Protein AF-A0A9P1FD86-F1 (afdb_monomer_lite)

Secondary structure (DSSP, 8-state):
-EEE-SSEEEEEBTTS-EEEEE--TTSTT-PPPPPTT--EEEEEE-SSEEEEEETTS-EEEEE--TTSTT-PPPPPTT--EEEEEE-SSEEEEEETTS-EEEEE---SSTTS-SSTT-PPPPPTT--EEEEEE-SSEEEEEETTS-EEEEE--TTSTT-PPPPPTT--EEEEEE-SSEEEEEETTS-EEEEE--TTSTT-PPPPPTT--EEEEEE-SSEEEEEETTS-EEEEE--TTSTT-PPPPPTT--EEEEEE-SSEEEEEETTS-EEEEE--GGGTT--PPPPTT--B-S-STT-S-EEEEEEEEEETTEEEEEEEETTS-EEEEEEEETTSBHHHHHHHHHHHTT--GGGEEEE-TTS-BHHHHHHHSTT-BHHHHH-S--HHHHHHHHHHHHHHHHHHHHHHHHTPPPPHHHHHHHHHH--PPEESS-TTTPPTT-S-EEEEEEEEEE-SS--EEE-HHHHH-HHHHHHHHHHHHHH--GGGTT---SEEEEEES--PPSB--TTB-SEEEEEEESSEEE--EEE-TT--SSS-GGGS-GGG-EEE--SSEEEEEETTS-EEEPPEEE--EEEEEE-BTTGGGS-HHHHHHHHHTT--PPPTT--TTSSSPPPTTSPPPTT--TT---S-EEEEHHHHHHH--S--HHHHHHHTSPS-TTSS---

Sequence (671 aa):
MVSAGNDHTVLLRSDGSAVAIGDSRDGQCNIPALDEGLAYTQVSAGSFHTVLLRSDGSAVAIGDSRGGQCDIPPLDEGMAYTHVSAGNIHTVLLRSDGSAVAIGAKSRYRWDNAGQCNIPPLDEGIAYTQISAGNDHTVLLRSDGSAFAIGGNNAEQCNIPPLDEGLAYTEISAGATHTVLLRSDGSAVAIGDNECGQCDIPPLDEGMVYTQISAGRKHTVLIRSDGCAVAVGDNPYEQCNIPPLNEGMTYTQVAAGAYHTVLLRSDGCAVAIGDINFEKCNIVPPEPGIRYISDRTHGRDLALQLELVGEDDAITLTCSTLVGEERFRLTAQGIDSAWETHKRIARDLNVNLANLQLILPDGQLLAKVCHANPGVSVAKASWNETMWQRAHRLLSNRYAQEMLDQANKSKKAISQQQVLKVLKAWAFGRNFGRLNVMPDGKDWVWSDTLGLLRDRVGDIHVTGPAKRYPAVVQVLNGWLHGILPAEVKDFPWTSINLNCNYAAKRHRDQNNFGASLIAATGDFTGGGLAVWPEDNKSNGLTQLPSAKQVELDIQENLVMFNGNSAHEVKSFKGERFSIVFFTVGCHAKAESKVKAELTDLGFQVPVSHEKPDKFLRAPAGYPAPKGADKSSKKTLRSWNIKGLEKKAKTFSSKALKMVMKPALKKVLKQK

Structure (mmCIF, N/CA/C/O backbone):
data_AF-A0A9P1FD86-F1
#
_entry.id   AF-A0A9P1FD86-F1
#
loop_
_atom_site.group_PDB
_atom_site.id
_atom_site.type_symbol
_atom_site.label_atom_id
_atom_site.label_alt_id
_atom_site.label_comp_id
_atom_site.label_asym_id
_atom_site.label_entity_id
_atom_site.label_seq_id
_atom_site.pdbx_PDB_ins_code
_atom_site.Cartn_x
_atom_site.Cartn_y
_atom_site.Cartn_z
_atom_site.occupancy
_atom_site.B_iso_or_equiv
_atom_site.auth_seq_id
_atom_site.auth_comp_id
_atom_site.auth_asym_id
_atom_site.auth_atom_id
_atom_site.pdbx_PDB_model_num
ATOM 1 N N . MET A 1 1 ? 3.964 0.539 -21.795 1.00 83.12 1 MET A N 1
ATOM 2 C CA . MET A 1 1 ? 5.171 0.585 -21.000 1.00 83.12 1 MET A CA 1
ATOM 3 C C . MET A 1 1 ? 6.090 1.275 -21.932 1.00 83.12 1 MET A C 1
ATOM 5 O O . MET A 1 1 ? 6.092 0.883 -23.096 1.00 83.12 1 MET A O 1
ATOM 9 N N . VAL A 1 2 ? 6.726 2.335 -21.494 1.00 92.25 2 VAL A N 1
ATOM 10 C CA . VAL A 1 2 ? 7.639 3.071 -22.351 1.00 92.25 2 VAL A CA 1
ATOM 11 C C . VAL A 1 2 ? 9.049 2.610 -22.028 1.00 92.25 2 VAL A C 1
ATOM 13 O O . VAL A 1 2 ? 9.390 2.443 -20.862 1.00 92.25 2 VAL A O 1
ATOM 16 N N . SER A 1 3 ? 9.838 2.337 -23.058 1.00 95.62 3 SER A N 1
ATOM 17 C CA . SER A 1 3 ? 11.259 2.047 -22.930 1.00 95.62 3 SER A CA 1
ATOM 18 C C . SER A 1 3 ? 12.003 2.770 -24.042 1.00 95.62 3 SER A C 1
ATOM 20 O O . SER A 1 3 ? 11.558 2.763 -25.189 1.00 95.62 3 SER A O 1
ATOM 22 N N . ALA A 1 4 ? 13.106 3.417 -23.686 1.00 95.94 4 ALA A N 1
ATOM 23 C CA . ALA A 1 4 ? 13.897 4.256 -24.569 1.00 95.94 4 ALA A CA 1
ATOM 24 C C . ALA A 1 4 ? 15.332 3.725 -24.578 1.00 95.94 4 ALA A C 1
ATOM 26 O O . ALA A 1 4 ? 15.989 3.701 -23.543 1.00 95.94 4 ALA A O 1
ATOM 27 N N . GLY A 1 5 ? 15.791 3.268 -25.740 1.00 94.75 5 GLY A N 1
ATOM 28 C CA . GLY A 1 5 ? 17.151 2.782 -25.951 1.00 94.75 5 GLY A CA 1
ATOM 29 C C . GLY A 1 5 ? 18.083 3.900 -26.419 1.00 94.75 5 GLY A C 1
ATOM 30 O O . GLY A 1 5 ? 17.833 5.091 -26.200 1.00 94.75 5 GLY A O 1
ATOM 31 N N . ASN A 1 6 ? 19.152 3.545 -27.136 1.00 93.88 6 ASN A N 1
ATOM 32 C CA . ASN A 1 6 ? 20.025 4.572 -27.720 1.00 93.88 6 ASN A CA 1
ATOM 33 C C . ASN A 1 6 ? 19.314 5.371 -28.819 1.00 93.88 6 ASN A C 1
ATOM 35 O O . ASN A 1 6 ? 19.215 6.600 -28.753 1.00 93.88 6 ASN A O 1
ATOM 39 N N . ASP A 1 7 ? 18.800 4.645 -29.810 1.00 94.44 7 ASP A N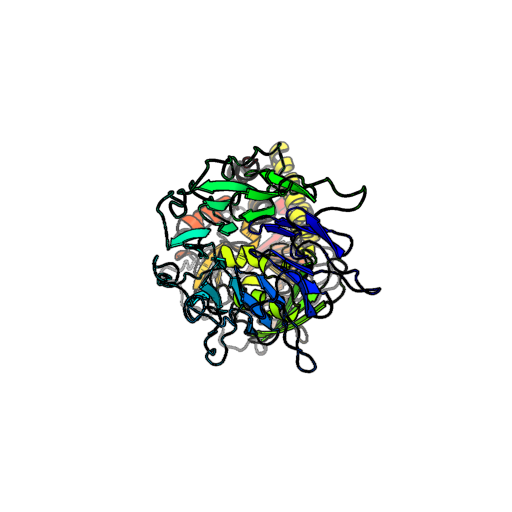 1
ATOM 40 C CA . ASP A 1 7 ? 18.251 5.221 -31.039 1.00 94.44 7 ASP A CA 1
ATOM 41 C C . ASP A 1 7 ? 16.864 4.677 -31.406 1.00 94.44 7 ASP A C 1
ATOM 43 O O . ASP A 1 7 ? 16.381 4.916 -32.510 1.00 94.44 7 ASP A O 1
ATOM 47 N N . HIS A 1 8 ? 16.203 3.974 -30.483 1.00 97.06 8 HIS A N 1
ATOM 48 C CA . HIS A 1 8 ? 14.840 3.478 -30.665 1.00 97.06 8 HIS A CA 1
ATOM 49 C C . HIS A 1 8 ? 14.020 3.551 -29.375 1.00 97.06 8 HIS A C 1
ATOM 51 O O . HIS A 1 8 ? 14.562 3.512 -28.271 1.00 97.06 8 HIS A O 1
ATOM 57 N N . THR A 1 9 ? 12.705 3.662 -29.533 1.00 97.44 9 THR A N 1
ATOM 58 C CA . THR A 1 9 ? 11.701 3.629 -28.467 1.00 97.44 9 THR A CA 1
ATOM 59 C C . THR A 1 9 ? 10.797 2.424 -28.678 1.00 97.44 9 THR A C 1
ATOM 61 O O . THR A 1 9 ? 10.367 2.158 -29.800 1.00 97.44 9 THR A O 1
ATOM 64 N N . VAL A 1 10 ? 10.453 1.733 -27.593 1.00 97.00 10 VAL A N 1
ATOM 65 C CA . VAL A 1 10 ? 9.518 0.605 -27.597 1.00 97.00 10 VAL A CA 1
ATOM 66 C C . VAL A 1 10 ? 8.359 0.900 -26.651 1.00 97.00 10 VAL A C 1
ATOM 68 O O . VAL A 1 10 ? 8.552 1.315 -25.507 1.00 97.00 10 VAL A O 1
ATOM 71 N N . LEU A 1 11 ? 7.136 0.683 -27.132 1.00 95.44 11 LEU A N 1
ATOM 72 C CA . LEU A 1 11 ? 5.899 0.941 -26.407 1.00 95.44 11 LEU A CA 1
ATOM 73 C C . LEU A 1 11 ? 5.019 -0.306 -26.338 1.00 95.44 11 LEU A C 1
ATOM 75 O O . LEU A 1 11 ? 4.649 -0.883 -27.359 1.00 95.44 11 LEU A O 1
ATOM 79 N N . LEU A 1 12 ? 4.603 -0.667 -25.124 1.00 93.25 12 LEU A N 1
ATOM 80 C CA . LEU A 1 12 ? 3.576 -1.692 -24.906 1.00 93.25 12 LEU A CA 1
ATOM 81 C C . LEU A 1 12 ? 2.155 -1.123 -25.046 1.00 93.25 12 LEU A C 1
ATOM 83 O O . LEU A 1 12 ? 1.842 -0.085 -24.445 1.00 93.25 12 LEU A O 1
ATOM 87 N N . ARG A 1 13 ? 1.296 -1.836 -25.784 1.00 91.56 13 ARG A N 1
ATOM 88 C CA . ARG A 1 13 ? -0.099 -1.485 -26.081 1.00 91.56 13 ARG A CA 1
ATOM 89 C C . ARG A 1 13 ? -1.102 -2.307 -25.268 1.00 91.56 13 ARG A C 1
ATOM 91 O O . ARG A 1 13 ? -0.838 -3.426 -24.833 1.00 91.56 13 ARG A O 1
ATOM 98 N N . SER A 1 14 ? -2.286 -1.735 -25.053 1.00 88.19 14 SER A N 1
ATOM 99 C CA . SER A 1 14 ? -3.344 -2.299 -24.206 1.00 88.19 14 SER A CA 1
ATOM 100 C C . SER A 1 14 ? -4.038 -3.523 -24.778 1.00 88.19 14 SER A C 1
ATOM 102 O O . SER A 1 14 ? -4.780 -4.163 -24.041 1.00 88.19 14 SER A O 1
ATOM 104 N N . ASP A 1 15 ? -3.833 -3.839 -26.050 1.00 84.94 15 ASP A N 1
ATOM 105 C CA . ASP A 1 15 ? -4.270 -5.068 -26.717 1.00 84.94 15 ASP A CA 1
ATOM 106 C C . ASP A 1 15 ? -3.325 -6.251 -26.424 1.00 84.94 15 ASP A C 1
ATOM 108 O O . ASP A 1 15 ? -3.748 -7.402 -26.485 1.00 84.94 15 ASP A O 1
ATOM 112 N N . GLY A 1 16 ? -2.102 -5.980 -25.958 1.00 87.38 16 GLY A N 1
ATOM 113 C CA . GLY A 1 16 ? -1.077 -6.976 -25.651 1.00 87.38 16 GLY A CA 1
ATOM 114 C C . GLY A 1 16 ? 0.052 -7.031 -26.668 1.00 87.38 16 GLY A C 1
ATOM 115 O O . GLY A 1 16 ? 0.980 -7.812 -26.481 1.00 87.38 16 GLY A O 1
ATOM 116 N N . SER A 1 17 ? 0.000 -6.210 -27.714 1.00 92.56 17 SER A N 1
ATOM 117 C CA . SER A 1 17 ? 1.096 -6.066 -28.666 1.00 92.56 17 SER A CA 1
ATOM 118 C C . SER A 1 17 ? 2.114 -5.020 -28.189 1.00 92.56 17 SER A C 1
ATOM 120 O O . SER A 1 17 ? 1.882 -4.264 -27.239 1.00 92.56 17 SER A O 1
ATOM 122 N N . ALA A 1 18 ? 3.272 -4.980 -28.842 1.00 94.44 18 ALA A N 1
ATOM 123 C CA . ALA A 1 18 ? 4.277 -3.944 -28.650 1.00 94.44 18 ALA A CA 1
ATOM 124 C C . ALA A 1 18 ? 4.627 -3.318 -29.999 1.00 94.44 18 ALA A C 1
ATOM 126 O O . ALA A 1 18 ? 4.532 -3.969 -31.038 1.00 94.44 18 ALA A O 1
ATOM 127 N N . VAL A 1 19 ? 5.035 -2.054 -29.978 1.00 95.31 19 VAL A N 1
ATOM 128 C CA . VAL A 1 19 ? 5.539 -1.349 -31.158 1.00 95.31 19 VAL A CA 1
ATOM 129 C C . VAL A 1 19 ? 6.875 -0.714 -30.868 1.00 95.31 19 VAL A C 1
ATOM 131 O O . VAL A 1 19 ? 7.114 -0.262 -29.752 1.00 95.31 19 VAL A O 1
ATOM 134 N N . ALA A 1 20 ? 7.725 -0.670 -31.883 1.00 96.06 20 ALA A N 1
ATOM 135 C CA . ALA A 1 20 ? 9.025 -0.035 -31.819 1.00 96.06 20 ALA A CA 1
ATOM 136 C C . ALA A 1 20 ? 9.167 0.973 -32.962 1.00 96.06 20 ALA A C 1
ATOM 138 O O . ALA A 1 20 ? 8.695 0.730 -34.073 1.00 96.06 20 ALA A O 1
ATOM 139 N N . ILE A 1 21 ? 9.797 2.104 -32.665 1.00 95.94 21 ILE A N 1
ATOM 140 C CA . ILE A 1 21 ? 10.109 3.185 -33.604 1.00 95.94 21 ILE A CA 1
ATOM 141 C C . ILE A 1 21 ? 11.557 3.616 -33.390 1.00 95.94 21 ILE A C 1
ATOM 143 O O . ILE A 1 21 ? 12.074 3.479 -32.283 1.00 95.94 21 ILE A O 1
ATOM 147 N N . GLY A 1 22 ? 12.207 4.161 -34.413 1.00 95.56 22 GLY A N 1
ATOM 148 C CA . GLY A 1 22 ? 13.624 4.508 -34.342 1.00 95.56 22 GLY A CA 1
ATOM 149 C C . GLY A 1 22 ? 14.484 3.731 -35.331 1.00 95.56 22 GLY A C 1
ATOM 150 O O . GLY A 1 22 ? 13.993 3.137 -36.294 1.00 95.56 22 GLY A O 1
ATOM 151 N N . ASP A 1 23 ? 15.783 3.696 -35.051 1.00 95.38 23 ASP A N 1
ATOM 152 C CA . ASP A 1 23 ? 16.749 2.921 -35.820 1.00 95.38 23 ASP A CA 1
ATOM 153 C C . ASP A 1 23 ? 16.470 1.414 -35.722 1.00 95.38 23 ASP A C 1
ATOM 155 O O . ASP A 1 23 ? 16.357 0.870 -34.628 1.00 95.38 23 ASP A O 1
ATOM 159 N N . SER A 1 24 ? 16.408 0.736 -36.872 1.00 95.38 24 SER A N 1
ATOM 160 C CA . SER A 1 24 ? 16.213 -0.719 -36.979 1.00 95.38 24 SER A CA 1
ATOM 161 C C . SER A 1 24 ? 17.241 -1.384 -37.905 1.00 95.38 24 SER A C 1
ATOM 163 O O . SER A 1 24 ? 16.973 -2.433 -38.493 1.00 95.38 24 SER A O 1
ATOM 165 N N . ARG A 1 25 ? 18.424 -0.779 -38.094 1.00 95.44 25 ARG A N 1
ATOM 166 C CA . ARG A 1 25 ? 19.477 -1.329 -38.974 1.00 95.44 25 ARG A CA 1
ATOM 167 C C . ARG A 1 25 ? 19.953 -2.729 -38.573 1.00 95.44 25 ARG A C 1
ATOM 169 O O . ARG A 1 25 ? 20.328 -3.498 -39.453 1.00 95.44 25 ARG A O 1
ATOM 176 N N . ASP A 1 26 ? 19.891 -3.065 -37.287 1.00 93.56 26 ASP A N 1
ATOM 177 C CA . ASP A 1 26 ? 20.221 -4.389 -36.745 1.00 93.56 26 ASP A CA 1
ATOM 178 C C . ASP A 1 26 ? 18.959 -5.233 -36.464 1.00 93.56 26 ASP A C 1
ATOM 180 O O . ASP A 1 26 ? 19.048 -6.355 -35.972 1.00 93.56 26 ASP A O 1
ATOM 184 N N . GLY A 1 27 ? 17.768 -4.719 -36.795 1.00 96.06 27 GLY A N 1
ATOM 185 C CA . GLY A 1 27 ? 16.476 -5.369 -36.571 1.00 96.06 27 GLY A CA 1
ATOM 186 C C . GLY A 1 27 ? 15.871 -5.156 -35.181 1.00 96.06 27 GLY A C 1
ATOM 187 O O . GLY A 1 27 ? 14.914 -5.840 -34.824 1.00 96.06 27 GLY A O 1
ATOM 188 N N . GLN A 1 28 ? 16.391 -4.212 -34.396 1.00 95.69 28 GLN A N 1
ATOM 189 C CA . GLN A 1 28 ? 15.948 -3.927 -33.027 1.00 95.69 28 GLN A CA 1
ATOM 190 C C . GLN A 1 28 ? 14.503 -3.405 -32.917 1.00 95.69 28 GLN A C 1
ATOM 192 O O . GLN A 1 28 ? 13.922 -3.498 -31.840 1.00 95.69 28 GLN A O 1
ATOM 197 N N . CYS A 1 29 ? 13.886 -2.936 -34.012 1.00 97.00 29 CYS A N 1
ATOM 198 C CA . CYS A 1 29 ? 12.459 -2.579 -34.042 1.00 97.00 29 CYS A CA 1
ATOM 199 C C . CYS A 1 29 ? 11.556 -3.674 -34.643 1.00 97.00 29 CYS A C 1
ATOM 201 O O . CYS A 1 29 ? 10.345 -3.475 -34.753 1.00 97.00 29 CYS A O 1
ATOM 203 N N . ASN A 1 30 ? 12.100 -4.830 -35.039 1.00 96.69 30 ASN A N 1
ATOM 204 C CA . ASN A 1 30 ? 11.342 -5.904 -35.692 1.00 96.69 30 ASN A CA 1
ATOM 205 C C . ASN A 1 30 ? 10.602 -6.778 -34.665 1.00 96.69 30 ASN A C 1
ATOM 207 O O . ASN A 1 30 ? 10.930 -7.951 -34.479 1.00 96.69 30 ASN A O 1
ATOM 211 N N . ILE A 1 31 ? 9.621 -6.193 -33.972 1.00 96.69 31 ILE A N 1
ATOM 212 C CA . ILE A 1 31 ? 8.833 -6.868 -32.932 1.00 96.69 31 ILE A CA 1
ATOM 213 C C . ILE A 1 31 ? 8.125 -8.103 -33.524 1.00 96.69 31 ILE A C 1
ATOM 215 O O . ILE A 1 31 ? 7.341 -7.952 -34.464 1.00 96.69 31 ILE A O 1
ATOM 219 N N . PRO A 1 32 ? 8.375 -9.321 -33.002 1.00 95.56 32 PRO A N 1
ATOM 220 C CA . PRO A 1 32 ? 7.734 -10.528 -33.509 1.00 95.56 32 PRO A CA 1
ATOM 221 C C . PRO A 1 32 ? 6.212 -10.506 -33.325 1.00 95.56 32 PRO A C 1
ATOM 223 O O . PRO A 1 32 ? 5.690 -9.948 -32.360 1.00 95.56 32 PRO A O 1
ATOM 226 N N . ALA A 1 33 ? 5.492 -11.175 -34.226 1.00 91.56 33 ALA A N 1
ATOM 227 C CA . ALA A 1 33 ? 4.087 -11.486 -33.993 1.00 91.56 33 ALA A CA 1
ATOM 228 C C . ALA A 1 33 ? 3.947 -12.470 -32.815 1.00 91.56 33 ALA A C 1
ATOM 230 O O . ALA A 1 33 ? 4.826 -13.304 -32.581 1.00 91.56 33 ALA A O 1
ATOM 231 N N . LEU A 1 34 ? 2.840 -12.362 -32.082 1.00 90.31 34 LEU A N 1
ATOM 232 C CA . LEU A 1 34 ? 2.486 -13.273 -30.995 1.00 90.31 34 LEU A CA 1
ATOM 233 C C . LEU A 1 34 ? 1.527 -14.351 -31.499 1.00 90.31 34 LEU A C 1
ATOM 235 O O . LEU A 1 34 ? 0.641 -14.061 -32.305 1.00 90.31 34 LEU A O 1
ATOM 239 N N . ASP A 1 35 ? 1.681 -15.566 -30.978 1.00 87.12 35 ASP A N 1
ATOM 240 C CA . ASP A 1 35 ? 0.685 -16.622 -31.144 1.00 87.12 35 ASP A CA 1
ATOM 241 C C . ASP A 1 35 ? -0.620 -16.257 -30.414 1.00 87.12 35 ASP A C 1
ATOM 243 O O . ASP A 1 35 ? -0.640 -15.436 -29.488 1.00 87.12 35 ASP A O 1
ATOM 247 N N . GLU A 1 36 ? -1.731 -16.869 -30.827 1.00 84.50 36 GLU A N 1
ATOM 248 C CA . GLU A 1 36 ? -3.050 -16.585 -30.260 1.00 84.50 36 GLU A CA 1
ATOM 249 C C . GLU A 1 36 ? -3.082 -16.833 -28.740 1.00 84.50 36 GLU A C 1
ATOM 251 O O . GLU A 1 36 ? -2.654 -17.875 -28.246 1.00 84.50 36 GLU A O 1
ATOM 256 N N . GLY A 1 37 ? -3.599 -15.858 -27.987 1.00 78.69 37 GLY A N 1
ATOM 257 C CA . GLY A 1 37 ? -3.700 -15.921 -26.525 1.00 78.69 37 GLY A CA 1
ATOM 258 C C . GLY A 1 37 ? -2.461 -15.435 -25.763 1.00 78.69 37 GLY A C 1
ATOM 259 O O . GLY A 1 37 ? -2.546 -15.264 -24.546 1.00 78.69 37 GLY A O 1
ATOM 260 N N . LEU A 1 38 ? -1.347 -15.148 -26.446 1.00 82.56 38 LEU A N 1
ATOM 261 C CA . LEU A 1 38 ? -0.173 -14.529 -25.831 1.00 82.56 38 LEU A CA 1
ATOM 262 C C . LEU A 1 38 ? -0.223 -13.001 -25.904 1.00 82.56 38 LEU A C 1
ATOM 264 O O . LEU A 1 38 ? -0.807 -12.399 -26.803 1.00 82.56 38 LEU A O 1
ATOM 268 N N . ALA A 1 39 ? 0.428 -12.366 -24.935 1.00 89.38 39 ALA A N 1
ATOM 269 C CA . ALA A 1 39 ? 0.637 -10.928 -24.886 1.00 89.38 39 ALA A CA 1
ATOM 270 C C . ALA A 1 39 ? 2.073 -10.618 -24.472 1.00 89.38 39 ALA A C 1
ATOM 272 O O . ALA A 1 39 ? 2.662 -11.340 -23.670 1.00 89.38 39 ALA A O 1
ATOM 273 N N . TYR A 1 40 ? 2.611 -9.500 -24.942 1.00 91.44 40 TYR A N 1
ATOM 274 C CA . TYR A 1 40 ? 3.773 -8.893 -24.318 1.00 91.44 40 TYR A CA 1
ATOM 275 C C . TYR A 1 40 ? 3.361 -8.241 -22.999 1.00 91.44 40 TYR A C 1
ATOM 277 O O . TYR A 1 40 ? 2.287 -7.644 -22.869 1.00 91.44 40 TYR A O 1
ATOM 285 N N . THR A 1 41 ? 4.217 -8.387 -22.000 1.00 86.19 41 THR A N 1
ATOM 286 C CA . THR A 1 41 ? 3.978 -7.920 -20.635 1.00 86.19 41 THR A CA 1
ATOM 287 C C . THR A 1 41 ? 5.031 -6.933 -20.163 1.00 86.19 41 THR A C 1
ATOM 289 O O . THR A 1 41 ? 4.696 -6.025 -19.402 1.00 86.19 41 THR A O 1
ATOM 292 N N . GLN A 1 42 ? 6.246 -7.037 -20.707 1.00 93.00 42 GLN A N 1
ATOM 293 C CA . GLN A 1 42 ? 7.339 -6.088 -20.544 1.00 93.00 42 GLN A CA 1
ATOM 294 C C . GLN A 1 42 ? 8.129 -5.959 -21.866 1.00 93.00 42 GLN A C 1
ATOM 296 O O . GLN A 1 42 ? 8.141 -6.867 -22.691 1.00 93.00 42 GLN A O 1
ATOM 301 N N . VAL A 1 43 ? 8.783 -4.820 -22.063 1.00 95.81 43 VAL A N 1
ATOM 302 C CA . VAL A 1 43 ? 9.656 -4.418 -23.167 1.00 95.81 43 VAL A CA 1
ATOM 303 C C . VAL A 1 43 ? 10.835 -3.628 -22.593 1.00 95.81 43 VAL A C 1
ATOM 305 O O . VAL A 1 43 ? 10.656 -2.790 -21.714 1.00 95.81 43 VAL A O 1
ATOM 308 N N . SER A 1 44 ? 12.042 -3.877 -23.073 1.00 97.38 44 SER A N 1
ATOM 309 C CA . SER A 1 44 ? 13.233 -3.135 -22.671 1.00 97.38 44 SER A CA 1
ATOM 310 C C . SER A 1 44 ? 14.107 -2.891 -23.892 1.00 97.38 44 SER A C 1
ATOM 312 O O . SER A 1 44 ? 14.499 -3.839 -24.571 1.00 97.38 44 SER A O 1
ATOM 314 N N . ALA A 1 45 ? 14.359 -1.621 -24.190 1.00 97.56 45 ALA A N 1
ATOM 315 C CA . ALA A 1 45 ? 15.175 -1.162 -25.301 1.00 97.56 45 ALA A CA 1
ATOM 316 C C . ALA A 1 45 ? 16.604 -0.900 -24.812 1.00 97.56 45 ALA A C 1
ATOM 318 O O . ALA A 1 45 ? 16.819 -0.052 -23.951 1.00 97.56 45 ALA A O 1
ATOM 319 N N . GLY A 1 46 ? 17.571 -1.629 -25.362 1.00 96.31 46 GLY A N 1
ATOM 320 C CA . GLY A 1 46 ? 18.995 -1.419 -25.113 1.00 96.31 46 GLY A CA 1
ATOM 321 C C . GLY A 1 46 ? 19.628 -0.503 -26.162 1.00 96.31 46 GLY A C 1
ATOM 322 O O . GLY A 1 46 ? 18.953 0.266 -26.853 1.00 96.31 46 GLY A O 1
ATOM 323 N N . SER A 1 47 ? 20.944 -0.611 -26.353 1.00 93.75 47 SER A N 1
ATOM 324 C CA . SER A 1 47 ? 21.621 0.171 -27.401 1.00 93.75 47 SER A CA 1
ATOM 325 C C . SER A 1 47 ? 21.230 -0.270 -28.813 1.00 93.75 47 SER A C 1
ATOM 327 O O . SER A 1 47 ? 20.860 0.555 -29.644 1.00 93.75 47 SER A O 1
ATOM 329 N N . PHE A 1 48 ? 21.319 -1.578 -29.073 1.00 94.12 48 PHE A N 1
ATOM 330 C CA . PHE A 1 48 ? 21.185 -2.174 -30.412 1.00 94.12 48 PHE A CA 1
ATOM 331 C C . PHE A 1 48 ? 20.256 -3.395 -30.438 1.00 94.12 48 PHE A C 1
ATOM 333 O O . PHE A 1 48 ? 20.218 -4.128 -31.422 1.00 94.12 48 PHE A O 1
ATOM 340 N N . HIS A 1 49 ? 19.541 -3.651 -29.342 1.00 97.62 49 HIS A N 1
ATOM 341 C CA . HIS A 1 49 ? 18.613 -4.770 -29.216 1.00 97.62 49 HIS A CA 1
ATOM 342 C C . HIS A 1 49 ? 17.426 -4.391 -28.327 1.00 97.62 49 HIS A C 1
ATOM 344 O O . HIS A 1 49 ? 17.529 -3.482 -27.504 1.00 97.62 49 HIS A O 1
ATOM 350 N N . THR A 1 50 ? 16.313 -5.096 -28.497 1.00 98.44 50 THR A N 1
ATOM 351 C CA . THR A 1 50 ? 15.113 -5.012 -27.661 1.00 98.44 50 THR A CA 1
ATOM 352 C C . THR A 1 50 ? 14.831 -6.379 -27.057 1.00 98.44 50 THR A C 1
ATOM 354 O O . THR A 1 50 ? 14.888 -7.389 -27.756 1.00 98.44 50 THR A O 1
ATOM 357 N N . VAL A 1 51 ? 14.468 -6.411 -25.777 1.00 98.19 51 VAL A N 1
ATOM 358 C CA . VAL A 1 51 ? 14.032 -7.618 -25.067 1.00 98.19 51 VAL A CA 1
ATOM 359 C C . VAL A 1 51 ? 12.560 -7.474 -24.706 1.00 98.19 51 VAL A C 1
ATOM 361 O O . VAL A 1 51 ? 12.137 -6.441 -24.191 1.00 98.19 51 VAL A O 1
ATOM 364 N N . LEU A 1 52 ? 11.768 -8.507 -24.974 1.00 97.31 52 LEU A N 1
ATOM 365 C CA . LEU A 1 52 ? 10.339 -8.553 -24.702 1.00 97.31 52 LEU A CA 1
ATOM 366 C C . LEU A 1 52 ? 10.010 -9.743 -23.808 1.00 97.31 52 LEU A C 1
ATOM 368 O O . LEU A 1 52 ? 10.387 -10.875 -24.109 1.00 97.31 52 LEU A O 1
ATOM 372 N N . LEU A 1 53 ? 9.250 -9.491 -22.748 1.00 95.31 53 LEU A N 1
ATOM 373 C CA . LEU A 1 53 ? 8.686 -10.519 -21.883 1.00 95.31 53 LEU A CA 1
ATOM 374 C C . LEU A 1 53 ? 7.264 -10.845 -22.337 1.00 95.31 53 LEU A C 1
ATOM 376 O O . LEU A 1 53 ? 6.485 -9.940 -22.648 1.00 95.31 53 LEU A O 1
ATOM 380 N N . ARG A 1 54 ? 6.930 -12.131 -22.380 1.00 89.19 54 ARG A N 1
ATOM 381 C CA . ARG A 1 54 ? 5.619 -12.644 -22.779 1.00 89.19 54 ARG A CA 1
ATOM 382 C C . ARG A 1 54 ? 4.798 -13.065 -21.559 1.00 89.19 54 ARG A C 1
ATOM 384 O O . ARG A 1 54 ? 5.320 -13.317 -20.477 1.00 89.19 54 ARG A O 1
ATOM 391 N N . SER A 1 55 ? 3.484 -13.148 -21.740 1.00 84.69 55 SER A N 1
ATOM 392 C CA . SER A 1 55 ? 2.512 -13.506 -20.700 1.00 84.69 55 SER A CA 1
ATOM 393 C C . SER A 1 55 ? 2.596 -14.954 -20.225 1.00 84.69 55 SER A C 1
ATOM 395 O O . SER A 1 55 ? 2.035 -15.274 -19.184 1.00 84.69 55 SER A O 1
ATOM 397 N N . ASP A 1 56 ? 3.272 -15.820 -20.974 1.00 79.88 56 ASP A N 1
ATOM 398 C CA . ASP A 1 56 ? 3.569 -17.203 -20.589 1.00 79.88 56 ASP A CA 1
ATOM 399 C C . ASP A 1 56 ? 4.838 -17.328 -19.725 1.00 79.88 56 ASP A C 1
ATOM 401 O O . ASP A 1 56 ? 5.206 -18.431 -19.334 1.00 79.88 56 ASP A O 1
ATOM 405 N N . GLY A 1 57 ? 5.508 -16.210 -19.421 1.00 82.00 57 GLY A N 1
ATOM 406 C CA . GLY A 1 57 ? 6.747 -16.191 -18.649 1.00 82.00 57 GLY A CA 1
ATOM 407 C C . GLY A 1 57 ? 8.010 -16.425 -19.480 1.00 82.00 57 GLY A C 1
ATOM 408 O O . GLY A 1 57 ? 9.103 -16.433 -18.922 1.00 82.00 57 GLY A O 1
ATOM 409 N N . SER A 1 58 ? 7.911 -16.591 -20.800 1.00 89.62 58 SER A N 1
ATOM 410 C CA . SER A 1 58 ? 9.079 -16.640 -21.686 1.00 89.62 58 SER A CA 1
ATOM 411 C C . SER A 1 58 ? 9.521 -15.237 -22.120 1.00 89.62 58 SER A C 1
ATOM 413 O O . SER A 1 58 ? 8.744 -14.282 -22.090 1.00 89.62 58 SER A O 1
ATOM 415 N N . ALA A 1 59 ? 10.774 -15.095 -22.552 1.00 95.81 59 ALA A N 1
ATOM 416 C CA . ALA A 1 59 ? 11.301 -13.843 -23.091 1.00 95.81 59 ALA A CA 1
ATOM 417 C C . ALA A 1 59 ? 11.916 -14.058 -24.479 1.00 95.81 59 ALA A C 1
ATOM 419 O O . ALA A 1 59 ? 12.425 -15.133 -24.792 1.00 95.81 59 ALA A O 1
ATOM 420 N N . VAL A 1 60 ? 11.875 -13.021 -25.313 1.00 97.06 60 VAL A N 1
ATOM 421 C CA . VAL A 1 60 ? 12.504 -12.991 -26.638 1.00 97.06 60 VAL A CA 1
ATOM 422 C C . VAL A 1 60 ? 13.314 -11.711 -26.785 1.00 97.06 60 VAL A C 1
ATOM 424 O O . VAL A 1 60 ? 12.897 -10.658 -26.313 1.00 97.06 60 VAL A O 1
ATOM 427 N N . ALA A 1 61 ? 14.458 -11.794 -27.452 1.00 97.88 61 ALA A N 1
ATOM 428 C CA . ALA A 1 61 ? 15.292 -10.644 -27.763 1.00 97.88 61 ALA A CA 1
ATOM 429 C C . ALA A 1 61 ? 15.512 -10.540 -29.278 1.00 97.88 61 ALA A C 1
ATOM 431 O O . ALA A 1 61 ? 15.631 -11.556 -29.965 1.00 97.88 61 ALA A O 1
ATOM 432 N N . ILE A 1 62 ? 15.527 -9.312 -29.791 1.00 98.00 62 ILE A N 1
ATOM 433 C CA . ILE A 1 62 ? 15.683 -8.975 -31.211 1.00 98.00 62 ILE A CA 1
ATOM 434 C C . ILE A 1 62 ? 16.706 -7.852 -31.382 1.00 98.00 62 ILE A C 1
ATOM 436 O O . ILE A 1 62 ? 16.848 -7.011 -30.499 1.00 98.00 62 ILE A O 1
ATOM 440 N N . GLY A 1 63 ? 17.371 -7.794 -32.533 1.00 97.12 63 GLY A N 1
ATOM 441 C CA . GLY A 1 63 ? 18.417 -6.812 -32.822 1.00 97.12 63 GLY A CA 1
ATOM 442 C C . GLY A 1 63 ? 19.795 -7.457 -32.947 1.00 97.12 63 GLY A C 1
ATOM 443 O O . GLY A 1 63 ? 19.920 -8.631 -33.302 1.00 97.12 63 GLY A O 1
ATOM 444 N N . ASP A 1 64 ? 20.839 -6.694 -32.631 1.00 94.38 64 ASP A N 1
ATOM 445 C CA . ASP A 1 64 ? 22.213 -7.190 -32.647 1.00 94.38 64 ASP A CA 1
ATOM 446 C C . ASP A 1 64 ? 22.413 -8.310 -31.611 1.00 94.38 64 ASP A C 1
ATOM 448 O O . ASP A 1 64 ? 22.165 -8.116 -30.423 1.00 94.38 64 ASP A O 1
ATOM 452 N N . SER A 1 65 ? 22.918 -9.469 -32.050 1.00 92.56 65 SER A N 1
ATOM 453 C CA . SER A 1 65 ? 23.323 -10.584 -31.176 1.00 92.56 65 SER A CA 1
ATOM 454 C C . SER A 1 65 ? 24.783 -11.017 -31.378 1.00 92.56 65 SER A C 1
ATOM 456 O O . SER A 1 65 ? 25.170 -12.130 -31.021 1.00 92.56 65 SER A O 1
ATOM 458 N N . ARG A 1 66 ? 25.646 -10.165 -31.952 1.00 90.25 66 ARG A N 1
ATOM 459 C CA . ARG A 1 66 ? 27.072 -10.498 -32.176 1.00 90.25 66 ARG A CA 1
ATOM 460 C C . ARG A 1 66 ? 27.829 -10.830 -30.885 1.00 90.25 66 ARG A C 1
ATOM 462 O O . ARG A 1 66 ? 28.793 -11.593 -30.937 1.00 90.25 66 ARG A O 1
ATOM 469 N N . GLY A 1 67 ? 27.401 -10.270 -29.754 1.00 86.75 67 GLY A N 1
ATOM 470 C CA . GLY A 1 67 ? 27.926 -10.535 -28.413 1.00 86.75 67 GLY A CA 1
ATOM 471 C C . GLY A 1 67 ? 27.102 -11.546 -27.610 1.00 86.75 67 GLY A C 1
ATOM 472 O O . GLY A 1 67 ? 27.369 -11.722 -26.422 1.00 86.75 67 GLY A O 1
ATOM 473 N N . GLY A 1 68 ? 26.108 -12.199 -28.224 1.00 92.38 68 GLY A N 1
ATOM 474 C CA . GLY A 1 68 ? 25.187 -13.142 -27.583 1.00 92.38 68 GLY A CA 1
ATOM 475 C C . GLY A 1 68 ? 24.121 -12.498 -26.692 1.00 92.38 68 GLY A C 1
ATOM 476 O O . GLY A 1 68 ? 23.545 -13.174 -25.844 1.00 92.38 68 GLY A O 1
ATOM 477 N N . GLN A 1 69 ? 23.885 -11.192 -26.831 1.00 93.88 69 GLN A N 1
ATOM 478 C CA . GLN A 1 69 ? 22.923 -10.446 -26.017 1.00 93.88 69 GLN A CA 1
ATOM 479 C C . GLN A 1 69 ? 21.458 -10.788 -26.320 1.00 93.88 69 GLN A C 1
ATOM 481 O O . GLN A 1 69 ? 20.605 -10.485 -25.495 1.00 93.88 69 GLN A O 1
ATOM 486 N N . CYS A 1 70 ? 21.168 -11.459 -27.442 1.00 96.62 70 CYS A N 1
ATOM 487 C CA . CYS A 1 70 ? 19.833 -11.991 -27.726 1.00 96.62 70 CYS A CA 1
ATOM 488 C C . CYS A 1 70 ? 19.694 -13.503 -27.448 1.00 96.62 70 CYS A C 1
ATOM 490 O O . CYS A 1 70 ? 18.636 -14.073 -27.708 1.00 96.62 70 CYS A O 1
ATOM 492 N N . ASP A 1 71 ? 20.728 -14.165 -26.911 1.00 95.81 71 ASP A N 1
ATOM 493 C CA . ASP A 1 71 ? 20.741 -15.614 -26.646 1.00 95.81 71 ASP A CA 1
ATOM 494 C C . ASP A 1 71 ? 19.989 -15.963 -25.339 1.00 95.81 71 ASP A C 1
ATOM 496 O O . ASP A 1 71 ? 20.593 -16.442 -24.374 1.00 95.81 71 ASP A O 1
ATOM 500 N N . ILE A 1 72 ? 18.683 -15.680 -25.270 1.00 97.06 72 ILE A N 1
ATOM 501 C CA . ILE A 1 72 ? 17.861 -15.914 -24.069 1.00 97.06 72 ILE A CA 1
ATOM 502 C C . ILE A 1 72 ? 17.894 -17.406 -23.679 1.00 97.06 72 ILE A C 1
ATOM 504 O O . ILE A 1 72 ? 17.523 -18.250 -24.499 1.00 97.06 72 ILE A O 1
ATOM 508 N N . PRO A 1 73 ? 18.332 -17.762 -22.453 1.00 95.00 73 PRO A N 1
ATOM 509 C CA . PRO A 1 73 ? 18.390 -19.154 -22.025 1.00 95.00 73 PRO A CA 1
ATOM 510 C C . PRO A 1 73 ? 16.995 -19.794 -21.950 1.00 95.00 73 PRO A C 1
ATOM 512 O O . PRO A 1 73 ? 16.027 -19.113 -21.607 1.00 95.00 73 PRO A O 1
ATOM 515 N N . PRO A 1 74 ? 16.875 -21.108 -22.205 1.00 91.75 74 PRO A N 1
ATOM 516 C CA . PRO A 1 74 ? 15.651 -21.826 -21.880 1.00 91.75 74 PRO A CA 1
ATOM 517 C C . PRO A 1 74 ? 15.423 -21.839 -20.360 1.00 91.75 74 PRO A C 1
ATOM 519 O O . PRO A 1 74 ? 16.370 -21.775 -19.571 1.00 91.75 74 PRO A O 1
ATOM 522 N N . LEU A 1 75 ? 14.155 -21.932 -19.966 1.00 86.31 75 LEU A N 1
ATOM 523 C CA . LEU A 1 75 ? 13.730 -22.085 -18.577 1.00 86.31 75 LEU A CA 1
ATOM 524 C C . LEU A 1 75 ? 13.488 -23.563 -18.260 1.00 86.31 75 LEU A C 1
ATOM 526 O O . LEU A 1 75 ? 13.023 -24.315 -19.119 1.00 86.31 75 LEU A O 1
ATOM 530 N N . ASP A 1 76 ? 13.778 -23.954 -17.021 1.00 85.81 76 ASP A N 1
ATOM 531 C CA . ASP A 1 76 ? 13.366 -25.253 -16.488 1.00 85.81 76 ASP A CA 1
ATOM 532 C C . ASP A 1 76 ? 11.834 -25.318 -16.338 1.00 85.81 76 ASP A C 1
ATOM 534 O O . ASP A 1 76 ? 11.139 -24.298 -16.319 1.00 85.81 76 ASP A O 1
ATOM 538 N N . GLU A 1 77 ? 11.282 -26.526 -16.222 1.00 81.94 77 GLU A N 1
ATOM 539 C CA . GLU A 1 77 ? 9.836 -26.715 -16.084 1.00 81.94 77 GLU A CA 1
ATOM 540 C C . GLU A 1 77 ? 9.287 -25.996 -14.836 1.00 81.94 77 GLU A C 1
ATOM 542 O O . GLU A 1 77 ? 9.803 -26.149 -13.729 1.00 81.94 77 GLU A O 1
ATOM 547 N N . GLY A 1 78 ? 8.232 -25.193 -15.016 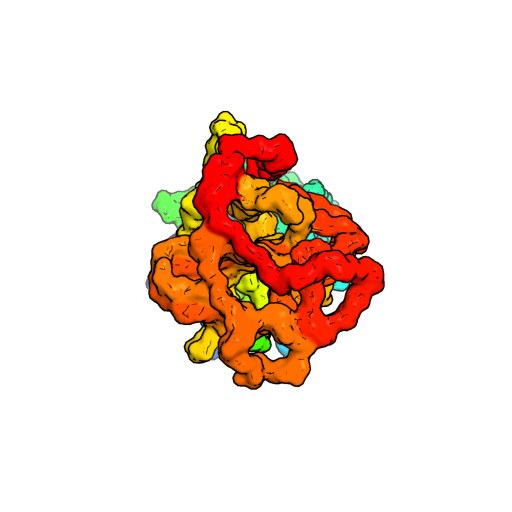1.00 74.62 78 GLY A N 1
ATOM 548 C CA . GLY A 1 78 ? 7.613 -24.404 -13.944 1.00 74.62 78 GLY A CA 1
ATOM 549 C C . GLY A 1 78 ? 8.330 -23.091 -13.600 1.00 74.62 78 GLY A C 1
ATOM 550 O O . GLY A 1 78 ? 7.854 -22.361 -12.731 1.00 74.62 78 GLY A O 1
ATOM 551 N N . MET A 1 79 ? 9.436 -22.765 -14.276 1.00 77.19 79 MET A N 1
ATOM 552 C CA . MET A 1 79 ? 10.096 -21.464 -14.170 1.00 77.19 79 MET A CA 1
ATOM 553 C C . MET A 1 79 ? 9.565 -20.468 -15.199 1.00 77.19 79 MET A C 1
ATOM 555 O O . MET A 1 79 ? 9.208 -20.826 -16.319 1.00 77.19 79 MET A O 1
ATOM 559 N N . ALA A 1 80 ? 9.563 -19.197 -14.811 1.00 80.81 80 ALA A N 1
ATOM 560 C CA . ALA A 1 80 ? 9.214 -18.067 -15.657 1.00 80.81 80 ALA A CA 1
ATOM 561 C C . ALA A 1 80 ? 10.237 -16.944 -15.478 1.00 80.81 80 ALA A C 1
ATOM 563 O O . ALA A 1 80 ? 10.802 -16.767 -14.399 1.00 80.81 80 ALA A O 1
ATOM 564 N N . TYR A 1 81 ? 10.442 -16.144 -16.515 1.00 86.62 81 TYR A N 1
ATOM 565 C CA . TYR A 1 81 ? 11.003 -14.812 -16.371 1.00 86.62 81 TYR A CA 1
ATOM 566 C C . TYR A 1 81 ? 9.915 -13.855 -15.881 1.00 86.62 81 TYR A C 1
ATOM 568 O O . TYR A 1 81 ? 8.774 -13.893 -16.338 1.00 86.62 81 TYR A O 1
ATOM 576 N N . THR A 1 82 ? 10.270 -12.996 -14.934 1.00 84.81 82 THR A N 1
ATOM 577 C CA . THR A 1 82 ? 9.370 -12.005 -14.329 1.00 84.81 82 THR A CA 1
ATOM 578 C C . THR A 1 82 ? 9.771 -10.583 -14.691 1.00 84.81 82 THR A C 1
ATOM 580 O O . THR A 1 82 ? 8.901 -9.721 -14.792 1.00 84.81 82 THR A O 1
ATOM 583 N N . HIS A 1 83 ? 11.062 -10.346 -14.953 1.00 91.19 83 HIS A N 1
ATOM 584 C CA . HIS A 1 83 ? 11.559 -9.072 -15.459 1.00 91.19 83 HIS A CA 1
ATOM 585 C C . HIS A 1 83 ? 12.668 -9.250 -16.496 1.00 91.19 83 HIS A C 1
ATOM 587 O O . HIS A 1 83 ? 13.451 -10.199 -16.433 1.00 91.19 83 HIS A O 1
ATOM 593 N N . VAL A 1 84 ? 12.767 -8.292 -17.416 1.00 96.56 84 VAL A N 1
ATOM 594 C CA . VAL A 1 84 ? 13.830 -8.180 -18.419 1.00 96.56 84 VAL A CA 1
ATOM 595 C C . VAL A 1 84 ? 14.398 -6.763 -18.453 1.00 96.56 84 VAL A C 1
ATOM 597 O O . VAL A 1 84 ? 13.657 -5.789 -18.315 1.00 96.56 84 VAL A O 1
ATOM 600 N N . SER A 1 85 ? 15.709 -6.648 -18.666 1.00 97.94 85 SER A N 1
ATOM 601 C CA . SER A 1 85 ? 16.388 -5.372 -18.901 1.00 97.94 85 SER A CA 1
ATOM 602 C C . SER A 1 85 ? 17.486 -5.525 -19.950 1.00 97.94 85 SER A C 1
ATOM 604 O O . SER A 1 85 ? 18.330 -6.413 -19.844 1.00 97.94 85 SER A O 1
ATOM 606 N N . ALA A 1 86 ? 17.495 -4.633 -20.936 1.00 97.69 86 ALA A N 1
ATOM 607 C CA . ALA A 1 86 ? 18.474 -4.578 -22.014 1.00 97.69 86 ALA A CA 1
ATOM 608 C C . ALA A 1 86 ? 19.480 -3.446 -21.762 1.00 97.69 86 ALA A C 1
ATOM 610 O O . ALA A 1 86 ? 19.082 -2.305 -21.553 1.00 97.69 86 ALA A O 1
ATOM 611 N N . GLY A 1 87 ? 20.773 -3.765 -21.779 1.00 95.69 87 GLY A N 1
ATOM 612 C CA . GLY A 1 87 ? 21.865 -2.796 -21.671 1.00 95.69 87 GLY A CA 1
ATOM 613 C C . GLY A 1 87 ? 22.486 -2.471 -23.032 1.00 95.69 87 GLY A C 1
ATOM 614 O O . GLY A 1 87 ? 21.853 -2.603 -24.084 1.00 95.69 87 GLY A O 1
ATOM 615 N N . ASN A 1 88 ? 23.770 -2.101 -23.047 1.00 93.31 88 ASN A N 1
ATOM 616 C CA . ASN A 1 88 ? 24.466 -1.828 -24.312 1.00 93.31 88 ASN A CA 1
ATOM 617 C C . ASN A 1 88 ? 24.707 -3.107 -25.130 1.00 93.31 88 ASN A C 1
ATOM 619 O O . ASN A 1 88 ? 24.263 -3.227 -26.271 1.00 93.31 88 ASN A O 1
ATOM 623 N N . ILE A 1 89 ? 25.382 -4.076 -24.510 1.00 92.12 89 ILE A N 1
ATOM 624 C CA . ILE A 1 89 ? 25.780 -5.352 -25.128 1.00 92.12 89 ILE A CA 1
ATOM 625 C C . ILE A 1 89 ? 25.403 -6.572 -24.279 1.00 92.12 89 ILE A C 1
ATOM 627 O O . ILE A 1 89 ? 25.951 -7.655 -24.478 1.00 92.12 89 ILE A O 1
ATOM 631 N N . HIS A 1 90 ? 24.518 -6.403 -23.296 1.00 95.50 90 HIS A N 1
ATOM 632 C CA . HIS A 1 90 ? 24.077 -7.471 -22.402 1.00 95.50 90 HIS A CA 1
ATOM 633 C C . HIS A 1 90 ? 22.582 -7.354 -22.101 1.00 95.50 90 HIS A C 1
ATOM 635 O O . HIS A 1 90 ? 22.011 -6.270 -22.192 1.00 95.50 90 HIS A O 1
ATOM 641 N N . THR A 1 91 ? 21.970 -8.479 -21.745 1.00 98.06 91 THR A N 1
ATOM 642 C CA . THR A 1 91 ? 20.590 -8.577 -21.258 1.00 98.06 91 THR A CA 1
ATOM 643 C C . THR A 1 91 ? 20.608 -9.219 -19.881 1.00 98.06 91 THR A C 1
ATOM 645 O O . THR A 1 91 ? 21.310 -10.207 -19.668 1.00 98.06 91 THR A O 1
ATOM 648 N N . VAL A 1 92 ? 19.803 -8.693 -18.965 1.00 98.19 92 VAL A N 1
ATOM 649 C CA . VAL A 1 92 ? 19.574 -9.257 -17.634 1.00 98.19 92 VAL A CA 1
ATOM 650 C C . VAL A 1 92 ? 18.126 -9.729 -17.555 1.00 98.19 92 VAL A C 1
ATOM 652 O O . VAL A 1 92 ? 17.217 -9.048 -18.036 1.00 98.19 92 VAL A O 1
ATOM 655 N N . LEU A 1 93 ? 17.907 -10.898 -16.959 1.00 97.75 93 LEU A N 1
ATOM 656 C CA . LEU A 1 93 ? 16.593 -11.497 -16.764 1.00 97.75 93 LEU A CA 1
ATOM 657 C C . LEU A 1 93 ? 16.421 -11.942 -15.312 1.00 97.75 93 LEU A C 1
ATOM 659 O O . LEU A 1 93 ? 17.285 -12.626 -14.763 1.00 97.75 93 LEU A O 1
ATOM 663 N N . LEU A 1 94 ? 15.289 -11.588 -14.712 1.00 92.81 94 LEU A N 1
ATOM 664 C CA . LEU A 1 94 ? 14.880 -12.028 -13.380 1.00 92.81 94 LEU A CA 1
ATOM 665 C C . LEU A 1 94 ? 13.942 -13.224 -13.524 1.00 92.81 94 LEU A C 1
ATOM 667 O O . LEU A 1 94 ? 13.020 -13.191 -14.339 1.00 92.81 94 LEU A O 1
ATOM 671 N N . ARG A 1 95 ? 14.191 -14.280 -12.757 1.00 86.31 95 ARG A N 1
ATOM 672 C CA . ARG A 1 95 ? 13.405 -15.514 -12.742 1.00 86.31 95 ARG A CA 1
ATOM 673 C C . ARG A 1 95 ? 12.399 -15.515 -11.592 1.00 86.31 95 ARG A C 1
ATOM 675 O O . ARG A 1 95 ? 12.556 -1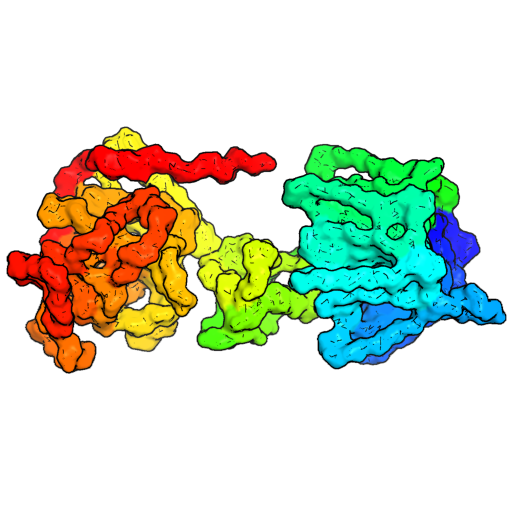4.811 -10.596 1.00 86.31 95 ARG A O 1
ATOM 682 N N . SER A 1 96 ? 11.370 -16.345 -11.718 1.00 81.75 96 SER A N 1
ATOM 683 C CA . SER A 1 96 ? 10.286 -16.508 -10.743 1.00 81.75 96 SER A CA 1
ATOM 684 C C . SER A 1 96 ? 10.725 -17.112 -9.406 1.00 81.75 96 SER A C 1
ATOM 686 O O . SER A 1 96 ? 10.004 -16.986 -8.423 1.00 81.75 96 SER A O 1
ATOM 688 N N . ASP A 1 97 ? 11.895 -17.752 -9.347 1.00 78.69 97 ASP A N 1
ATOM 689 C CA . ASP A 1 97 ? 12.521 -18.205 -8.096 1.00 78.69 97 ASP A CA 1
ATOM 690 C C . ASP A 1 97 ? 13.250 -17.079 -7.336 1.00 78.69 97 ASP A C 1
ATOM 692 O O . ASP A 1 97 ? 13.760 -17.306 -6.241 1.00 78.69 97 ASP A O 1
ATOM 696 N N . GLY A 1 98 ? 13.300 -15.866 -7.899 1.00 79.56 98 GLY A N 1
ATOM 697 C CA . GLY A 1 98 ? 14.010 -14.727 -7.326 1.00 79.56 98 GLY A CA 1
ATOM 698 C C . GLY A 1 98 ? 15.492 -14.652 -7.698 1.00 79.56 98 GLY A C 1
ATOM 699 O O . GLY A 1 98 ? 16.175 -13.734 -7.252 1.00 79.56 98 GLY A O 1
ATOM 700 N N . SER A 1 99 ? 16.016 -15.571 -8.513 1.00 88.31 99 SER A N 1
ATOM 701 C CA . SER A 1 99 ? 17.377 -15.496 -9.057 1.00 88.31 99 SER A CA 1
ATOM 702 C C . SER A 1 99 ? 17.423 -14.679 -10.352 1.00 88.31 99 SER A C 1
ATOM 704 O O . SER A 1 99 ? 16.429 -14.552 -11.062 1.00 88.31 99 SER A O 1
ATOM 706 N N . ALA A 1 100 ? 18.586 -14.130 -10.703 1.00 94.25 100 ALA A N 1
ATOM 707 C CA . ALA A 1 100 ? 18.774 -13.405 -11.958 1.00 94.25 100 ALA A CA 1
ATOM 708 C C . ALA A 1 100 ? 19.882 -14.042 -12.799 1.00 94.25 100 ALA A C 1
ATOM 710 O O . ALA A 1 100 ? 20.852 -14.588 -12.274 1.00 94.25 100 ALA A O 1
ATOM 711 N N . VAL A 1 101 ? 19.740 -13.955 -14.119 1.00 95.94 101 VAL A N 1
ATOM 712 C CA . VAL A 1 101 ? 20.744 -14.381 -15.095 1.00 95.94 101 VAL A CA 1
ATOM 713 C C . VAL A 1 101 ? 21.042 -13.229 -16.042 1.00 95.94 101 VAL A C 1
ATOM 715 O O . VAL A 1 101 ? 20.141 -12.493 -16.434 1.00 95.94 101 VAL A O 1
ATOM 718 N N . ALA A 1 102 ? 22.304 -13.081 -16.426 1.00 96.25 102 ALA A N 1
ATOM 719 C CA . ALA A 1 102 ? 22.722 -12.116 -17.427 1.00 96.25 102 ALA A CA 1
ATOM 720 C C . ALA A 1 102 ? 23.433 -12.823 -18.583 1.00 96.25 102 ALA A C 1
ATOM 722 O O . ALA A 1 102 ? 24.208 -13.760 -18.383 1.00 96.25 102 ALA A O 1
ATOM 723 N N . ILE A 1 103 ? 23.145 -12.373 -19.799 1.00 95.00 103 ILE A N 1
ATOM 724 C CA . ILE A 1 103 ? 23.693 -12.889 -21.053 1.00 95.00 103 ILE A CA 1
ATOM 725 C C . ILE A 1 103 ? 24.250 -11.744 -21.893 1.00 95.00 103 ILE A C 1
ATOM 727 O O . ILE A 1 103 ? 23.938 -10.576 -21.673 1.00 95.00 103 ILE A O 1
ATOM 731 N N . GLY A 1 104 ? 25.039 -12.082 -22.904 1.00 92.38 104 GLY A N 1
ATOM 732 C CA . GLY A 1 104 ? 25.727 -11.103 -23.732 1.00 92.38 104 GLY A CA 1
ATOM 733 C C . GLY A 1 104 ? 27.149 -10.838 -23.251 1.00 92.38 104 GLY A C 1
ATOM 734 O O . GLY A 1 104 ? 27.742 -11.664 -22.554 1.00 92.38 104 GLY A O 1
ATOM 735 N N . ALA A 1 105 ? 27.710 -9.704 -23.672 1.00 84.38 105 ALA A N 1
ATOM 736 C CA . ALA A 1 105 ? 29.096 -9.303 -23.427 1.00 84.38 105 ALA A CA 1
ATOM 737 C C . ALA A 1 105 ? 30.143 -10.373 -23.824 1.00 84.38 105 ALA A C 1
ATOM 739 O O . ALA A 1 105 ? 31.267 -10.389 -23.315 1.00 84.38 105 ALA A O 1
ATOM 740 N N . LYS A 1 106 ? 29.798 -11.278 -24.758 1.00 73.94 106 LYS A N 1
ATOM 741 C CA . LYS A 1 106 ? 30.721 -12.268 -25.331 1.00 73.94 106 LYS A CA 1
ATOM 742 C C . LYS A 1 106 ? 31.520 -11.609 -26.453 1.00 73.94 106 LYS A C 1
ATOM 744 O O . LYS A 1 106 ? 31.214 -11.790 -27.628 1.00 73.94 106 LYS A O 1
ATOM 749 N N . SER A 1 107 ? 32.547 -10.838 -26.128 1.00 61.12 107 SER A N 1
ATOM 750 C CA . SER A 1 107 ? 33.426 -10.298 -27.165 1.00 61.12 107 SER A CA 1
ATOM 751 C C . SER A 1 107 ? 34.685 -11.116 -27.359 1.00 61.12 107 SER A C 1
ATOM 753 O O . SER A 1 107 ? 35.279 -11.651 -26.423 1.00 61.12 107 SER A O 1
ATOM 755 N N . ARG A 1 108 ? 35.133 -11.146 -28.616 1.00 50.91 108 ARG A N 1
ATOM 756 C CA . ARG A 1 108 ? 36.456 -11.636 -29.021 1.00 50.91 108 ARG A CA 1
ATOM 757 C C . ARG A 1 108 ? 37.571 -10.657 -28.626 1.00 50.91 108 ARG A C 1
ATOM 759 O O . ARG A 1 108 ? 38.742 -11.025 -28.687 1.00 50.91 108 ARG A O 1
ATOM 766 N N . TYR A 1 109 ? 37.219 -9.436 -28.219 1.00 47.47 109 TYR A N 1
ATOM 767 C CA . TYR A 1 109 ? 38.142 -8.397 -27.780 1.00 47.47 109 TYR A CA 1
ATOM 768 C C . TYR A 1 109 ? 37.955 -8.166 -26.282 1.00 47.47 109 TYR A C 1
ATOM 770 O O . TYR A 1 109 ? 36.893 -7.788 -25.823 1.00 47.47 109 TYR A O 1
ATOM 778 N N . ARG A 1 110 ? 39.011 -8.416 -25.511 1.00 49.41 110 ARG A N 1
ATOM 779 C CA . ARG A 1 110 ? 39.050 -8.515 -24.040 1.00 49.41 110 ARG A CA 1
ATOM 780 C C . ARG A 1 110 ? 38.643 -7.247 -23.248 1.00 49.41 110 ARG A C 1
ATOM 782 O O . ARG A 1 110 ? 38.898 -7.218 -22.051 1.00 49.41 110 ARG A O 1
ATOM 789 N N . TRP A 1 111 ? 38.114 -6.200 -23.890 1.00 51.88 111 TRP A N 1
ATOM 790 C CA . TRP A 1 111 ? 38.000 -4.839 -23.333 1.00 51.88 111 TRP A CA 1
ATOM 791 C C . TRP A 1 111 ? 36.561 -4.357 -23.060 1.00 51.88 111 TRP A C 1
ATOM 793 O O . TRP A 1 111 ? 36.379 -3.248 -22.575 1.00 51.88 111 TRP A O 1
ATOM 803 N N . ASP A 1 112 ? 35.541 -5.166 -23.341 1.00 56.16 112 ASP A N 1
ATOM 804 C CA . ASP A 1 112 ? 34.114 -4.821 -23.178 1.00 56.16 112 ASP A CA 1
ATOM 805 C C . ASP A 1 112 ? 33.353 -5.738 -22.193 1.00 56.16 112 ASP A C 1
ATOM 807 O O . ASP A 1 112 ? 32.207 -5.460 -21.840 1.00 56.16 112 ASP A O 1
ATOM 811 N N . ASN A 1 113 ? 33.992 -6.792 -21.675 1.00 72.75 113 ASN A N 1
ATOM 812 C CA . ASN A 1 113 ? 33.488 -7.549 -20.530 1.00 72.75 113 ASN A CA 1
ATOM 813 C C . ASN A 1 113 ? 34.063 -6.964 -19.234 1.00 72.75 113 ASN A C 1
ATOM 815 O O . ASN A 1 113 ? 35.147 -7.340 -18.784 1.00 72.75 113 ASN A O 1
ATOM 819 N N . ALA A 1 114 ? 33.319 -6.035 -18.643 1.00 84.00 114 ALA A N 1
ATOM 820 C CA . ALA A 1 114 ? 33.621 -5.414 -17.361 1.00 84.00 114 ALA A CA 1
ATOM 821 C C . ALA A 1 114 ? 33.069 -6.217 -16.165 1.00 84.00 114 ALA A C 1
ATOM 823 O O . ALA A 1 114 ? 33.141 -5.759 -15.028 1.00 84.00 114 ALA A O 1
ATOM 824 N N . GLY A 1 115 ? 32.514 -7.411 -16.401 1.00 90.44 115 GLY A N 1
ATOM 825 C CA . GLY A 1 115 ? 31.853 -8.227 -15.384 1.00 90.44 115 GLY A CA 1
ATOM 826 C C . GLY A 1 115 ? 30.372 -7.902 -15.183 1.00 90.44 115 GLY A C 1
ATOM 827 O O . GLY A 1 115 ? 29.787 -8.340 -14.197 1.00 90.44 115 GLY A O 1
ATOM 828 N N . GLN A 1 116 ? 29.747 -7.179 -16.115 1.00 92.69 116 GLN A N 1
ATOM 829 C CA . GLN A 1 116 ? 28.327 -6.811 -16.077 1.00 92.69 116 GLN A CA 1
ATOM 830 C C . GLN A 1 116 ? 27.375 -8.016 -16.103 1.00 92.69 116 GLN A C 1
ATOM 832 O O . GLN A 1 116 ? 26.232 -7.898 -15.684 1.00 92.69 116 GLN A O 1
ATOM 837 N N . CYS A 1 117 ? 27.853 -9.189 -16.535 1.00 94.31 117 CYS A N 1
ATOM 838 C CA . CYS A 1 117 ? 27.083 -10.435 -16.500 1.00 94.31 117 CYS A CA 1
ATOM 839 C C . CYS A 1 117 ? 27.353 -11.309 -15.257 1.00 94.31 117 CYS A C 1
ATOM 841 O O . CYS A 1 117 ? 26.759 -12.378 -15.125 1.00 94.31 117 CYS A O 1
ATOM 843 N N . ASN A 1 118 ? 28.240 -10.896 -14.343 1.00 93.75 118 ASN A N 1
ATOM 844 C CA . ASN A 1 118 ? 28.656 -11.700 -13.186 1.00 93.75 118 ASN A CA 1
ATOM 845 C C . ASN A 1 118 ? 27.690 -11.538 -11.999 1.00 93.75 118 ASN A C 1
ATOM 847 O O . ASN A 1 118 ? 28.083 -11.053 -10.936 1.00 93.75 118 ASN A O 1
ATOM 851 N N . ILE A 1 119 ? 26.421 -11.911 -12.190 1.00 95.19 119 ILE A N 1
ATOM 852 C CA . ILE A 1 119 ? 25.386 -11.822 -11.149 1.00 95.19 119 ILE A CA 1
ATOM 853 C C . ILE A 1 119 ? 25.824 -12.641 -9.921 1.00 95.19 119 ILE A C 1
ATOM 855 O O . ILE A 1 119 ? 26.083 -13.841 -10.058 1.00 95.19 119 ILE A O 1
ATOM 859 N N . PRO A 1 120 ? 25.925 -12.038 -8.723 1.00 91.81 120 PRO A N 1
ATOM 860 C CA . PRO A 1 120 ? 26.364 -12.763 -7.542 1.00 91.81 120 PRO A CA 1
ATOM 861 C C . PRO A 1 120 ? 25.270 -13.711 -7.029 1.00 91.81 120 PRO A C 1
ATOM 863 O O . PRO A 1 120 ? 24.075 -13.441 -7.211 1.00 91.81 120 PRO A O 1
ATOM 866 N N . PRO A 1 121 ? 25.662 -14.807 -6.355 1.00 89.25 121 PRO A N 1
ATOM 867 C CA . PRO A 1 121 ? 24.711 -15.670 -5.670 1.00 89.25 121 PRO A CA 1
ATOM 868 C C . PRO A 1 121 ? 23.999 -14.911 -4.541 1.00 89.25 121 PRO A C 1
ATOM 870 O O . PRO A 1 121 ? 24.500 -13.909 -4.024 1.00 89.25 121 PRO A O 1
ATOM 873 N N . LEU A 1 122 ? 22.821 -15.405 -4.173 1.00 85.19 122 LEU A N 1
ATOM 874 C CA . LEU A 1 122 ? 22.000 -14.873 -3.091 1.00 85.19 122 LEU A CA 1
ATOM 875 C C . LEU A 1 122 ? 22.188 -15.700 -1.817 1.00 85.19 122 LEU A C 1
ATOM 877 O O . LEU A 1 122 ? 22.369 -16.917 -1.887 1.00 85.19 122 LEU A O 1
ATOM 881 N N . ASP A 1 123 ? 22.107 -15.031 -0.668 1.00 85.25 123 ASP A N 1
ATOM 882 C CA . ASP A 1 123 ? 21.982 -15.697 0.627 1.00 85.25 123 ASP A CA 1
ATOM 883 C C . ASP A 1 123 ? 20.593 -16.345 0.766 1.00 85.25 123 ASP A C 1
ATOM 885 O O . ASP A 1 123 ? 19.627 -15.949 0.105 1.00 85.25 123 ASP A O 1
ATOM 889 N N . GLU A 1 124 ? 20.474 -17.345 1.641 1.00 81.88 124 GLU A N 1
ATOM 890 C CA . GLU A 1 124 ? 19.210 -18.052 1.862 1.00 81.88 124 GLU A CA 1
ATOM 891 C C . GLU A 1 124 ? 18.097 -17.090 2.320 1.00 81.88 124 GLU A C 1
ATOM 893 O O . GLU A 1 124 ? 18.267 -16.305 3.252 1.00 81.88 124 GLU A O 1
ATOM 898 N N . GLY A 1 125 ? 16.938 -17.156 1.657 1.00 74.31 125 GLY A N 1
ATOM 899 C CA . GLY A 1 125 ? 15.778 -16.313 1.963 1.00 74.31 125 GLY A CA 1
ATOM 900 C C . GLY A 1 125 ? 15.798 -14.916 1.332 1.00 74.31 125 GLY A C 1
ATOM 901 O O . GLY A 1 125 ? 14.818 -14.184 1.485 1.00 74.31 125 GLY A O 1
ATOM 902 N N . ILE A 1 126 ? 16.853 -14.554 0.595 1.00 81.12 126 ILE A N 1
ATOM 903 C CA . ILE A 1 126 ? 16.931 -13.306 -0.171 1.00 81.12 126 ILE A CA 1
ATOM 904 C C . ILE A 1 126 ? 16.677 -13.589 -1.652 1.00 81.12 126 ILE A C 1
ATOM 906 O O . ILE A 1 126 ? 17.177 -14.564 -2.206 1.00 81.12 126 ILE A O 1
ATOM 910 N N . ALA A 1 127 ? 15.911 -12.714 -2.297 1.00 80.69 127 ALA A N 1
ATOM 911 C CA . ALA A 1 127 ? 15.616 -12.749 -3.725 1.00 80.69 127 ALA A CA 1
ATOM 912 C C . ALA A 1 127 ? 15.981 -11.415 -4.381 1.00 80.69 127 ALA A C 1
ATOM 914 O O . ALA A 1 127 ? 15.930 -10.369 -3.734 1.00 80.69 127 ALA A O 1
ATOM 915 N N . TYR A 1 128 ? 16.284 -11.429 -5.675 1.00 84.69 128 TYR A N 1
ATOM 916 C CA . TYR A 1 128 ? 16.228 -10.227 -6.497 1.00 84.69 128 TYR A CA 1
ATOM 917 C C . TYR A 1 128 ? 14.772 -9.862 -6.787 1.00 84.69 128 TYR A C 1
ATOM 919 O O . TYR A 1 128 ? 13.940 -10.725 -7.060 1.00 84.69 128 TYR A O 1
ATOM 927 N N . THR A 1 129 ? 14.463 -8.572 -6.722 1.00 83.88 129 THR A N 1
ATOM 928 C CA . THR A 1 129 ? 13.118 -8.024 -6.957 1.00 83.88 129 THR A CA 1
ATOM 929 C C . THR A 1 129 ? 13.078 -7.059 -8.133 1.00 83.88 129 THR A C 1
ATOM 931 O O . THR A 1 129 ? 12.017 -6.856 -8.715 1.00 83.88 129 THR A O 1
ATOM 934 N N . GLN A 1 130 ? 14.221 -6.488 -8.515 1.00 91.06 130 GLN A N 1
ATOM 935 C CA . GLN A 1 130 ? 14.352 -5.647 -9.698 1.00 91.06 130 GLN A CA 1
ATOM 936 C C . GLN A 1 130 ? 15.753 -5.784 -10.295 1.00 91.06 130 GLN A C 1
ATOM 938 O O . GLN A 1 130 ? 16.734 -6.026 -9.588 1.00 91.06 130 GLN A O 1
ATOM 943 N N . ILE A 1 131 ? 15.826 -5.598 -11.610 1.00 97.25 131 ILE A N 1
ATOM 944 C CA . ILE A 1 131 ? 17.054 -5.576 -12.399 1.00 97.25 131 ILE A CA 1
ATOM 945 C C . ILE A 1 131 ? 17.059 -4.334 -13.290 1.00 97.25 131 ILE A C 1
ATOM 947 O O . ILE A 1 131 ? 16.016 -3.951 -13.818 1.00 97.25 131 ILE A O 1
ATOM 951 N N . SER A 1 132 ? 18.229 -3.729 -13.481 1.00 98.25 132 SER A N 1
ATOM 952 C CA . SER A 1 132 ? 18.426 -2.664 -14.466 1.00 98.25 132 SER A CA 1
ATOM 953 C C . SER A 1 132 ? 19.804 -2.789 -15.103 1.00 98.25 132 SER A C 1
ATOM 955 O O . SER A 1 132 ? 20.814 -2.860 -14.407 1.00 98.25 132 SER A O 1
ATOM 957 N N . ALA A 1 133 ? 19.844 -2.801 -16.430 1.00 97.69 133 ALA A N 1
ATOM 958 C CA . ALA A 1 133 ? 21.065 -2.893 -17.220 1.00 97.69 133 ALA A CA 1
ATOM 959 C C . ALA A 1 133 ? 21.430 -1.512 -17.779 1.00 97.69 133 ALA A C 1
ATOM 961 O O . ALA A 1 133 ? 20.650 -0.925 -18.521 1.00 97.69 133 ALA A O 1
ATOM 962 N N . GLY A 1 134 ? 22.607 -1.006 -17.414 1.00 96.44 134 GLY A N 1
ATOM 963 C CA . GLY A 1 134 ? 23.196 0.196 -17.999 1.00 96.44 134 GLY A CA 1
ATOM 964 C C . GLY A 1 134 ? 24.023 -0.143 -19.240 1.00 96.44 134 GLY A C 1
ATOM 965 O O . GLY A 1 134 ? 23.854 -1.204 -19.850 1.00 96.44 134 GLY A O 1
ATOM 966 N N . ASN A 1 135 ? 24.987 0.710 -19.608 1.00 93.94 135 ASN A N 1
ATOM 967 C CA . ASN A 1 135 ? 25.859 0.363 -20.737 1.00 93.94 135 ASN A CA 1
ATOM 968 C C . ASN A 1 135 ? 26.732 -0.853 -20.409 1.00 93.94 135 ASN A C 1
ATOM 970 O O . ASN A 1 135 ? 26.593 -1.919 -21.013 1.00 93.94 135 ASN A O 1
ATOM 974 N N . ASP A 1 136 ? 27.586 -0.687 -19.402 1.00 92.50 136 ASP A N 1
ATOM 975 C CA . ASP A 1 136 ? 28.607 -1.670 -19.037 1.00 92.50 136 ASP A CA 1
ATOM 976 C C . ASP A 1 136 ? 28.485 -2.112 -17.573 1.00 92.50 136 ASP A C 1
ATOM 978 O O . ASP A 1 136 ? 29.428 -2.671 -17.020 1.00 92.50 136 ASP A O 1
ATOM 982 N N . HIS A 1 137 ? 27.342 -1.857 -16.929 1.00 97.06 137 HIS A N 1
ATOM 983 C CA . HIS A 1 137 ? 27.058 -2.277 -15.557 1.00 97.06 137 HIS A CA 1
ATOM 984 C C . HIS A 1 137 ? 25.608 -2.752 -15.404 1.00 97.06 137 HIS A C 1
ATOM 986 O O . HIS A 1 137 ? 24.741 -2.403 -16.204 1.00 97.06 137 HIS A O 1
ATOM 992 N N . THR A 1 138 ? 25.356 -3.559 -14.379 1.00 98.31 138 THR A N 1
ATOM 993 C CA . THR A 1 138 ? 24.033 -4.050 -13.980 1.00 98.31 138 THR A CA 1
ATOM 994 C C . THR A 1 138 ? 23.787 -3.675 -12.528 1.00 98.31 138 THR A C 1
ATOM 996 O O . THR A 1 138 ? 24.667 -3.857 -11.690 1.00 98.31 138 THR A O 1
ATOM 999 N N . VAL A 1 139 ? 22.582 -3.200 -12.229 1.00 98.50 139 VAL A N 1
ATOM 1000 C CA . VAL A 1 139 ? 22.106 -2.872 -10.883 1.00 98.50 139 VAL A CA 1
ATOM 1001 C C . VAL A 1 139 ? 21.025 -3.878 -10.493 1.00 98.50 139 VAL A C 1
ATOM 1003 O O . VAL A 1 139 ? 20.168 -4.233 -11.307 1.00 98.50 139 VAL A O 1
ATOM 1006 N N . LEU A 1 140 ? 21.081 -4.358 -9.253 1.00 97.62 140 LEU A N 1
ATOM 1007 C CA . LEU A 1 140 ? 20.221 -5.409 -8.710 1.00 97.62 140 LEU A CA 1
ATOM 1008 C C . LEU A 1 140 ? 19.624 -4.945 -7.382 1.00 97.62 140 LEU A C 1
ATOM 1010 O O . LEU A 1 140 ? 20.362 -4.567 -6.472 1.00 97.62 140 LEU A O 1
ATOM 1014 N N . LEU A 1 141 ? 18.297 -5.010 -7.268 1.00 93.94 141 LEU A N 1
ATOM 1015 C CA . LEU A 1 141 ? 17.569 -4.743 -6.028 1.00 93.94 141 LEU A CA 1
ATOM 1016 C C . LEU A 1 141 ? 17.201 -6.065 -5.360 1.00 93.94 141 LEU A C 1
ATOM 1018 O O . LEU A 1 141 ? 16.719 -6.985 -6.025 1.00 93.94 141 LEU A O 1
ATOM 1022 N N . ARG A 1 142 ? 17.423 -6.160 -4.052 1.00 86.69 142 ARG A N 1
ATOM 1023 C CA . ARG A 1 142 ? 17.118 -7.337 -3.236 1.00 86.69 142 ARG A CA 1
ATOM 1024 C C . ARG A 1 142 ? 15.822 -7.159 -2.447 1.00 86.69 142 ARG A C 1
ATOM 1026 O O . ARG A 1 142 ? 15.378 -6.050 -2.157 1.00 86.69 142 ARG A O 1
ATOM 1033 N N . SER A 1 143 ? 15.230 -8.280 -2.048 1.00 81.12 143 SER A N 1
ATOM 1034 C CA . SER A 1 143 ? 13.988 -8.351 -1.270 1.00 81.12 143 SER A CA 1
ATOM 1035 C C . SER A 1 143 ? 14.095 -7.780 0.146 1.00 81.12 143 SER A C 1
ATOM 1037 O O . SER A 1 143 ? 13.071 -7.473 0.753 1.00 81.12 143 SER A O 1
ATOM 1039 N N . ASP A 1 144 ? 15.312 -7.637 0.672 1.00 79.19 144 ASP A N 1
ATOM 1040 C CA . ASP A 1 144 ? 15.600 -6.974 1.948 1.00 79.19 144 ASP A CA 1
ATOM 1041 C C . ASP A 1 144 ? 15.669 -5.439 1.837 1.00 79.19 144 ASP A C 1
ATOM 1043 O O . ASP A 1 144 ? 15.817 -4.760 2.850 1.00 79.19 144 ASP A O 1
ATOM 1047 N N . GLY A 1 145 ? 15.531 -4.883 0.627 1.00 80.75 145 GLY A N 1
ATOM 1048 C CA . GLY A 1 145 ? 15.618 -3.446 0.377 1.00 80.75 145 GLY A CA 1
ATOM 1049 C C . GLY A 1 145 ? 17.039 -2.930 0.146 1.00 80.75 145 GLY A C 1
ATOM 1050 O O . GLY A 1 145 ? 17.221 -1.725 -0.009 1.00 80.75 145 GLY A O 1
ATOM 1051 N N . SER A 1 146 ? 18.052 -3.798 0.103 1.00 89.88 146 SER A N 1
ATOM 1052 C CA . SER A 1 146 ? 19.405 -3.426 -0.318 1.00 89.88 146 SER A CA 1
ATOM 1053 C C . SER A 1 146 ? 19.559 -3.499 -1.841 1.00 89.88 146 SER A C 1
ATOM 1055 O O . SER A 1 146 ? 18.843 -4.228 -2.527 1.00 89.88 146 SER A O 1
ATOM 1057 N N . ALA A 1 147 ? 20.515 -2.748 -2.385 1.00 94.69 147 ALA A N 1
ATOM 1058 C CA . ALA A 1 147 ? 20.874 -2.800 -3.797 1.00 94.69 147 ALA A CA 1
ATOM 1059 C C . ALA A 1 147 ? 22.394 -2.864 -3.950 1.00 94.69 147 ALA A C 1
ATOM 1061 O O . ALA A 1 147 ? 23.135 -2.361 -3.107 1.00 94.69 147 ALA A O 1
ATOM 1062 N N . PHE A 1 148 ? 22.863 -3.460 -5.038 1.00 94.69 148 PHE A N 1
ATOM 1063 C CA . PHE A 1 148 ? 24.269 -3.410 -5.432 1.00 94.69 148 PHE A CA 1
ATOM 1064 C C . PHE A 1 148 ? 24.375 -3.440 -6.955 1.00 94.69 148 PHE A C 1
ATOM 1066 O O . PHE A 1 148 ? 23.416 -3.744 -7.668 1.00 94.69 148 PHE A O 1
ATOM 1073 N N . ALA A 1 149 ? 25.557 -3.096 -7.446 1.00 97.50 149 ALA A N 1
ATOM 1074 C CA . ALA A 1 149 ? 25.836 -2.987 -8.861 1.00 97.50 149 ALA A CA 1
ATOM 1075 C C . ALA A 1 149 ? 27.152 -3.684 -9.201 1.00 97.50 149 ALA A C 1
ATOM 1077 O O . ALA A 1 149 ? 28.074 -3.752 -8.386 1.00 97.50 149 ALA A O 1
ATOM 1078 N N . ILE A 1 150 ? 27.213 -4.238 -10.406 1.00 97.00 150 ILE A N 1
ATOM 1079 C CA . ILE A 1 150 ? 28.341 -5.011 -10.925 1.00 97.00 150 ILE A CA 1
ATOM 1080 C C . ILE A 1 150 ? 28.683 -4.552 -12.340 1.00 97.00 150 ILE A C 1
ATOM 1082 O O . ILE A 1 150 ? 27.819 -4.064 -13.065 1.00 97.00 150 ILE A O 1
ATOM 1086 N N . GLY A 1 151 ? 29.927 -4.759 -12.763 1.00 95.56 151 GLY A N 1
ATOM 1087 C CA . GLY A 1 151 ? 30.402 -4.361 -14.085 1.00 95.56 151 GLY A CA 1
ATOM 1088 C C . GLY A 1 151 ? 31.388 -3.199 -14.031 1.00 95.56 151 GLY A C 1
ATOM 1089 O O . GLY A 1 151 ? 32.132 -3.034 -13.063 1.00 95.56 151 GLY A O 1
ATOM 1090 N N . GLY A 1 152 ? 31.399 -2.392 -15.089 1.00 93.81 152 GLY A N 1
ATOM 1091 C CA . GLY A 1 152 ? 32.271 -1.235 -15.235 1.00 93.81 152 GLY A CA 1
ATOM 1092 C C . GLY A 1 152 ? 32.007 -0.197 -14.151 1.00 93.81 152 GLY A C 1
ATOM 1093 O O . GLY A 1 152 ? 30.871 0.217 -13.956 1.00 93.81 152 GLY A O 1
ATOM 1094 N N . ASN A 1 153 ? 33.073 0.233 -13.473 1.00 96.19 153 ASN A N 1
ATOM 1095 C CA . ASN A 1 153 ? 32.997 1.140 -12.325 1.00 96.19 153 ASN A CA 1
ATOM 1096 C C . ASN A 1 153 ? 33.977 2.324 -12.421 1.00 96.19 153 ASN A C 1
ATOM 1098 O O . ASN A 1 153 ? 34.361 2.907 -11.412 1.00 96.19 153 ASN A O 1
ATOM 1102 N N . ASN A 1 154 ? 34.439 2.667 -13.628 1.00 95.19 154 ASN A N 1
ATOM 1103 C CA . ASN A 1 154 ? 35.438 3.729 -13.817 1.00 95.19 154 ASN A CA 1
ATOM 1104 C C . ASN A 1 154 ? 34.925 5.124 -13.425 1.00 95.19 154 ASN A C 1
ATOM 1106 O O . ASN A 1 154 ? 35.736 6.012 -13.191 1.00 95.19 154 ASN A O 1
ATOM 1110 N N . ALA A 1 155 ? 33.605 5.309 -13.380 1.00 96.25 155 ALA A N 1
ATOM 1111 C CA . ALA A 1 155 ? 32.952 6.535 -12.947 1.00 96.25 155 ALA A CA 1
ATOM 1112 C C . ALA A 1 155 ? 32.291 6.379 -11.569 1.00 96.25 155 ALA A C 1
ATOM 1114 O O . ALA A 1 155 ? 31.505 7.233 -11.196 1.00 96.25 155 ALA A O 1
ATOM 1115 N N . GLU A 1 156 ? 32.581 5.303 -10.825 1.00 97.56 156 GLU A N 1
ATOM 1116 C CA . GLU A 1 156 ? 31.962 4.990 -9.526 1.00 97.56 156 GLU A CA 1
ATOM 1117 C C . GLU A 1 156 ? 30.464 4.627 -9.588 1.00 97.56 156 GLU A C 1
ATOM 1119 O O . GLU A 1 156 ? 29.776 4.587 -8.569 1.00 97.56 156 GLU A O 1
ATOM 1124 N N . GLN A 1 157 ? 29.945 4.293 -10.774 1.00 97.50 157 GLN A N 1
ATOM 1125 C CA . GLN A 1 157 ? 28.531 3.961 -10.991 1.00 97.50 157 GLN A CA 1
ATOM 1126 C C . GLN A 1 157 ? 28.043 2.696 -10.267 1.00 97.50 157 GLN A C 1
ATOM 1128 O O . GLN A 1 157 ? 26.833 2.479 -10.171 1.00 97.50 157 GLN A O 1
ATOM 1133 N N . CYS A 1 158 ? 28.958 1.871 -9.749 1.00 98.12 158 CYS A N 1
ATOM 1134 C CA . CYS A 1 158 ? 28.639 0.693 -8.949 1.00 98.12 158 CYS A CA 1
ATOM 1135 C C . CYS A 1 158 ? 28.746 0.926 -7.430 1.00 98.12 158 CYS A C 1
ATOM 1137 O O . CYS A 1 158 ? 28.407 0.030 -6.655 1.00 98.12 158 CYS A O 1
ATOM 1139 N N . ASN A 1 159 ? 29.202 2.102 -6.981 1.00 97.56 159 ASN A N 1
ATOM 1140 C CA . ASN A 1 159 ? 29.440 2.409 -5.567 1.00 97.56 159 ASN A CA 1
ATOM 1141 C C . ASN A 1 159 ? 28.138 2.808 -4.843 1.00 97.56 159 ASN A C 1
ATOM 1143 O O . ASN A 1 159 ? 27.991 3.940 -4.381 1.00 97.56 159 ASN A O 1
ATOM 1147 N N . ILE A 1 160 ? 27.171 1.886 -4.759 1.00 97.62 160 ILE A N 1
ATOM 1148 C CA . ILE A 1 160 ? 25.873 2.138 -4.111 1.00 97.62 160 ILE A CA 1
ATOM 1149 C C . ILE A 1 160 ? 26.075 2.488 -2.627 1.00 97.62 160 ILE A C 1
ATOM 1151 O O . ILE A 1 160 ? 26.700 1.709 -1.901 1.00 97.62 160 ILE A O 1
ATOM 1155 N N . PRO A 1 161 ? 25.559 3.642 -2.152 1.00 94.88 161 PRO A N 1
ATOM 1156 C CA . PRO A 1 161 ? 25.781 4.066 -0.780 1.00 94.88 161 PRO A CA 1
ATOM 1157 C C . PRO A 1 161 ? 25.000 3.187 0.209 1.00 94.88 161 PRO A C 1
ATOM 1159 O O . PRO A 1 161 ? 23.902 2.715 -0.116 1.00 94.88 161 PRO A O 1
ATOM 1162 N N . PRO A 1 162 ? 25.527 2.989 1.431 1.00 91.62 162 PRO A N 1
ATOM 1163 C CA . PRO A 1 162 ? 24.784 2.319 2.489 1.00 91.62 162 PRO A CA 1
ATOM 1164 C C . PRO A 1 162 ? 23.531 3.122 2.864 1.00 91.62 162 PRO A C 1
ATOM 1166 O O . PRO A 1 162 ? 23.476 4.341 2.685 1.00 91.62 162 PRO A O 1
ATOM 1169 N N . LEU A 1 163 ? 22.527 2.424 3.390 1.00 89.06 163 LEU A N 1
ATOM 1170 C CA . LEU A 1 163 ? 21.293 3.021 3.894 1.00 89.06 163 LEU A CA 1
ATOM 1171 C C . LEU A 1 163 ? 21.369 3.225 5.408 1.00 89.06 163 LEU A C 1
ATOM 1173 O O . LEU A 1 163 ? 21.942 2.397 6.120 1.00 89.06 163 LEU A O 1
ATOM 1177 N N . ASP A 1 164 ? 20.749 4.302 5.888 1.00 88.19 164 ASP A N 1
ATOM 1178 C CA . ASP A 1 164 ? 20.491 4.489 7.316 1.00 88.19 164 ASP A CA 1
ATOM 1179 C C . ASP A 1 164 ? 19.478 3.448 7.826 1.00 88.19 164 ASP A C 1
ATOM 1181 O O . ASP A 1 164 ? 18.685 2.885 7.064 1.00 88.19 164 ASP A O 1
ATOM 1185 N N . GLU A 1 165 ? 19.487 3.193 9.135 1.00 85.25 165 GLU A N 1
ATOM 1186 C CA . GLU A 1 165 ? 18.606 2.201 9.756 1.00 85.25 165 GLU A CA 1
ATOM 1187 C C . GLU A 1 165 ? 17.121 2.513 9.490 1.00 85.25 165 GLU A C 1
ATOM 1189 O O . GLU A 1 165 ? 16.636 3.615 9.749 1.00 85.25 165 GLU A O 1
ATOM 1194 N N . GLY A 1 166 ? 16.386 1.519 8.980 1.00 78.12 166 GLY A N 1
ATOM 1195 C CA . GLY A 1 166 ? 14.959 1.636 8.665 1.00 78.12 166 GLY A CA 1
ATOM 1196 C C . GLY A 1 166 ? 14.640 2.164 7.262 1.00 78.12 166 GLY A C 1
ATOM 1197 O O . GLY A 1 166 ? 13.460 2.222 6.911 1.00 78.12 166 GLY A O 1
ATOM 1198 N N . LEU A 1 167 ? 15.648 2.506 6.452 1.00 79.12 167 LEU A N 1
ATOM 1199 C CA . LEU A 1 167 ? 15.471 2.820 5.033 1.00 79.12 167 LEU A CA 1
ATOM 1200 C C . LEU A 1 167 ? 15.717 1.596 4.144 1.00 79.12 167 LEU A C 1
ATOM 1202 O O . LEU A 1 167 ? 16.497 0.706 4.472 1.00 79.12 167 LEU A O 1
ATOM 1206 N N . ALA A 1 168 ? 15.055 1.589 2.990 1.00 84.94 168 ALA A N 1
ATOM 1207 C CA . ALA A 1 168 ? 15.224 0.611 1.920 1.00 84.94 168 ALA A CA 1
ATOM 1208 C C . ALA A 1 168 ? 15.302 1.333 0.569 1.00 84.94 168 ALA A C 1
ATOM 1210 O O . ALA A 1 168 ? 14.677 2.378 0.386 1.00 84.94 168 ALA A O 1
ATOM 1211 N N . TYR A 1 169 ? 16.013 0.759 -0.395 1.00 86.44 169 TYR A N 1
ATOM 1212 C CA . TYR A 1 169 ? 15.828 1.089 -1.801 1.00 86.44 169 TYR A CA 1
ATOM 1213 C C . TYR A 1 169 ? 14.546 0.424 -2.308 1.00 86.44 169 TYR A C 1
ATOM 1215 O O . TYR A 1 169 ? 14.241 -0.720 -1.966 1.00 86.44 169 TYR A O 1
ATOM 1223 N N . THR A 1 170 ? 13.773 1.160 -3.097 1.00 83.69 170 THR A N 1
ATOM 1224 C CA . THR A 1 170 ? 12.471 0.726 -3.625 1.00 83.69 170 THR A CA 1
ATOM 1225 C C . THR A 1 170 ? 12.444 0.659 -5.144 1.00 83.69 170 THR A C 1
ATOM 1227 O O . THR A 1 170 ? 11.622 -0.070 -5.691 1.00 83.69 170 THR A O 1
ATOM 1230 N N . GLU A 1 171 ? 13.345 1.375 -5.816 1.00 91.69 171 GLU A N 1
ATOM 1231 C CA . GLU A 1 171 ? 13.500 1.346 -7.268 1.00 91.69 171 GLU A CA 1
ATOM 1232 C C . GLU A 1 171 ? 14.961 1.597 -7.649 1.00 91.69 171 GLU A C 1
ATOM 1234 O O . GLU A 1 171 ? 15.662 2.368 -6.986 1.00 91.69 171 GLU A O 1
ATOM 1239 N N . ILE A 1 172 ? 15.409 0.959 -8.727 1.00 98.06 172 ILE A N 1
ATOM 1240 C CA . ILE A 1 172 ? 16.736 1.141 -9.320 1.00 98.06 172 ILE A CA 1
ATOM 1241 C C . ILE A 1 172 ? 16.624 1.475 -10.808 1.00 98.06 172 ILE A C 1
ATOM 1243 O O . ILE A 1 172 ? 15.788 0.920 -11.521 1.00 98.06 172 ILE A O 1
ATOM 1247 N N . SER A 1 173 ? 17.509 2.343 -11.295 1.00 98.44 173 SER A N 1
ATOM 1248 C CA . SER A 1 173 ? 17.655 2.624 -12.721 1.00 98.44 173 SER A CA 1
ATOM 1249 C C . SER A 1 173 ? 19.122 2.849 -13.079 1.00 98.44 173 SER A C 1
ATOM 1251 O O . SER A 1 173 ? 19.808 3.668 -12.470 1.00 98.44 173 SER A O 1
ATOM 1253 N N . ALA A 1 174 ? 19.603 2.096 -14.061 1.00 98.19 174 ALA A N 1
ATOM 1254 C CA . ALA A 1 174 ? 20.968 2.148 -14.563 1.00 98.19 174 ALA A CA 1
ATOM 1255 C C . ALA A 1 174 ? 21.008 2.942 -15.872 1.00 98.19 174 ALA A C 1
ATOM 1257 O O . ALA A 1 174 ? 20.394 2.538 -16.857 1.00 98.19 174 ALA A O 1
ATOM 1258 N N . GLY A 1 175 ? 21.737 4.055 -15.880 1.00 97.31 175 GLY A N 1
ATOM 1259 C CA . GLY A 1 175 ? 22.019 4.836 -17.080 1.00 97.31 175 GLY A CA 1
ATOM 1260 C C . GLY A 1 175 ? 23.250 4.311 -17.818 1.00 97.31 175 GLY A C 1
ATOM 1261 O O . GLY A 1 175 ? 23.735 3.203 -17.579 1.00 97.31 175 GLY A O 1
ATOM 1262 N N . ALA A 1 176 ? 23.834 5.121 -18.703 1.00 96.31 176 ALA A N 1
ATOM 1263 C CA . ALA A 1 176 ? 25.064 4.705 -19.388 1.00 96.31 176 ALA A CA 1
ATOM 1264 C C . ALA A 1 176 ? 26.239 4.524 -18.409 1.00 96.31 176 ALA A C 1
ATOM 1266 O O . ALA A 1 176 ? 26.902 3.486 -18.399 1.00 96.31 176 ALA A O 1
ATOM 1267 N N . THR A 1 177 ? 26.486 5.540 -17.584 1.00 97.12 177 THR A N 1
ATOM 1268 C CA . THR A 1 177 ? 27.648 5.646 -16.682 1.00 97.12 177 THR A CA 1
ATOM 1269 C C . THR A 1 177 ? 27.274 6.172 -15.295 1.00 97.12 177 THR A C 1
ATOM 1271 O O . THR A 1 177 ? 28.153 6.578 -14.541 1.00 97.12 177 THR A O 1
ATOM 1274 N N . HIS A 1 178 ? 25.985 6.165 -14.951 1.00 98.62 178 HIS A N 1
ATOM 1275 C CA . HIS A 1 178 ? 25.471 6.540 -13.635 1.00 98.62 178 HIS A CA 1
ATOM 1276 C C . HIS A 1 178 ? 24.306 5.627 -13.234 1.00 98.62 178 HIS A C 1
ATOM 1278 O O . HIS A 1 178 ? 23.665 5.027 -14.096 1.00 98.62 178 HIS A O 1
ATOM 1284 N N . THR A 1 179 ? 24.045 5.539 -11.934 1.00 98.81 179 THR A N 1
ATOM 1285 C CA . THR A 1 179 ? 22.959 4.766 -11.325 1.00 98.81 179 THR A CA 1
ATOM 1286 C C . THR A 1 179 ? 22.096 5.701 -10.495 1.00 98.81 179 THR A C 1
ATOM 1288 O O . THR A 1 179 ? 22.619 6.500 -9.721 1.00 98.81 179 THR A O 1
ATOM 1291 N N . VAL A 1 180 ? 20.779 5.567 -10.609 1.00 98.69 180 VAL A N 1
ATOM 1292 C CA . VAL A 1 180 ? 19.791 6.289 -9.805 1.00 98.69 180 VAL A CA 1
ATOM 1293 C C . VAL A 1 180 ? 19.043 5.278 -8.940 1.00 98.69 180 VAL A C 1
ATOM 1295 O O . VAL A 1 180 ? 18.687 4.194 -9.406 1.00 98.69 180 VAL A O 1
ATOM 1298 N N . LEU A 1 181 ? 18.819 5.618 -7.673 1.00 98.31 181 LEU A N 1
ATOM 1299 C CA . LEU A 1 181 ? 18.109 4.786 -6.708 1.00 98.31 181 LEU A CA 1
ATOM 1300 C C . LEU A 1 181 ? 17.028 5.596 -5.992 1.00 98.31 181 LEU A C 1
ATOM 1302 O O . LEU A 1 181 ? 17.296 6.690 -5.488 1.00 98.31 181 LEU A O 1
ATOM 1306 N N . LEU A 1 182 ? 15.826 5.034 -5.900 1.00 94.00 182 LEU A N 1
ATOM 1307 C CA . LEU A 1 182 ? 14.722 5.578 -5.115 1.00 94.00 182 LEU A CA 1
ATOM 1308 C C . LEU A 1 182 ? 14.717 4.931 -3.731 1.00 94.00 182 LEU A C 1
ATOM 1310 O O . LEU A 1 182 ? 14.899 3.719 -3.603 1.00 94.00 182 LEU A O 1
ATOM 1314 N N . ARG A 1 183 ? 14.509 5.735 -2.691 1.00 89.38 183 ARG A N 1
ATOM 1315 C CA . ARG A 1 183 ? 14.459 5.295 -1.296 1.00 89.38 183 ARG A CA 1
ATOM 1316 C C . ARG A 1 183 ? 13.020 5.223 -0.791 1.00 89.38 183 ARG A C 1
ATOM 1318 O O . ARG A 1 183 ? 12.125 5.911 -1.276 1.00 89.38 183 ARG A O 1
ATOM 1325 N N . SER A 1 184 ? 12.806 4.422 0.248 1.00 84.38 184 SER A N 1
ATOM 1326 C CA . SER A 1 184 ? 11.505 4.199 0.889 1.00 84.38 184 SER A CA 1
ATOM 1327 C C . SER A 1 184 ? 10.918 5.429 1.584 1.00 84.38 184 SER A C 1
ATOM 1329 O O . SER A 1 184 ? 9.727 5.450 1.877 1.00 84.38 184 SER A O 1
ATOM 1331 N N . ASP A 1 185 ? 11.735 6.445 1.863 1.00 79.62 185 ASP A N 1
ATOM 1332 C CA . ASP A 1 185 ? 11.289 7.748 2.366 1.00 79.62 185 ASP A CA 1
ATOM 1333 C C . ASP A 1 185 ? 10.803 8.691 1.249 1.00 79.62 185 ASP A C 1
ATOM 1335 O O . ASP A 1 185 ? 10.329 9.790 1.534 1.00 79.62 185 ASP A O 1
ATOM 1339 N N . GLY A 1 186 ? 10.896 8.261 -0.015 1.00 80.69 186 GLY A N 1
ATOM 1340 C CA . GLY A 1 186 ? 10.491 9.043 -1.174 1.00 80.69 186 GLY A CA 1
ATOM 1341 C C . GLY A 1 186 ? 11.561 9.996 -1.710 1.00 80.69 186 GLY A C 1
ATOM 1342 O O . GLY A 1 186 ? 11.277 10.770 -2.623 1.00 80.69 186 GLY A O 1
ATOM 1343 N N . SER A 1 187 ? 12.783 9.962 -1.172 1.00 91.88 187 SER A N 1
ATOM 1344 C CA . SER A 1 187 ? 13.941 10.650 -1.750 1.00 91.88 187 SER A CA 1
ATOM 1345 C C . SER A 1 187 ? 14.640 9.782 -2.804 1.00 91.88 187 SER A C 1
ATOM 1347 O O . SER A 1 187 ? 14.467 8.564 -2.839 1.00 91.88 187 SER A O 1
ATOM 1349 N N . ALA A 1 188 ? 15.443 10.398 -3.673 1.00 96.06 188 ALA A N 1
ATOM 1350 C CA . ALA A 1 188 ? 16.256 9.689 -4.659 1.00 96.06 188 ALA A CA 1
ATOM 1351 C C . ALA A 1 188 ? 17.724 10.115 -4.555 1.00 96.06 188 ALA A C 1
ATOM 1353 O O . ALA A 1 188 ? 18.029 11.253 -4.197 1.00 96.06 188 ALA A O 1
ATOM 1354 N N . VAL A 1 189 ? 18.629 9.194 -4.874 1.00 97.56 189 VAL A N 1
ATOM 1355 C CA . VAL A 1 189 ? 20.076 9.426 -4.932 1.00 97.56 189 VAL A CA 1
ATOM 1356 C C . VAL A 1 189 ? 20.607 8.947 -6.275 1.00 97.56 189 VAL A C 1
ATOM 1358 O O . VAL A 1 189 ? 20.148 7.932 -6.796 1.00 97.56 189 VAL A O 1
ATOM 1361 N N . ALA A 1 190 ? 21.576 9.665 -6.829 1.00 98.38 190 ALA A N 1
ATOM 1362 C CA . ALA A 1 190 ? 22.272 9.276 -8.043 1.00 98.38 190 ALA A CA 1
ATOM 1363 C C . ALA A 1 190 ? 23.784 9.249 -7.801 1.00 98.38 190 ALA A C 1
ATOM 1365 O O . ALA A 1 190 ? 24.317 10.077 -7.061 1.00 98.38 190 ALA A O 1
ATOM 1366 N N . ILE A 1 191 ? 24.456 8.269 -8.396 1.00 98.50 191 ILE A N 1
ATOM 1367 C CA . ILE A 1 191 ? 25.898 8.031 -8.279 1.00 98.50 191 ILE A CA 1
ATOM 1368 C C . ILE A 1 191 ? 26.488 7.724 -9.651 1.00 98.50 191 ILE A C 1
ATOM 1370 O O . ILE A 1 191 ? 25.791 7.217 -10.527 1.00 98.50 191 ILE A O 1
ATOM 1374 N N . GLY A 1 192 ? 27.782 7.959 -9.828 1.00 98.44 192 GLY A N 1
ATOM 1375 C CA . GLY A 1 192 ? 28.468 7.710 -11.088 1.00 98.44 192 GLY A CA 1
ATOM 1376 C C . GLY A 1 192 ? 28.970 8.993 -11.745 1.00 98.44 192 GLY A C 1
ATOM 1377 O O . GLY A 1 192 ? 29.200 10.002 -11.077 1.00 98.44 192 GLY A O 1
ATOM 1378 N N . ASP A 1 193 ? 29.088 8.960 -13.072 1.00 98.38 193 ASP A N 1
ATOM 1379 C CA . ASP A 1 193 ? 29.441 10.127 -13.880 1.00 98.38 193 ASP A CA 1
ATOM 1380 C C . ASP A 1 193 ? 28.444 11.277 -13.668 1.00 98.38 193 ASP A C 1
ATOM 1382 O O . ASP A 1 193 ? 27.235 11.087 -13.794 1.00 98.38 193 ASP A O 1
ATOM 1386 N N . ASN A 1 194 ? 28.967 12.474 -13.396 1.00 98.25 194 ASN A N 1
ATOM 1387 C CA . ASN A 1 194 ? 28.189 13.693 -13.192 1.00 98.25 194 ASN A CA 1
ATOM 1388 C C . ASN A 1 194 ? 28.716 14.886 -14.012 1.00 98.25 194 ASN A C 1
ATOM 1390 O O . ASN A 1 194 ? 28.474 16.037 -13.657 1.00 98.25 194 ASN A O 1
ATOM 1394 N N . GLU A 1 195 ? 29.459 14.651 -15.101 1.00 98.19 195 GLU A N 1
ATOM 1395 C CA . GLU A 1 195 ? 30.030 15.728 -15.933 1.00 98.19 195 GLU A CA 1
ATOM 1396 C C . GLU A 1 195 ? 28.993 16.730 -16.474 1.00 98.19 195 GLU A C 1
ATOM 1398 O O . GLU A 1 195 ? 29.340 17.868 -16.795 1.00 98.19 195 GLU A O 1
ATOM 1403 N N . CYS A 1 196 ? 27.729 16.321 -16.592 1.00 97.81 196 CYS A N 1
ATOM 1404 C CA . CYS A 1 196 ? 26.632 17.138 -17.105 1.00 97.81 196 CYS A CA 1
ATOM 1405 C C . CYS A 1 196 ? 25.573 17.468 -16.040 1.00 97.81 196 CYS A C 1
ATOM 1407 O O . CYS A 1 196 ? 24.535 18.022 -16.393 1.00 97.81 196 CYS A O 1
ATOM 1409 N N . GLY A 1 197 ? 25.802 17.135 -14.764 1.00 98.25 197 GLY A N 1
ATOM 1410 C CA . GLY A 1 197 ? 24.818 17.315 -13.690 1.00 98.25 197 GLY A CA 1
ATOM 1411 C C . GLY A 1 197 ? 23.720 16.241 -13.658 1.00 98.25 197 GLY A C 1
ATOM 1412 O O . GLY A 1 197 ? 22.664 16.443 -13.064 1.00 98.25 197 GLY A O 1
ATOM 1413 N N . GLN A 1 198 ? 23.917 15.094 -14.319 1.00 98.38 198 GLN A N 1
ATOM 1414 C CA . GLN A 1 198 ? 22.926 14.010 -14.379 1.00 98.38 198 GLN A CA 1
ATOM 1415 C C . GLN A 1 198 ? 22.645 13.327 -13.031 1.00 98.38 198 GLN A C 1
ATOM 1417 O O . GLN A 1 198 ? 21.626 12.650 -12.896 1.00 98.38 198 GLN A O 1
ATOM 1422 N N . CYS A 1 199 ? 23.511 13.525 -12.037 1.00 98.62 199 CYS A N 1
ATOM 1423 C CA . CYS A 1 199 ? 23.331 13.063 -10.664 1.00 98.62 199 CYS A CA 1
ATOM 1424 C C . CYS A 1 199 ? 22.818 14.164 -9.716 1.00 98.62 199 CYS A C 1
ATOM 1426 O O . CYS A 1 199 ? 22.572 13.883 -8.542 1.00 98.62 199 CYS A O 1
ATOM 1428 N N . ASP A 1 200 ? 22.623 15.399 -10.195 1.00 98.25 200 ASP A N 1
ATOM 1429 C CA . ASP A 1 200 ? 22.200 16.544 -9.379 1.00 98.25 200 ASP A CA 1
ATOM 1430 C C . ASP A 1 200 ? 20.677 16.531 -9.151 1.00 98.25 200 ASP A C 1
ATOM 1432 O O . ASP A 1 200 ? 19.931 17.371 -9.657 1.00 98.25 200 ASP A O 1
ATOM 1436 N N . ILE A 1 201 ? 20.193 15.538 -8.399 1.00 98.19 201 ILE A N 1
ATOM 1437 C CA . ILE A 1 201 ? 18.763 15.352 -8.123 1.00 98.19 201 ILE A CA 1
ATOM 1438 C C . ILE A 1 201 ? 18.195 16.569 -7.365 1.00 98.19 201 ILE A C 1
ATOM 1440 O O . ILE A 1 201 ? 18.696 16.904 -6.287 1.00 98.19 201 ILE A O 1
ATOM 1444 N N . PRO A 1 202 ? 17.125 17.222 -7.865 1.00 95.62 202 PRO A N 1
ATOM 1445 C CA . PRO A 1 202 ? 16.562 18.398 -7.211 1.00 95.62 202 PRO A CA 1
ATOM 1446 C C . PRO A 1 202 ? 15.974 18.074 -5.829 1.00 95.62 202 PRO A C 1
ATOM 1448 O O . PRO A 1 202 ? 15.368 17.010 -5.653 1.00 95.62 202 PRO A O 1
ATOM 1451 N N . PRO A 1 203 ? 16.067 18.996 -4.853 1.00 93.12 203 PRO A N 1
ATOM 1452 C CA . PRO A 1 203 ? 15.331 18.862 -3.604 1.00 93.12 203 PRO A CA 1
ATOM 1453 C C . PRO A 1 203 ? 13.819 18.956 -3.852 1.00 93.12 203 PRO A C 1
ATOM 1455 O O . PRO A 1 203 ? 13.360 19.593 -4.802 1.00 93.12 203 PRO A O 1
ATOM 1458 N N . LEU A 1 204 ? 13.046 18.334 -2.965 1.00 89.88 204 LEU A N 1
ATOM 1459 C CA . LEU A 1 204 ? 11.587 18.344 -3.000 1.00 89.88 204 LEU A CA 1
ATOM 1460 C C . LEU A 1 204 ? 11.010 19.329 -1.980 1.00 89.88 204 LEU A C 1
ATOM 1462 O O . LEU A 1 204 ? 11.575 19.530 -0.904 1.00 89.88 204 LEU A O 1
ATOM 1466 N N . ASP A 1 205 ? 9.855 19.905 -2.315 1.00 88.50 205 ASP A N 1
ATOM 1467 C CA . ASP A 1 205 ? 9.048 20.679 -1.371 1.00 88.50 205 ASP A CA 1
ATOM 1468 C C . ASP A 1 205 ? 8.518 19.786 -0.232 1.00 88.50 205 ASP A C 1
ATOM 1470 O O . ASP A 1 205 ? 8.364 18.571 -0.384 1.00 88.50 205 ASP A O 1
ATOM 1474 N N . GLU A 1 206 ? 8.195 20.386 0.917 1.00 84.69 206 GLU A N 1
ATOM 1475 C CA . GLU A 1 206 ? 7.718 19.650 2.094 1.00 84.69 206 GLU A CA 1
ATOM 1476 C C . GLU A 1 206 ? 6.459 18.816 1.781 1.00 84.69 206 GLU A C 1
ATOM 1478 O O . GLU A 1 206 ? 5.432 19.336 1.341 1.00 84.69 206 GLU A O 1
ATOM 1483 N N . GLY A 1 207 ? 6.533 17.505 2.038 1.00 77.25 207 GLY A N 1
ATOM 1484 C CA . GLY A 1 207 ? 5.443 16.555 1.792 1.00 77.25 207 GLY A CA 1
ATOM 1485 C C . GLY A 1 207 ? 5.355 16.015 0.359 1.00 77.25 207 GLY A C 1
ATOM 1486 O O . GLY A 1 207 ? 4.476 15.195 0.093 1.00 77.25 207 GLY A O 1
ATOM 1487 N N . MET A 1 208 ? 6.245 16.436 -0.542 1.00 82.00 208 MET A N 1
ATOM 1488 C CA . MET A 1 208 ? 6.401 15.856 -1.877 1.00 82.00 208 MET A CA 1
ATOM 1489 C C . MET A 1 208 ? 7.424 14.715 -1.841 1.00 82.00 208 MET A C 1
ATOM 1491 O O . MET A 1 208 ? 8.421 14.797 -1.126 1.00 82.00 208 MET A O 1
ATOM 1495 N N . VAL A 1 209 ? 7.199 13.669 -2.638 1.00 83.81 209 VAL A N 1
ATOM 1496 C CA . VAL A 1 209 ? 8.137 12.546 -2.809 1.00 83.81 209 VAL A CA 1
ATOM 1497 C C . VAL A 1 209 ? 8.363 12.239 -4.288 1.00 83.81 209 VAL A C 1
ATOM 1499 O O . VAL A 1 209 ? 7.506 12.536 -5.121 1.00 83.81 209 VAL A O 1
ATOM 1502 N N . TYR A 1 210 ? 9.495 11.628 -4.624 1.00 85.94 210 TYR A N 1
ATOM 1503 C CA . TYR A 1 210 ? 9.688 10.957 -5.904 1.00 85.94 210 TYR A CA 1
ATOM 1504 C C . TYR A 1 210 ? 9.009 9.587 -5.874 1.00 85.94 210 TYR A C 1
ATOM 1506 O O . TYR A 1 210 ? 8.977 8.911 -4.846 1.00 85.94 210 TYR A O 1
ATOM 1514 N N . THR A 1 211 ? 8.437 9.190 -7.004 1.00 84.69 211 THR A N 1
ATOM 1515 C CA . THR A 1 211 ? 7.680 7.939 -7.142 1.00 84.69 211 THR A CA 1
ATOM 1516 C C . THR A 1 211 ? 8.202 7.033 -8.244 1.00 84.69 211 THR A C 1
ATOM 1518 O O . THR A 1 211 ? 7.841 5.865 -8.234 1.00 84.69 211 THR A O 1
ATOM 1521 N N . GLN A 1 212 ? 8.972 7.566 -9.201 1.00 90.56 212 GLN A N 1
ATOM 1522 C CA . GLN A 1 212 ? 9.649 6.792 -10.250 1.00 90.56 212 GLN A CA 1
ATOM 1523 C C . GLN A 1 212 ? 10.938 7.481 -10.677 1.00 90.56 212 GLN A C 1
ATOM 1525 O O . GLN A 1 212 ? 11.034 8.713 -10.601 1.00 90.56 212 GLN A O 1
ATOM 1530 N N . ILE A 1 213 ? 11.884 6.691 -11.179 1.00 97.56 213 ILE A N 1
ATOM 1531 C CA . ILE A 1 213 ? 13.184 7.156 -11.661 1.00 97.56 213 ILE A CA 1
ATOM 1532 C C . ILE A 1 213 ? 13.528 6.528 -13.013 1.00 97.56 213 ILE A C 1
ATOM 1534 O O . ILE A 1 213 ? 13.205 5.379 -13.297 1.00 97.56 213 ILE A O 1
ATOM 1538 N N . SER A 1 214 ? 14.225 7.273 -13.865 1.00 98.31 214 SER A N 1
ATOM 1539 C CA . SER A 1 214 ? 14.799 6.723 -15.088 1.00 98.31 214 SER A CA 1
ATOM 1540 C C . SER A 1 214 ? 16.097 7.428 -15.454 1.00 98.31 214 SER A C 1
ATOM 1542 O O . SER A 1 214 ? 16.148 8.656 -15.534 1.00 98.31 214 SER A O 1
ATOM 1544 N N . ALA A 1 215 ? 17.142 6.635 -15.663 1.00 98.25 215 ALA A N 1
ATOM 1545 C CA . ALA A 1 215 ? 18.483 7.085 -15.994 1.00 98.25 215 ALA A CA 1
ATOM 1546 C C . ALA A 1 215 ? 18.777 6.845 -17.482 1.00 98.25 215 ALA A C 1
ATOM 1548 O O . ALA A 1 215 ? 18.699 5.719 -17.964 1.00 98.25 215 ALA A O 1
ATOM 1549 N N . GLY A 1 216 ? 19.120 7.910 -18.206 1.00 97.62 216 GLY A N 1
ATOM 1550 C CA . GLY A 1 216 ? 19.513 7.863 -19.614 1.00 97.62 216 GLY A CA 1
ATOM 1551 C C . GLY A 1 216 ? 21.031 7.808 -19.791 1.00 97.62 216 GLY A C 1
ATOM 1552 O O . GLY A 1 216 ? 21.784 7.394 -18.906 1.00 97.62 216 GLY A O 1
ATOM 1553 N N . ARG A 1 217 ? 21.546 8.274 -20.937 1.00 96.88 217 ARG A N 1
ATOM 1554 C CA . ARG A 1 217 ? 23.011 8.307 -21.146 1.00 96.88 217 ARG A CA 1
ATOM 1555 C C . ARG A 1 217 ? 23.709 9.370 -20.302 1.00 96.88 217 ARG A C 1
ATOM 1557 O O . ARG A 1 217 ? 24.725 9.079 -19.684 1.00 96.88 217 ARG A O 1
ATOM 1564 N N . LYS A 1 218 ? 23.181 10.594 -20.303 1.00 98.00 218 LYS A N 1
ATOM 1565 C CA . LYS A 1 218 ? 23.732 11.749 -19.570 1.00 98.00 218 LYS A CA 1
ATOM 1566 C C . LYS A 1 218 ? 22.647 12.615 -18.924 1.00 98.00 218 LYS A C 1
ATOM 1568 O O . LYS A 1 218 ? 22.859 13.801 -18.711 1.00 98.00 218 LYS A O 1
ATOM 1573 N N . HIS A 1 219 ? 21.474 12.051 -18.662 1.00 98.62 219 HIS A N 1
ATOM 1574 C CA . HIS A 1 219 ? 20.389 12.747 -17.976 1.00 98.62 219 HIS A CA 1
ATOM 1575 C C . HIS A 1 219 ? 19.583 11.767 -17.124 1.00 98.62 219 HIS A C 1
ATOM 1577 O O . HIS A 1 219 ? 19.545 10.575 -17.431 1.00 98.62 219 HIS A O 1
ATOM 1583 N N . THR A 1 220 ? 18.937 12.291 -16.089 1.00 98.81 220 THR A N 1
ATOM 1584 C CA . THR A 1 220 ? 18.033 11.569 -15.191 1.00 98.81 220 THR A CA 1
ATOM 1585 C C . THR A 1 220 ? 16.670 12.233 -15.227 1.00 98.81 220 THR A C 1
ATOM 1587 O O . THR A 1 220 ? 16.579 13.460 -15.214 1.00 98.81 220 THR A O 1
ATOM 1590 N N . VAL A 1 221 ? 15.607 11.432 -15.221 1.00 98.62 221 VAL A N 1
ATOM 1591 C CA . VAL A 1 221 ? 14.225 11.907 -15.139 1.00 98.62 221 VAL A CA 1
ATOM 1592 C C . VAL A 1 221 ? 13.522 11.243 -13.961 1.00 98.62 221 VAL A C 1
ATOM 1594 O O . VAL A 1 221 ? 13.665 10.043 -13.739 1.00 98.62 221 VAL A O 1
ATOM 1597 N N . LEU A 1 222 ? 12.758 12.022 -13.199 1.00 98.06 222 LEU A N 1
ATOM 1598 C CA . LEU A 1 222 ? 12.032 11.561 -12.020 1.00 98.06 222 LEU A CA 1
ATOM 1599 C C . LEU A 1 222 ? 10.572 11.994 -12.092 1.00 98.06 222 LEU A C 1
ATOM 1601 O O . LEU A 1 222 ? 10.280 13.121 -12.492 1.00 98.06 222 LEU A O 1
ATOM 1605 N N . ILE A 1 223 ? 9.660 11.130 -11.648 1.00 94.25 223 ILE A N 1
ATOM 1606 C CA . ILE A 1 223 ? 8.248 11.482 -11.437 1.00 94.25 223 ILE A CA 1
ATOM 1607 C C . ILE A 1 223 ? 8.038 11.781 -9.956 1.00 94.25 223 ILE A C 1
ATOM 1609 O O . ILE A 1 223 ? 8.526 11.052 -9.094 1.00 94.25 223 ILE A O 1
ATOM 1613 N N . ARG A 1 224 ? 7.305 12.852 -9.661 1.00 89.88 224 ARG A N 1
ATOM 1614 C CA . ARG A 1 224 ? 6.925 13.260 -8.307 1.00 89.88 224 ARG A CA 1
ATOM 1615 C C . ARG A 1 224 ? 5.527 12.759 -7.945 1.00 89.88 224 ARG A C 1
ATOM 1617 O O . ARG A 1 224 ? 4.712 12.462 -8.814 1.00 89.88 224 ARG A O 1
ATOM 1624 N N . SER A 1 225 ? 5.200 12.771 -6.656 1.00 84.12 225 SER A N 1
ATOM 1625 C CA . SER A 1 225 ? 3.898 12.343 -6.126 1.00 84.12 225 SER A CA 1
ATOM 1626 C C . SER A 1 225 ? 2.696 13.173 -6.585 1.00 84.12 225 SER A C 1
ATOM 1628 O O . SER A 1 225 ? 1.562 12.726 -6.433 1.00 84.12 225 SER A O 1
ATOM 1630 N N . ASP A 1 226 ? 2.915 14.364 -7.145 1.00 78.69 226 ASP A N 1
ATOM 1631 C CA . ASP A 1 226 ? 1.871 15.164 -7.798 1.00 78.69 226 ASP A CA 1
ATOM 1632 C C . ASP A 1 226 ? 1.621 14.761 -9.264 1.00 78.69 226 ASP A C 1
ATOM 1634 O O . ASP A 1 226 ? 0.753 15.330 -9.924 1.00 78.69 226 ASP A O 1
ATOM 1638 N N . GLY A 1 227 ? 2.365 13.778 -9.776 1.00 81.69 227 GLY A N 1
ATOM 1639 C CA . GLY A 1 227 ? 2.264 13.289 -11.144 1.00 81.69 227 GLY A CA 1
ATOM 1640 C C . GLY A 1 227 ? 3.008 14.134 -12.178 1.00 81.69 227 GLY A C 1
ATOM 1641 O O . GLY A 1 227 ? 2.889 13.851 -13.36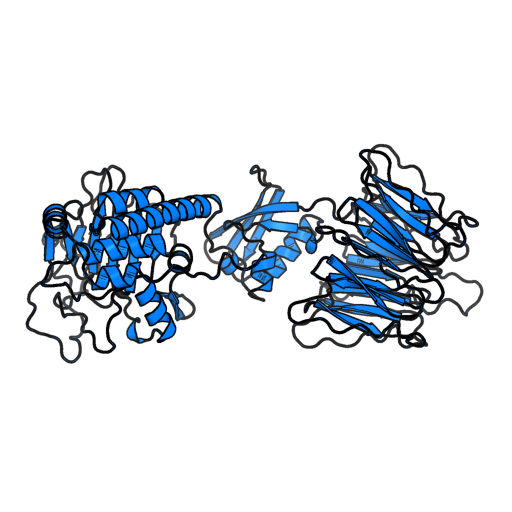9 1.00 81.69 227 GLY A O 1
ATOM 1642 N N . CYS A 1 228 ? 3.770 15.153 -11.771 1.00 90.56 228 CYS A N 1
ATOM 1643 C CA . CYS A 1 228 ? 4.675 15.876 -12.666 1.00 90.56 228 CYS A CA 1
ATOM 1644 C C . CYS A 1 228 ? 6.037 15.175 -12.751 1.00 90.56 228 CYS A C 1
ATOM 1646 O O . CYS A 1 228 ? 6.436 14.461 -11.832 1.00 90.56 228 CYS A O 1
ATOM 1648 N N . ALA A 1 229 ? 6.773 15.416 -13.837 1.00 95.56 229 ALA A N 1
ATOM 1649 C CA . ALA A 1 229 ? 8.135 14.922 -14.006 1.00 95.56 229 ALA A CA 1
ATOM 1650 C C . ALA A 1 229 ? 9.149 16.074 -14.008 1.00 95.56 229 ALA A C 1
ATOM 1652 O O . ALA A 1 229 ? 8.830 17.195 -14.408 1.00 95.56 229 ALA A O 1
ATOM 1653 N N . VAL A 1 230 ? 10.366 15.788 -13.557 1.00 97.56 230 VAL A N 1
ATOM 1654 C CA . VAL A 1 230 ? 11.523 16.693 -13.591 1.00 97.56 230 VAL A CA 1
ATOM 1655 C C . VAL A 1 230 ? 12.710 15.959 -14.199 1.00 97.56 230 VAL A C 1
ATOM 1657 O O . VAL A 1 230 ? 12.828 14.748 -14.028 1.00 97.56 230 VAL A O 1
ATOM 1660 N N . ALA A 1 231 ? 13.584 16.679 -14.900 1.00 98.19 231 ALA A N 1
ATOM 1661 C CA . ALA A 1 231 ? 14.780 16.114 -15.512 1.00 98.19 231 ALA A CA 1
ATOM 1662 C C . ALA A 1 231 ? 16.017 16.964 -15.212 1.00 98.19 231 ALA A C 1
ATOM 1664 O O . ALA A 1 231 ? 15.920 18.189 -15.117 1.00 98.19 231 ALA A O 1
ATOM 1665 N N . VAL A 1 232 ? 17.167 16.306 -15.078 1.00 98.50 232 VAL A N 1
ATOM 1666 C CA . VAL A 1 232 ? 18.480 16.920 -14.832 1.00 98.50 232 VAL A CA 1
ATOM 1667 C C . VAL A 1 232 ? 19.550 16.255 -15.689 1.00 98.50 232 VAL A C 1
ATOM 1669 O O . VAL A 1 232 ? 19.408 15.094 -16.070 1.00 98.50 232 VAL A O 1
ATOM 1672 N N . GLY A 1 233 ? 20.623 16.981 -15.992 1.00 98.31 233 GLY A N 1
ATOM 1673 C CA . GLY A 1 233 ? 21.716 16.504 -16.834 1.00 98.31 233 GLY A CA 1
ATOM 1674 C C . GLY A 1 233 ? 21.817 17.216 -18.183 1.00 98.31 233 GLY A C 1
ATOM 1675 O O . GLY A 1 233 ? 21.330 18.332 -18.371 1.00 98.31 233 GLY A O 1
ATOM 1676 N N . ASP A 1 234 ? 22.455 16.539 -19.133 1.00 97.94 234 ASP A N 1
ATOM 1677 C CA . ASP A 1 234 ? 22.713 17.008 -20.492 1.00 97.94 234 ASP A CA 1
ATOM 1678 C C . ASP A 1 234 ? 21.410 17.317 -21.244 1.00 97.94 234 ASP A C 1
ATOM 1680 O O . ASP A 1 234 ? 20.509 16.480 -21.301 1.00 97.94 234 ASP A O 1
ATOM 1684 N N . ASN A 1 235 ? 21.324 18.504 -21.852 1.00 97.69 235 ASN A N 1
ATOM 1685 C CA . ASN A 1 235 ? 20.125 18.982 -22.552 1.00 97.69 235 ASN A CA 1
ATOM 1686 C C . ASN A 1 235 ? 20.339 19.601 -23.965 1.00 97.69 235 ASN A C 1
ATOM 1688 O O . ASN A 1 235 ? 19.535 20.444 -24.368 1.00 97.69 235 ASN A O 1
ATOM 1692 N N . PRO A 1 236 ? 21.384 19.267 -24.753 1.00 96.88 236 PRO A N 1
ATOM 1693 C CA . PRO A 1 236 ? 21.619 19.888 -26.061 1.00 96.88 236 PRO A CA 1
ATOM 1694 C C . PRO A 1 236 ? 20.557 19.540 -27.112 1.00 96.88 236 PRO A C 1
ATOM 1696 O O . PRO A 1 236 ? 20.435 20.262 -28.098 1.00 96.88 236 PRO A O 1
ATOM 1699 N N . TYR A 1 237 ? 19.799 18.459 -26.913 1.00 95.94 237 TYR A N 1
ATOM 1700 C CA . TYR A 1 237 ? 18.695 18.046 -27.782 1.00 95.94 237 TYR A CA 1
ATOM 1701 C C . TYR A 1 237 ? 17.328 18.277 -27.139 1.00 95.94 237 TYR A C 1
ATOM 1703 O O . TYR A 1 237 ? 16.339 17.760 -27.643 1.00 95.94 237 TYR A O 1
ATOM 1711 N N . GLU A 1 238 ? 17.256 19.031 -26.038 1.00 96.75 238 GLU A N 1
ATOM 1712 C CA . GLU A 1 238 ? 16.016 19.283 -25.293 1.00 96.75 238 GLU A CA 1
ATOM 1713 C C . GLU A 1 238 ? 15.430 18.047 -24.577 1.00 96.75 238 GLU A C 1
ATOM 1715 O O . GLU A 1 238 ? 14.262 18.032 -24.189 1.00 96.75 238 GLU A O 1
ATOM 1720 N N . GLN A 1 239 ? 16.235 17.006 -24.345 1.00 96.75 239 GLN A N 1
ATOM 1721 C CA . GLN A 1 239 ? 15.808 15.766 -23.684 1.00 96.75 239 GLN A CA 1
ATOM 1722 C C . GLN A 1 239 ? 15.376 15.930 -22.212 1.00 96.75 239 GLN A C 1
ATOM 1724 O O . GLN A 1 239 ? 14.716 15.041 -21.671 1.00 96.75 239 GLN A O 1
ATOM 1729 N N . CYS A 1 240 ? 15.701 17.062 -21.581 1.00 97.94 240 CYS A N 1
ATOM 1730 C CA . CYS A 1 240 ? 15.265 17.436 -20.233 1.00 97.94 240 CYS A CA 1
ATOM 1731 C C . CYS A 1 240 ? 14.088 18.434 -20.231 1.00 97.94 240 CYS A C 1
ATOM 1733 O O . CYS A 1 240 ? 13.591 18.785 -19.160 1.00 97.94 240 CYS A O 1
ATOM 1735 N N . ASN A 1 241 ? 13.613 18.901 -21.393 1.00 97.44 241 ASN A N 1
ATOM 1736 C CA . ASN A 1 241 ? 12.514 19.871 -21.494 1.00 97.44 241 ASN A CA 1
ATOM 1737 C C . ASN A 1 241 ? 11.144 19.184 -21.333 1.00 97.44 241 ASN A C 1
ATOM 1739 O O . ASN A 1 241 ? 10.375 19.055 -22.287 1.00 97.44 241 ASN A O 1
ATOM 1743 N N . ILE A 1 242 ? 10.837 18.723 -20.115 1.00 97.56 242 ILE A N 1
ATOM 1744 C CA . ILE A 1 242 ? 9.588 18.017 -19.795 1.00 97.56 242 ILE A CA 1
ATOM 1745 C C . ILE A 1 242 ? 8.363 18.882 -20.159 1.00 97.56 242 ILE A C 1
ATOM 1747 O O . ILE A 1 242 ? 8.217 19.985 -19.622 1.00 97.56 242 ILE A O 1
ATOM 1751 N N . PRO A 1 243 ? 7.446 18.400 -21.025 1.00 95.44 243 PRO A N 1
ATOM 1752 C CA . PRO A 1 243 ? 6.267 19.167 -21.402 1.00 95.44 243 PRO A CA 1
ATOM 1753 C C . PRO A 1 243 ? 5.332 19.403 -20.208 1.00 95.44 243 PRO A C 1
ATOM 1755 O O . PRO A 1 243 ? 5.146 18.499 -19.383 1.00 95.44 243 PRO A O 1
ATOM 1758 N N . PRO A 1 244 ? 4.681 20.576 -20.121 1.00 92.12 244 PRO A N 1
ATOM 1759 C CA . PRO A 1 244 ? 3.655 20.806 -19.117 1.00 92.12 244 PRO A CA 1
ATOM 1760 C C . PRO A 1 244 ? 2.433 19.914 -19.369 1.00 92.12 244 PRO A C 1
ATOM 1762 O O . PRO A 1 244 ? 2.082 19.606 -20.510 1.00 92.12 244 PRO A O 1
ATOM 1765 N N . LEU A 1 245 ? 1.761 19.527 -18.287 1.00 90.19 245 LEU A N 1
ATOM 1766 C CA . LEU A 1 245 ? 0.523 18.754 -18.327 1.00 90.19 245 LEU A CA 1
ATOM 1767 C C . LEU A 1 245 ? -0.702 19.672 -18.263 1.00 90.19 245 LEU A C 1
ATOM 1769 O O . LEU A 1 245 ? -0.686 20.708 -17.598 1.00 90.19 245 LEU A O 1
ATOM 1773 N N . ASN A 1 246 ? -1.786 19.263 -18.924 1.00 88.00 246 ASN A N 1
ATOM 1774 C CA . ASN A 1 246 ? -3.087 19.908 -18.749 1.00 88.00 246 ASN A CA 1
ATOM 1775 C C . ASN A 1 246 ? -3.659 19.586 -17.356 1.00 88.00 246 ASN A C 1
ATOM 1777 O O . ASN A 1 246 ? -3.308 18.576 -16.745 1.00 88.00 246 ASN A O 1
ATOM 1781 N N . GLU A 1 247 ? -4.583 20.420 -16.871 1.00 84.06 247 GLU A N 1
ATOM 1782 C CA . GLU A 1 247 ? -5.205 20.249 -15.552 1.00 84.06 247 GLU A CA 1
ATOM 1783 C C . GLU A 1 247 ? -5.838 18.852 -15.394 1.00 84.06 247 GLU A C 1
ATOM 1785 O O . GLU A 1 247 ? -6.606 18.398 -16.244 1.00 84.06 247 GLU A O 1
ATOM 1790 N N . GLY A 1 248 ? -5.495 18.161 -14.301 1.00 78.00 248 GLY A N 1
ATOM 1791 C CA . GLY A 1 248 ? -5.974 16.809 -13.995 1.00 78.00 248 GLY A CA 1
ATOM 1792 C C . GLY A 1 248 ? -5.236 15.664 -14.703 1.00 78.00 248 GLY A C 1
ATOM 1793 O O . GLY A 1 248 ? -5.574 14.504 -14.463 1.00 78.00 248 GLY A O 1
ATOM 1794 N N . MET A 1 249 ? -4.239 15.947 -15.549 1.00 83.19 249 MET A N 1
ATOM 1795 C CA . MET A 1 249 ? -3.370 14.919 -16.132 1.00 83.19 249 MET A CA 1
ATOM 1796 C C . MET A 1 249 ? -2.130 14.681 -15.275 1.00 83.19 249 MET A C 1
ATOM 1798 O O . MET A 1 249 ? -1.645 15.587 -14.602 1.00 83.19 249 MET A O 1
ATOM 1802 N N . THR A 1 250 ? -1.590 13.468 -15.356 1.00 86.81 250 THR A N 1
ATOM 1803 C CA . THR A 1 250 ? -0.340 13.075 -14.697 1.00 86.81 250 THR A CA 1
ATOM 1804 C C . THR A 1 250 ? 0.525 12.261 -15.652 1.00 86.81 250 THR A C 1
ATOM 1806 O O . THR A 1 250 ? 0.015 11.616 -16.574 1.00 86.81 250 THR A O 1
ATOM 1809 N N . TYR A 1 251 ? 1.836 12.273 -15.431 1.00 88.88 251 TYR A N 1
ATOM 1810 C CA . TYR A 1 251 ? 2.736 11.267 -15.971 1.00 88.88 251 TYR A CA 1
ATOM 1811 C C . TYR A 1 251 ? 2.670 10.018 -15.095 1.00 88.88 251 TYR A C 1
ATOM 1813 O O . TYR A 1 251 ? 2.743 10.094 -13.870 1.00 88.88 251 TYR A O 1
ATOM 1821 N N . THR A 1 252 ? 2.502 8.864 -15.729 1.00 87.38 252 THR A N 1
ATOM 1822 C CA . THR A 1 252 ? 2.362 7.565 -15.057 1.00 87.38 252 THR A CA 1
ATOM 1823 C C . THR A 1 252 ? 3.564 6.659 -15.279 1.00 87.38 252 THR A C 1
ATOM 1825 O O . THR A 1 252 ? 3.682 5.646 -14.597 1.00 87.38 252 THR A O 1
ATOM 1828 N N . GLN A 1 253 ? 4.428 6.981 -16.244 1.00 92.62 253 GLN A N 1
ATOM 1829 C CA . GLN A 1 253 ? 5.698 6.293 -16.459 1.00 92.62 253 GLN A CA 1
ATOM 1830 C C . GLN A 1 253 ? 6.680 7.172 -17.223 1.00 92.62 253 GLN A C 1
ATOM 1832 O O . GLN A 1 253 ? 6.266 8.011 -18.026 1.00 92.62 253 GLN A O 1
ATOM 1837 N N . VAL A 1 254 ? 7.970 6.937 -17.006 1.00 95.88 254 VAL A N 1
ATOM 1838 C CA . VAL A 1 254 ? 9.056 7.597 -17.724 1.00 95.88 254 VAL A CA 1
ATOM 1839 C C . VAL A 1 254 ? 10.124 6.595 -18.161 1.00 95.88 254 VAL A C 1
ATOM 1841 O O . VAL A 1 254 ? 10.377 5.616 -17.466 1.00 95.88 254 VAL A O 1
ATOM 1844 N N . ALA A 1 255 ? 10.737 6.843 -19.318 1.00 97.38 255 ALA A N 1
ATOM 1845 C CA . ALA A 1 255 ? 11.929 6.151 -19.787 1.00 97.38 255 ALA A CA 1
ATOM 1846 C C . ALA A 1 255 ? 12.912 7.144 -20.418 1.00 97.38 255 ALA A C 1
ATOM 1848 O O . ALA A 1 255 ? 12.556 7.861 -21.352 1.00 97.38 255 ALA A O 1
ATOM 1849 N N . ALA A 1 256 ? 14.141 7.166 -19.919 1.00 97.56 256 ALA A N 1
ATOM 1850 C CA . ALA A 1 256 ? 15.241 7.973 -20.423 1.00 97.56 256 ALA A CA 1
ATOM 1851 C C . ALA A 1 256 ? 16.161 7.105 -21.295 1.00 97.56 256 ALA A C 1
ATOM 1853 O O . ALA A 1 256 ? 16.716 6.114 -20.831 1.00 97.56 256 ALA A O 1
ATOM 1854 N N . GLY A 1 257 ? 16.302 7.468 -22.568 1.00 95.94 257 GLY A N 1
ATOM 1855 C CA . GLY A 1 257 ? 17.200 6.819 -23.522 1.00 95.94 257 GLY A CA 1
ATOM 1856 C C . GLY A 1 257 ? 18.548 7.530 -23.614 1.00 95.94 257 GLY A C 1
ATOM 1857 O O . GLY A 1 257 ? 18.954 8.278 -22.719 1.00 95.94 257 GLY A O 1
ATOM 1858 N N . ALA A 1 258 ? 19.268 7.357 -24.729 1.00 95.06 258 ALA A N 1
ATOM 1859 C CA . ALA A 1 258 ? 20.566 8.027 -24.858 1.00 95.06 258 ALA A CA 1
ATOM 1860 C C . ALA A 1 258 ? 20.446 9.555 -24.911 1.00 95.06 258 ALA A C 1
ATOM 1862 O O . ALA A 1 258 ? 21.126 10.270 -24.178 1.00 95.06 258 ALA A O 1
ATOM 1863 N N . TYR A 1 259 ? 19.569 10.044 -25.778 1.00 95.81 259 TYR A N 1
ATOM 1864 C CA . TYR A 1 259 ? 19.408 11.472 -26.053 1.00 95.81 259 TYR A CA 1
ATOM 1865 C C . TYR A 1 259 ? 17.938 11.883 -26.148 1.00 95.81 259 TYR A C 1
ATOM 1867 O O . TYR A 1 259 ? 17.630 12.917 -26.727 1.00 95.81 259 TYR A O 1
ATOM 1875 N N . HIS A 1 260 ? 17.026 11.057 -25.633 1.00 97.75 260 HIS A N 1
ATOM 1876 C CA . HIS A 1 260 ? 15.593 11.326 -25.641 1.00 97.75 260 HIS A CA 1
ATOM 1877 C C . HIS A 1 260 ? 14.923 10.773 -24.384 1.00 97.75 260 HIS A C 1
ATOM 1879 O O . HIS A 1 260 ? 15.413 9.809 -23.799 1.00 97.75 260 HIS A O 1
ATOM 1885 N N . THR A 1 261 ? 13.800 11.374 -24.008 1.00 98.19 261 THR A N 1
ATOM 1886 C CA . THR A 1 261 ? 12.952 10.982 -22.880 1.00 98.19 261 THR A CA 1
ATOM 1887 C C . THR A 1 261 ? 11.565 10.657 -23.403 1.00 98.19 261 THR A C 1
ATOM 1889 O O . THR A 1 261 ? 10.995 11.439 -24.163 1.00 98.19 261 THR A O 1
ATOM 1892 N N . VAL A 1 262 ? 10.992 9.542 -22.957 1.00 97.75 262 VAL A N 1
ATOM 1893 C CA . VAL A 1 262 ? 9.619 9.133 -23.255 1.00 97.75 262 VAL A CA 1
ATOM 1894 C C . VAL A 1 262 ? 8.789 9.161 -21.977 1.00 97.75 262 VAL A C 1
ATOM 1896 O O . VAL A 1 262 ? 9.167 8.580 -20.963 1.00 97.75 262 VAL A O 1
ATOM 1899 N N . LEU A 1 263 ? 7.632 9.812 -22.031 1.00 96.38 263 LEU A N 1
ATOM 1900 C CA . LEU A 1 263 ? 6.722 9.999 -20.905 1.00 96.38 263 LEU A CA 1
ATOM 1901 C C . LEU A 1 263 ? 5.341 9.447 -21.257 1.00 96.38 263 LEU A C 1
ATOM 1903 O O . LEU A 1 263 ? 4.728 9.866 -22.241 1.00 96.38 263 LEU A O 1
ATOM 1907 N N . LEU A 1 264 ? 4.829 8.533 -20.435 1.00 94.94 264 LEU A N 1
ATOM 1908 C CA . LEU A 1 264 ? 3.461 8.030 -20.532 1.00 94.94 264 LEU A CA 1
ATOM 1909 C C . LEU A 1 264 ? 2.531 8.896 -19.684 1.00 94.94 264 LEU A C 1
ATOM 1911 O O . LEU A 1 264 ? 2.810 9.149 -18.513 1.00 94.94 264 LEU A O 1
ATOM 1915 N N . ARG A 1 265 ? 1.411 9.318 -20.261 1.00 90.94 265 ARG A N 1
ATOM 1916 C CA . ARG A 1 265 ? 0.378 10.112 -19.593 1.00 90.94 265 ARG A CA 1
ATOM 1917 C C . ARG A 1 265 ? -0.770 9.241 -19.091 1.00 90.94 265 ARG A C 1
ATOM 1919 O O . ARG A 1 265 ? -1.049 8.173 -19.635 1.00 90.94 265 ARG A O 1
ATOM 1926 N N . SER A 1 266 ? -1.499 9.757 -18.106 1.00 86.56 266 SER A N 1
ATOM 1927 C CA . SER A 1 266 ? -2.658 9.100 -17.489 1.00 86.56 266 SER A CA 1
ATOM 1928 C C . SER A 1 266 ? -3.843 8.850 -18.430 1.00 86.56 266 SER A C 1
ATOM 1930 O O . SER A 1 266 ? -4.706 8.029 -18.124 1.00 86.56 266 SER A O 1
ATOM 1932 N N . ASP A 1 267 ? -3.882 9.501 -19.591 1.00 82.56 267 ASP A N 1
ATOM 1933 C CA . ASP A 1 267 ? -4.866 9.251 -20.648 1.00 82.56 267 ASP A CA 1
ATOM 1934 C C . ASP A 1 267 ? -4.468 8.112 -21.605 1.00 82.56 267 ASP A C 1
ATOM 1936 O O . ASP A 1 267 ? -5.217 7.781 -22.524 1.00 82.56 267 ASP A O 1
ATOM 1940 N N . GLY A 1 268 ? -3.310 7.483 -21.384 1.00 84.50 268 GLY A N 1
ATOM 1941 C CA . GLY A 1 268 ? -2.815 6.377 -22.196 1.00 84.50 268 GLY A CA 1
ATOM 1942 C C . GLY A 1 268 ? -2.121 6.802 -23.493 1.00 84.50 268 GLY A C 1
ATOM 1943 O O . GLY A 1 268 ? -1.842 5.946 -24.336 1.00 84.50 268 GLY A O 1
ATOM 1944 N N . CYS A 1 269 ? -1.827 8.094 -23.662 1.00 90.31 269 CYS A N 1
ATOM 1945 C CA . CYS A 1 269 ? -0.925 8.596 -24.698 1.00 90.31 269 CYS A CA 1
ATOM 1946 C C . CYS A 1 269 ? 0.512 8.692 -24.170 1.00 90.31 269 CYS A C 1
ATOM 1948 O O . CYS A 1 269 ? 0.735 8.831 -22.970 1.00 90.31 269 CYS A O 1
ATOM 1950 N N . ALA A 1 270 ? 1.497 8.663 -25.067 1.00 93.44 270 ALA A N 1
ATOM 1951 C CA . ALA A 1 270 ? 2.896 8.899 -24.726 1.00 93.44 270 ALA A CA 1
ATOM 1952 C C . ALA A 1 270 ? 3.458 10.058 -25.554 1.00 93.44 270 ALA A C 1
ATOM 1954 O O . ALA A 1 270 ? 3.022 10.286 -26.682 1.00 93.44 270 ALA A O 1
ATOM 1955 N N . VAL A 1 271 ? 4.407 10.790 -24.979 1.00 94.25 271 VAL A N 1
ATOM 1956 C CA . VAL A 1 271 ? 5.155 11.861 -25.643 1.00 94.25 271 VAL A CA 1
ATOM 1957 C C . VAL A 1 271 ? 6.643 11.566 -25.531 1.00 94.25 271 VAL A C 1
ATOM 1959 O O . VAL A 1 271 ? 7.088 11.055 -24.505 1.00 94.25 271 VAL A O 1
ATOM 1962 N N . ALA A 1 272 ? 7.399 11.881 -26.577 1.00 96.12 272 ALA A N 1
ATOM 1963 C CA . ALA A 1 272 ? 8.851 11.818 -26.566 1.00 96.12 272 ALA A CA 1
ATOM 1964 C C . ALA A 1 272 ? 9.445 13.200 -26.846 1.00 96.12 272 ALA A C 1
ATOM 1966 O O . ALA A 1 272 ? 8.930 13.945 -27.681 1.00 96.12 272 ALA A O 1
ATOM 1967 N N . ILE A 1 273 ? 10.518 13.528 -26.135 1.00 96.62 273 ILE A N 1
ATOM 1968 C CA . ILE A 1 273 ? 11.299 14.763 -26.271 1.00 96.62 273 ILE A CA 1
ATOM 1969 C C . ILE A 1 273 ? 12.777 14.407 -26.406 1.00 96.62 273 ILE A C 1
ATOM 1971 O O . ILE A 1 273 ? 13.195 13.355 -25.925 1.00 96.62 273 ILE A O 1
ATOM 1975 N N . GLY A 1 274 ? 13.581 15.275 -27.014 1.00 96.38 274 GLY A N 1
ATOM 1976 C CA . GLY A 1 274 ? 14.999 15.013 -27.239 1.00 96.38 274 GLY A CA 1
ATOM 1977 C C . GLY A 1 274 ? 15.365 14.892 -28.714 1.00 96.38 274 GLY A C 1
ATOM 1978 O O . GLY A 1 274 ? 14.682 15.407 -29.600 1.00 96.38 274 GLY A O 1
ATOM 1979 N N . ASP A 1 275 ? 16.440 14.154 -28.975 1.00 93.56 275 ASP A N 1
ATOM 1980 C CA . ASP A 1 275 ? 16.982 13.920 -30.307 1.00 93.56 275 ASP A CA 1
ATOM 1981 C C . ASP A 1 275 ? 15.965 13.242 -31.240 1.00 93.56 275 ASP A C 1
ATOM 1983 O O . ASP A 1 275 ? 15.497 12.132 -30.989 1.00 93.56 275 ASP A O 1
ATOM 1987 N N . ILE A 1 276 ? 15.667 13.913 -32.352 1.00 89.50 276 ILE A N 1
ATOM 1988 C CA . ILE A 1 276 ? 14.692 13.485 -33.360 1.00 89.50 276 ILE A CA 1
ATOM 1989 C C . ILE A 1 276 ? 15.291 12.582 -34.447 1.00 89.50 276 ILE A C 1
ATOM 1991 O O . ILE A 1 276 ? 14.558 12.112 -35.322 1.00 89.50 276 ILE A O 1
ATOM 1995 N N . ASN A 1 277 ? 16.606 12.334 -34.424 1.00 89.06 277 ASN A N 1
ATOM 1996 C CA . ASN A 1 277 ? 17.245 11.436 -35.383 1.00 89.06 277 ASN A CA 1
ATOM 1997 C C . ASN A 1 277 ? 16.622 10.035 -35.346 1.00 89.06 277 ASN A C 1
ATOM 1999 O O . ASN A 1 277 ? 16.187 9.548 -34.302 1.00 89.06 277 ASN A O 1
ATOM 2003 N N . PHE A 1 278 ? 16.589 9.391 -36.515 1.00 86.19 278 PHE A N 1
ATOM 2004 C CA . PHE A 1 278 ? 15.960 8.082 -36.726 1.00 86.19 278 PHE A CA 1
ATOM 2005 C C . PHE A 1 278 ? 14.463 8.028 -36.381 1.00 86.19 278 PHE A C 1
ATOM 2007 O O . PHE A 1 278 ? 13.910 6.942 -36.286 1.00 86.19 278 PHE A O 1
ATOM 2014 N N . GLU A 1 279 ? 13.797 9.175 -36.204 1.00 89.56 279 GLU A N 1
ATOM 2015 C CA . GLU A 1 279 ? 12.374 9.263 -35.845 1.00 89.56 279 GLU A CA 1
ATOM 2016 C C . GLU A 1 279 ? 12.024 8.630 -34.483 1.00 89.56 279 GLU A C 1
ATOM 2018 O O . GLU A 1 279 ? 10.860 8.354 -34.200 1.00 89.56 279 GLU A O 1
ATOM 2023 N N . LYS A 1 280 ? 13.005 8.447 -33.588 1.00 86.62 280 LYS A N 1
ATOM 2024 C CA . LYS A 1 280 ? 12.798 7.809 -32.271 1.00 86.62 280 LYS A CA 1
ATOM 2025 C C . LYS A 1 280 ? 11.843 8.564 -31.339 1.00 86.62 280 LYS A C 1
ATOM 2027 O O . LYS A 1 280 ? 11.263 7.956 -30.447 1.00 86.62 280 LYS A O 1
ATOM 2032 N N . CYS A 1 281 ? 11.621 9.857 -31.584 1.00 92.81 281 CYS A N 1
ATOM 2033 C CA . CYS A 1 281 ? 10.629 10.668 -30.871 1.00 92.81 281 CYS A CA 1
ATOM 2034 C C . CYS A 1 281 ? 9.246 10.721 -31.556 1.00 92.81 281 CYS A C 1
ATOM 2036 O O . CYS A 1 281 ? 8.321 11.331 -31.020 1.00 92.81 281 CYS A O 1
ATOM 2038 N N . ASN A 1 282 ? 9.069 10.104 -32.729 1.00 92.06 282 ASN A N 1
ATOM 2039 C CA . ASN A 1 282 ? 7.835 10.179 -33.517 1.00 92.06 282 ASN A CA 1
ATOM 2040 C C . ASN A 1 282 ? 6.777 9.168 -33.030 1.00 92.06 282 ASN A C 1
ATOM 2042 O O . ASN A 1 282 ? 6.387 8.240 -33.742 1.00 92.06 282 ASN A O 1
ATOM 2046 N N . ILE A 1 283 ? 6.332 9.315 -31.778 1.00 92.19 283 ILE A N 1
ATOM 2047 C CA . ILE A 1 283 ? 5.316 8.435 -31.191 1.00 92.19 283 ILE A CA 1
ATOM 2048 C C . ILE A 1 283 ? 3.949 8.760 -31.790 1.00 92.19 283 ILE A C 1
ATOM 2050 O O . ILE A 1 283 ? 3.347 9.797 -31.510 1.00 92.19 283 ILE A O 1
ATOM 2054 N N . VAL A 1 284 ? 3.422 7.824 -32.574 1.00 86.88 284 VAL A N 1
ATOM 2055 C CA . VAL A 1 284 ? 2.073 7.921 -33.135 1.00 86.88 284 VAL A CA 1
ATOM 2056 C C . VAL A 1 284 ? 1.042 7.564 -32.056 1.00 86.88 284 VAL A C 1
ATOM 2058 O O . VAL A 1 284 ? 1.228 6.564 -31.352 1.00 86.88 284 VAL A O 1
ATOM 2061 N N . PRO A 1 285 ? -0.057 8.326 -31.898 1.00 84.12 285 PRO A N 1
ATOM 2062 C CA . PRO A 1 285 ? -1.161 7.927 -31.034 1.00 84.12 285 PRO A CA 1
ATOM 2063 C C . PRO A 1 285 ? -1.706 6.542 -31.421 1.00 84.12 285 PRO A C 1
ATOM 2065 O O . PRO A 1 285 ? -1.775 6.219 -32.608 1.00 84.12 285 PRO A O 1
ATOM 2068 N N . PRO A 1 286 ? -2.095 5.710 -30.446 1.00 82.94 286 PRO A N 1
ATOM 2069 C CA . PRO A 1 286 ? -2.653 4.399 -30.737 1.00 82.94 286 PRO A CA 1
ATOM 2070 C C . PRO A 1 286 ? -4.021 4.519 -31.427 1.00 82.94 286 PRO A C 1
ATOM 2072 O O . PRO A 1 286 ? -4.712 5.534 -31.314 1.00 82.94 286 PRO A O 1
ATOM 2075 N N . GLU A 1 287 ? -4.413 3.468 -32.150 1.00 86.12 287 GLU A N 1
ATOM 2076 C CA . GLU A 1 287 ? -5.725 3.387 -32.800 1.00 86.12 287 GLU A CA 1
ATOM 2077 C C . GLU A 1 287 ? -6.871 3.524 -31.778 1.00 86.12 287 GLU A C 1
ATOM 2079 O O . GLU A 1 287 ? -6.699 3.153 -30.612 1.00 86.12 287 GLU A O 1
ATOM 2084 N N . PRO A 1 288 ? -8.060 4.017 -32.180 1.00 83.56 288 PRO A N 1
ATOM 2085 C CA . PRO A 1 288 ? -9.195 4.150 -31.271 1.00 83.56 288 PRO A CA 1
ATOM 2086 C C . PRO A 1 288 ? -9.501 2.850 -30.511 1.00 83.56 288 PRO A C 1
ATOM 2088 O O . PRO A 1 288 ? -9.752 1.809 -31.110 1.00 83.56 288 PRO A O 1
ATOM 2091 N N . GLY A 1 289 ? -9.509 2.921 -29.177 1.00 79.19 289 GLY A N 1
ATOM 2092 C CA . GLY A 1 289 ? -9.741 1.766 -28.297 1.00 79.19 289 GLY A CA 1
ATOM 2093 C C . GLY A 1 289 ? -8.469 1.050 -27.829 1.00 79.19 289 GLY A C 1
ATOM 2094 O O . GLY A 1 289 ? -8.536 0.253 -26.893 1.00 79.19 289 GLY A O 1
ATOM 2095 N N . ILE A 1 290 ? -7.311 1.378 -28.404 1.00 85.00 290 ILE A N 1
ATOM 2096 C CA . ILE A 1 290 ? -5.994 0.948 -27.932 1.00 85.00 290 ILE A CA 1
ATOM 2097 C C . ILE A 1 290 ? -5.328 2.126 -27.217 1.00 85.00 290 ILE A C 1
ATOM 2099 O O . ILE A 1 290 ? -5.493 3.282 -27.594 1.00 85.00 290 ILE A O 1
ATOM 2103 N N . ARG A 1 291 ? -4.572 1.842 -26.157 1.00 88.19 291 ARG A N 1
ATOM 2104 C CA . ARG A 1 291 ? -3.764 2.826 -25.427 1.00 88.19 291 ARG A CA 1
ATOM 2105 C C . ARG A 1 291 ? -2.384 2.271 -25.094 1.00 88.19 291 ARG A C 1
ATOM 2107 O O . ARG A 1 291 ? -2.216 1.055 -25.007 1.00 88.19 291 ARG A O 1
ATOM 2114 N N . TYR A 1 292 ? -1.407 3.139 -24.862 1.00 89.56 292 TYR A N 1
ATOM 2115 C CA . TYR A 1 292 ? -0.135 2.737 -24.265 1.00 89.56 292 TYR A CA 1
ATOM 2116 C C . TYR A 1 292 ? -0.317 2.506 -22.753 1.00 89.56 292 TYR A C 1
ATOM 2118 O O . TYR A 1 292 ? -1.082 3.217 -22.105 1.00 89.56 292 TYR A O 1
ATOM 2126 N N . ILE A 1 293 ? 0.333 1.481 -22.187 1.00 83.25 293 ILE A N 1
ATOM 2127 C CA . ILE A 1 293 ? 0.046 1.002 -20.811 1.00 83.25 293 ILE A CA 1
ATOM 2128 C C . ILE A 1 293 ? 1.294 0.650 -20.015 1.00 83.25 293 ILE A C 1
ATOM 2130 O O . ILE A 1 293 ? 2.019 -0.213 -20.462 1.00 83.25 293 ILE A O 1
ATOM 2134 N N . SER A 1 294 ? 1.564 1.221 -18.846 1.00 69.38 294 SER A N 1
ATOM 2135 C CA . SER A 1 294 ? 2.855 1.094 -18.135 1.00 69.38 294 SER A CA 1
ATOM 2136 C C . SER A 1 294 ? 3.427 -0.324 -17.920 1.00 69.38 294 SER A C 1
ATOM 2138 O O . SER A 1 294 ? 4.641 -0.410 -17.827 1.00 69.38 294 SER A O 1
ATOM 2140 N N . ASP A 1 295 ? 2.635 -1.403 -17.949 1.00 59.78 295 ASP A N 1
ATOM 2141 C CA . ASP A 1 295 ? 3.023 -2.807 -18.219 1.00 59.78 295 ASP A CA 1
ATOM 2142 C C . ASP A 1 295 ? 1.760 -3.700 -18.368 1.00 59.78 295 ASP A C 1
ATOM 2144 O O . ASP A 1 295 ? 0.637 -3.206 -18.211 1.00 59.78 295 ASP A O 1
ATOM 2148 N N . ARG A 1 296 ? 1.928 -5.009 -18.658 1.00 46.97 296 ARG A N 1
ATOM 2149 C CA . ARG A 1 296 ? 0.908 -6.046 -18.348 1.00 46.97 296 ARG A CA 1
ATOM 2150 C C . ARG A 1 296 ? 1.366 -7.106 -17.332 1.00 46.97 296 ARG A C 1
ATOM 2152 O O . ARG A 1 296 ? 0.508 -7.859 -16.875 1.00 46.97 296 ARG A O 1
ATOM 2159 N N . THR A 1 297 ? 2.655 -7.205 -16.977 1.00 41.44 297 THR A N 1
ATOM 2160 C CA . THR A 1 297 ? 3.128 -8.137 -15.920 1.00 41.44 297 THR A CA 1
ATOM 2161 C C . THR A 1 297 ? 2.603 -7.763 -14.541 1.00 41.44 297 THR A C 1
ATOM 2163 O O . THR A 1 297 ? 2.508 -8.614 -13.667 1.00 41.44 297 THR A O 1
ATOM 2166 N N . HIS A 1 298 ? 2.178 -6.520 -14.363 1.00 43.25 298 HIS A N 1
ATOM 2167 C CA . HIS A 1 298 ? 1.518 -6.018 -13.170 1.00 43.25 298 HIS A CA 1
ATOM 2168 C C . HIS A 1 298 ? 0.076 -5.616 -13.501 1.00 43.25 298 HIS A C 1
ATOM 2170 O O . HIS A 1 298 ? -0.480 -4.645 -12.979 1.00 43.25 298 HIS A O 1
ATOM 2176 N N . GLY A 1 299 ? -0.512 -6.412 -14.401 1.00 37.88 299 GLY A N 1
ATOM 2177 C CA . GLY A 1 299 ? -1.829 -6.258 -14.976 1.00 37.88 299 GLY A CA 1
ATOM 2178 C C . GLY A 1 299 ? -2.929 -6.210 -13.924 1.00 37.88 299 GLY A C 1
ATOM 2179 O O . GLY A 1 299 ? -3.267 -7.213 -13.300 1.00 37.88 299 GLY A O 1
ATOM 2180 N N . ARG A 1 300 ? -3.568 -5.037 -13.899 1.00 42.88 300 ARG A N 1
ATOM 2181 C CA . ARG A 1 300 ? -4.673 -4.578 -13.050 1.00 42.88 300 ARG A CA 1
ATOM 2182 C C . ARG A 1 300 ? -4.177 -4.030 -11.722 1.00 42.88 300 ARG A C 1
ATOM 2184 O O . ARG A 1 300 ? -3.621 -4.758 -10.910 1.00 42.88 300 ARG A O 1
ATOM 2191 N N . ASP A 1 301 ? -4.529 -2.768 -11.474 1.00 51.12 301 ASP A N 1
ATOM 2192 C CA . ASP A 1 301 ? -4.869 -2.335 -10.124 1.00 51.12 301 ASP A CA 1
ATOM 2193 C C . ASP A 1 301 ? -5.808 -3.391 -9.542 1.00 51.12 301 ASP A C 1
ATOM 2195 O O . ASP A 1 301 ? -6.981 -3.499 -9.923 1.00 51.12 301 ASP A O 1
ATOM 2199 N N . LEU A 1 302 ? -5.261 -4.256 -8.696 1.00 64.19 302 LEU A N 1
ATOM 2200 C CA . LEU A 1 302 ? -6.010 -5.355 -8.135 1.00 64.19 302 LEU A CA 1
ATOM 2201 C C . LEU A 1 302 ? -6.533 -4.873 -6.795 1.00 64.19 302 LEU A C 1
ATOM 2203 O O . LEU A 1 302 ? -5.857 -4.928 -5.770 1.00 64.19 302 LEU A O 1
ATOM 2207 N N . ALA A 1 303 ? -7.750 -4.341 -6.834 1.00 74.94 303 ALA A N 1
ATOM 2208 C CA . ALA A 1 303 ? -8.491 -3.984 -5.642 1.00 74.94 303 ALA A CA 1
ATOM 2209 C C . ALA A 1 303 ? -9.169 -5.235 -5.080 1.00 74.94 303 ALA A C 1
ATOM 2211 O O . ALA A 1 303 ? -10.154 -5.726 -5.641 1.00 74.94 303 ALA A O 1
ATOM 2212 N N . LEU A 1 304 ? -8.635 -5.746 -3.973 1.00 82.06 304 LEU A N 1
ATOM 2213 C CA . LEU A 1 304 ? -9.242 -6.846 -3.232 1.00 82.06 304 LEU A CA 1
ATOM 2214 C C . LEU A 1 304 ? -9.718 -6.344 -1.884 1.00 82.06 304 LEU A C 1
ATOM 2216 O O . LEU A 1 304 ? -9.001 -5.654 -1.161 1.00 82.06 304 LEU A O 1
ATOM 2220 N N . GLN A 1 305 ? -10.934 -6.729 -1.535 1.00 82.75 305 GLN A N 1
ATOM 2221 C CA . GLN A 1 305 ? -11.418 -6.621 -0.179 1.00 82.75 305 GLN A CA 1
ATOM 2222 C C . GLN A 1 305 ? -10.692 -7.657 0.677 1.00 82.75 305 GLN A C 1
ATOM 2224 O O . GLN A 1 305 ? -10.725 -8.851 0.385 1.00 82.75 305 GLN A O 1
ATOM 2229 N N . LEU A 1 306 ? -10.023 -7.185 1.721 1.00 83.94 306 LEU A N 1
ATOM 2230 C CA . LEU A 1 306 ? -9.317 -8.016 2.679 1.00 83.94 306 LEU A CA 1
ATOM 2231 C C . LEU A 1 306 ? -10.233 -8.286 3.873 1.00 83.94 306 LEU A C 1
ATOM 2233 O O . LEU A 1 306 ? -10.558 -7.381 4.641 1.00 83.94 306 LEU A O 1
ATOM 2237 N N . GLU A 1 307 ? -10.637 -9.537 4.040 1.00 78.25 307 GLU A N 1
ATOM 2238 C CA . GLU A 1 307 ? -11.298 -10.034 5.238 1.00 78.25 307 GLU A CA 1
ATOM 2239 C C . GLU A 1 307 ? -10.283 -10.714 6.152 1.00 78.25 307 GLU A C 1
ATOM 2241 O O . GLU A 1 307 ? -9.385 -11.426 5.712 1.00 78.25 307 GLU A O 1
ATOM 2246 N N . LEU A 1 308 ? -10.412 -10.455 7.448 1.00 70.56 308 LEU A N 1
ATOM 2247 C CA . LEU A 1 308 ? -9.460 -10.867 8.471 1.00 70.56 308 LEU A CA 1
ATOM 2248 C C . LEU A 1 308 ? -10.259 -11.586 9.554 1.00 70.56 308 LEU A C 1
ATOM 2250 O O . LEU A 1 308 ? -11.050 -10.958 10.259 1.00 70.56 308 LEU A O 1
ATOM 2254 N N . VAL A 1 309 ? -10.092 -12.901 9.658 1.00 65.88 309 VAL A N 1
ATOM 2255 C CA . VAL A 1 309 ? -10.819 -13.761 10.596 1.00 65.88 309 VAL A CA 1
ATOM 2256 C C . VAL A 1 309 ? -9.802 -14.539 11.414 1.00 65.88 309 VAL A C 1
ATOM 2258 O O . VAL A 1 309 ? -9.104 -15.391 10.880 1.00 65.88 309 VAL A O 1
ATOM 2261 N N . GLY A 1 310 ? -9.692 -14.248 12.706 1.00 59.25 310 GLY A N 1
ATOM 2262 C CA . GLY A 1 310 ? -8.720 -14.908 13.573 1.00 59.25 310 GLY A CA 1
ATOM 2263 C C . GLY A 1 310 ? -9.233 -15.150 14.983 1.00 59.25 310 GLY A C 1
ATOM 2264 O O . GLY A 1 310 ? -9.990 -14.337 15.519 1.00 59.25 310 GLY A O 1
ATOM 2265 N N . GLU A 1 311 ? -8.776 -16.262 15.552 1.00 47.25 311 GLU A N 1
ATOM 2266 C CA . GLU A 1 311 ? -8.863 -16.635 16.963 1.00 47.25 311 GLU A CA 1
ATOM 2267 C C . GLU A 1 311 ? -7.431 -16.582 17.530 1.00 47.25 311 GLU A C 1
ATOM 2269 O O . GLU A 1 311 ? -6.509 -17.172 16.968 1.00 47.25 311 GLU A O 1
ATOM 2274 N N . ASP A 1 312 ? -7.232 -15.843 18.624 1.00 51.59 312 ASP A N 1
ATOM 2275 C CA . ASP A 1 312 ? -5.943 -15.704 19.320 1.00 51.59 312 ASP A CA 1
ATOM 2276 C C . ASP A 1 312 ? -4.758 -15.261 18.428 1.00 51.59 312 ASP A C 1
ATOM 2278 O O . ASP A 1 312 ? -4.823 -14.202 17.795 1.00 51.59 312 ASP A O 1
ATOM 2282 N N . ASP A 1 313 ? -3.655 -16.020 18.430 1.00 59.56 313 ASP A N 1
ATOM 2283 C CA . ASP A 1 313 ? -2.411 -15.691 17.727 1.00 59.56 313 ASP A CA 1
ATOM 2284 C C . ASP A 1 313 ? -2.473 -15.986 16.224 1.00 59.56 313 ASP A C 1
ATOM 2286 O O . ASP A 1 313 ? -1.554 -15.581 15.523 1.00 59.56 313 ASP A O 1
ATOM 2290 N N . ALA A 1 314 ? -3.524 -16.636 15.702 1.00 65.12 314 ALA A N 1
ATOM 2291 C CA . ALA A 1 314 ? -3.645 -16.998 14.287 1.00 65.12 314 ALA A CA 1
ATOM 2292 C C . ALA A 1 314 ? -4.788 -16.239 13.589 1.00 65.12 314 ALA A C 1
ATOM 2294 O O . ALA A 1 314 ? -5.948 -16.276 14.000 1.00 65.12 314 ALA A O 1
ATOM 2295 N N . ILE A 1 315 ? -4.467 -15.569 12.484 1.00 72.81 315 ILE A N 1
ATOM 2296 C CA . ILE A 1 315 ? -5.391 -14.788 11.661 1.00 72.81 315 ILE A CA 1
ATOM 2297 C C . ILE A 1 315 ? -5.429 -15.372 10.253 1.00 72.81 315 ILE A C 1
ATOM 2299 O O . ILE A 1 315 ? -4.429 -15.392 9.542 1.00 72.81 315 ILE A O 1
ATOM 2303 N N . THR A 1 316 ? -6.612 -15.794 9.824 1.00 80.62 316 THR A N 1
ATOM 2304 C CA . THR A 1 316 ? -6.902 -16.100 8.424 1.00 80.62 316 THR A CA 1
ATOM 2305 C C . THR A 1 316 ? -7.185 -14.799 7.683 1.00 80.62 316 THR A C 1
ATOM 2307 O O . THR A 1 316 ? -8.098 -14.056 8.043 1.00 80.62 316 THR A O 1
ATOM 2310 N N . LEU A 1 317 ? -6.406 -14.518 6.645 1.00 83.88 317 LEU A N 1
ATOM 2311 C CA . LEU A 1 317 ? -6.660 -13.446 5.695 1.00 83.88 317 LEU A CA 1
ATOM 2312 C C . LEU A 1 317 ? -7.311 -14.030 4.448 1.00 83.88 317 LEU A C 1
ATOM 2314 O O . LEU A 1 317 ? -6.745 -14.932 3.834 1.00 83.88 317 LEU A O 1
ATOM 2318 N N . THR A 1 318 ? -8.443 -13.475 4.041 1.00 86.25 318 THR A N 1
ATOM 2319 C CA . THR A 1 318 ? -9.119 -13.797 2.785 1.00 86.25 318 THR A CA 1
ATOM 2320 C C . THR A 1 318 ? -9.161 -12.540 1.929 1.00 86.25 318 THR A C 1
ATOM 2322 O O . THR A 1 318 ? -9.687 -11.516 2.351 1.00 86.25 318 THR A O 1
ATOM 2325 N N . CYS A 1 319 ? -8.598 -12.593 0.729 1.00 85.75 319 CYS A N 1
ATOM 2326 C CA . CYS A 1 319 ? -8.683 -11.512 -0.245 1.00 85.75 319 CYS A CA 1
ATOM 2327 C C . CYS A 1 319 ? -9.745 -11.883 -1.275 1.00 85.75 319 CYS A C 1
ATOM 2329 O O . CYS A 1 319 ? -9.606 -12.899 -1.956 1.00 85.75 319 CYS A O 1
ATOM 2331 N N . SER A 1 320 ? -10.766 -11.049 -1.422 1.00 84.75 320 SER A N 1
ATOM 2332 C CA . SER A 1 320 ? -11.870 -11.260 -2.357 1.00 84.75 320 SER A CA 1
ATOM 2333 C C . SER A 1 320 ? -12.010 -10.080 -3.309 1.00 84.75 320 SER A C 1
ATOM 2335 O O . SER A 1 320 ? -11.613 -8.962 -2.994 1.00 84.75 320 SER A O 1
ATOM 2337 N N . THR A 1 321 ? -12.585 -10.290 -4.487 1.00 78.06 321 THR A N 1
ATOM 2338 C CA . THR A 1 321 ? -12.978 -9.185 -5.370 1.00 78.06 321 THR A CA 1
ATOM 2339 C C . THR A 1 321 ? -14.047 -8.316 -4.698 1.00 78.06 321 THR A C 1
ATOM 2341 O O . THR A 1 321 ? -14.718 -8.744 -3.760 1.00 78.06 321 THR A O 1
ATOM 2344 N N . LEU A 1 322 ? -14.277 -7.106 -5.215 1.00 69.50 322 LEU A N 1
ATOM 2345 C CA . LEU A 1 322 ? -15.327 -6.204 -4.711 1.00 69.50 322 LEU A CA 1
ATOM 2346 C C . LEU A 1 322 ? -16.758 -6.759 -4.843 1.00 69.50 322 LEU A C 1
ATOM 2348 O O . LEU A 1 322 ? -17.679 -6.231 -4.226 1.00 69.50 322 LEU A O 1
ATOM 2352 N N . VAL A 1 323 ? -16.954 -7.808 -5.646 1.00 64.12 323 VAL A N 1
ATOM 2353 C CA . VAL A 1 323 ? -18.236 -8.518 -5.783 1.00 64.12 323 VAL A CA 1
ATOM 2354 C C . VAL A 1 323 ? -18.319 -9.771 -4.899 1.00 64.12 323 VAL A C 1
ATOM 2356 O O . VAL A 1 323 ? -19.327 -10.469 -4.934 1.00 64.12 323 VAL A O 1
ATOM 2359 N N . GLY A 1 324 ? -17.293 -10.036 -4.080 1.00 63.94 324 GLY A N 1
ATOM 2360 C CA . GLY A 1 324 ? -17.284 -11.094 -3.065 1.00 63.94 324 GLY A CA 1
ATOM 2361 C C . GLY A 1 324 ? -16.680 -12.433 -3.499 1.00 63.94 324 GLY A C 1
ATOM 2362 O O . GLY A 1 324 ? -16.803 -13.406 -2.762 1.00 63.94 324 GLY A O 1
ATOM 2363 N N . GLU A 1 325 ? -16.025 -12.517 -4.660 1.00 72.25 325 GLU A N 1
ATOM 2364 C CA . GLU A 1 325 ? -15.342 -13.750 -5.084 1.00 72.25 325 GLU A CA 1
ATOM 2365 C C . GLU A 1 325 ? -13.975 -13.870 -4.410 1.00 72.25 325 GLU A C 1
ATOM 2367 O O . GLU A 1 325 ? -13.125 -13.002 -4.602 1.00 72.25 325 GLU A O 1
ATOM 2372 N N . GLU A 1 326 ? -13.727 -14.952 -3.675 1.00 85.25 326 GLU A N 1
ATOM 2373 C CA . GLU A 1 326 ? -12.419 -15.220 -3.072 1.00 85.25 326 GLU A CA 1
ATOM 2374 C C . GLU A 1 326 ? -11.334 -15.398 -4.146 1.00 85.25 326 GLU A C 1
ATOM 2376 O O . GLU A 1 326 ? -11.499 -16.136 -5.117 1.00 85.25 326 GLU A O 1
ATOM 2381 N N . ARG A 1 327 ? -10.211 -14.701 -3.968 1.00 78.75 327 ARG A N 1
ATOM 2382 C CA . ARG A 1 327 ? -9.040 -14.725 -4.858 1.00 78.75 327 ARG A CA 1
ATOM 2383 C C . ARG A 1 327 ? -7.807 -15.302 -4.191 1.00 78.75 327 ARG A C 1
ATOM 2385 O O . ARG A 1 327 ? -6.969 -15.873 -4.876 1.00 78.75 327 ARG A O 1
ATOM 2392 N N . PHE A 1 328 ? -7.685 -15.129 -2.880 1.00 83.88 328 PHE A N 1
ATOM 2393 C CA . PHE A 1 328 ? -6.529 -15.587 -2.130 1.00 83.88 328 PHE A CA 1
ATOM 2394 C C . PHE A 1 328 ? -6.883 -15.806 -0.669 1.00 83.88 328 PHE A C 1
ATOM 2396 O O . PHE A 1 328 ? -7.712 -15.085 -0.113 1.00 83.88 328 PHE A O 1
ATOM 2403 N N . ARG A 1 329 ? -6.212 -16.761 -0.030 1.00 89.56 329 ARG A N 1
ATOM 2404 C CA . ARG A 1 329 ? -6.350 -17.017 1.398 1.00 89.56 329 ARG A CA 1
ATOM 2405 C C . ARG A 1 329 ? -5.002 -17.386 1.993 1.00 89.56 329 ARG A C 1
ATOM 2407 O O . ARG A 1 329 ? -4.303 -18.232 1.444 1.00 89.56 329 ARG A O 1
ATOM 2414 N N . LEU A 1 330 ? -4.664 -16.799 3.136 1.00 86.31 330 LEU A N 1
ATOM 2415 C CA . LEU A 1 330 ? -3.470 -17.159 3.898 1.00 86.31 330 LEU A CA 1
ATOM 2416 C C . LEU A 1 330 ? -3.757 -17.188 5.402 1.00 86.31 330 LEU A C 1
ATOM 2418 O O . LEU A 1 330 ? -4.707 -16.571 5.869 1.00 86.31 330 LEU A O 1
ATOM 2422 N N . THR A 1 331 ? -2.924 -17.885 6.168 1.00 84.25 331 THR A N 1
ATOM 2423 C CA . THR A 1 331 ? -2.924 -17.808 7.637 1.00 84.25 331 THR A CA 1
ATOM 2424 C C . THR A 1 331 ? -1.640 -17.119 8.091 1.00 84.25 331 THR A C 1
ATOM 2426 O O . THR A 1 331 ? -0.551 -17.527 7.686 1.00 84.25 331 THR A O 1
ATOM 2429 N N . ALA A 1 332 ? -1.775 -16.062 8.885 1.00 78.38 332 ALA A N 1
ATOM 2430 C CA . ALA A 1 332 ? -0.691 -15.284 9.484 1.00 78.38 332 ALA A CA 1
ATOM 2431 C C . ALA A 1 332 ? -0.809 -15.319 11.010 1.00 78.38 332 ALA A C 1
ATOM 2433 O O . ALA A 1 332 ? -1.871 -15.651 11.539 1.00 78.38 332 ALA A O 1
ATOM 2434 N N . GLN A 1 333 ? 0.245 -14.939 11.725 1.00 79.44 333 GLN A N 1
ATOM 2435 C CA . GLN A 1 333 ? 0.136 -14.665 13.151 1.00 79.44 333 GLN A CA 1
ATOM 2436 C C . GLN A 1 333 ? -0.363 -13.238 13.412 1.00 79.44 333 GLN A C 1
ATOM 2438 O O . GLN A 1 333 ? -0.098 -12.311 12.650 1.00 79.44 333 GLN A O 1
ATOM 2443 N N . GLY A 1 334 ? -1.074 -13.011 14.518 1.00 63.62 334 GLY A N 1
ATOM 2444 C CA . GLY A 1 334 ? -1.613 -11.688 14.860 1.00 63.62 334 GLY A CA 1
ATOM 2445 C C . GLY A 1 334 ? -0.545 -10.612 15.096 1.00 63.62 334 GLY A C 1
ATOM 2446 O O . GLY A 1 334 ? -0.817 -9.411 14.955 1.00 63.62 334 GLY A O 1
ATOM 2447 N N . ILE A 1 335 ? 0.671 -11.043 15.433 1.00 71.69 335 ILE A N 1
ATOM 2448 C CA . ILE A 1 335 ? 1.852 -10.194 15.607 1.00 71.69 335 ILE A CA 1
ATOM 2449 C C . ILE A 1 335 ? 2.593 -9.907 14.298 1.00 71.69 335 ILE A C 1
ATOM 2451 O O . ILE A 1 335 ? 3.426 -9.002 14.289 1.00 71.69 335 ILE A O 1
ATOM 2455 N N . ASP A 1 336 ? 2.278 -10.616 13.210 1.00 77.38 336 ASP A N 1
ATOM 2456 C CA . ASP A 1 336 ? 2.965 -10.441 11.932 1.00 77.38 336 ASP A CA 1
ATOM 2457 C C . ASP A 1 336 ? 2.807 -9.008 11.433 1.00 77.38 336 ASP A C 1
ATOM 2459 O O . ASP A 1 336 ? 1.760 -8.379 11.606 1.00 77.38 336 ASP A O 1
ATOM 2463 N N . SER A 1 337 ? 3.849 -8.483 10.791 1.00 82.44 337 SER A N 1
ATOM 2464 C CA . SER A 1 337 ? 3.810 -7.160 10.173 1.00 82.44 337 SER A CA 1
ATOM 2465 C C . SER A 1 337 ? 2.748 -7.122 9.074 1.00 82.44 337 SER A C 1
ATOM 2467 O O . SER A 1 337 ? 2.732 -7.954 8.161 1.00 82.44 337 SER A O 1
ATOM 2469 N N . ALA A 1 338 ? 1.868 -6.123 9.136 1.00 77.62 338 ALA A N 1
ATOM 2470 C CA . ALA A 1 338 ? 0.860 -5.892 8.110 1.00 77.62 338 ALA A CA 1
ATOM 2471 C C . ALA A 1 338 ? 1.494 -5.587 6.745 1.00 77.62 338 ALA A C 1
ATOM 2473 O O . ALA A 1 338 ? 0.965 -6.001 5.715 1.00 77.62 338 ALA A O 1
ATOM 2474 N N . TRP A 1 339 ? 2.652 -4.921 6.743 1.00 81.81 339 TRP A N 1
ATOM 2475 C CA . TRP A 1 339 ? 3.385 -4.588 5.525 1.00 81.81 339 TRP A CA 1
ATOM 2476 C C . TRP A 1 339 ? 4.055 -5.810 4.896 1.00 81.81 339 TRP A C 1
ATOM 2478 O O . TRP A 1 339 ? 3.935 -6.023 3.692 1.00 81.81 339 TRP A O 1
ATOM 2488 N N . GLU A 1 340 ? 4.685 -6.668 5.706 1.00 79.56 340 GLU A N 1
ATOM 2489 C CA . GLU A 1 340 ? 5.238 -7.937 5.206 1.00 79.56 340 GLU A CA 1
ATOM 2490 C C . GLU A 1 340 ? 4.138 -8.862 4.691 1.00 79.56 340 GLU A C 1
ATOM 2492 O O . GLU A 1 340 ? 4.300 -9.530 3.673 1.00 79.56 340 GLU A O 1
ATOM 2497 N N . THR A 1 341 ? 2.975 -8.844 5.340 1.00 81.62 341 THR A N 1
ATOM 2498 C CA . THR A 1 341 ? 1.805 -9.591 4.876 1.00 81.62 341 THR A CA 1
ATOM 2499 C C . THR A 1 341 ? 1.277 -9.041 3.551 1.00 81.62 341 THR A C 1
ATOM 2501 O O . THR A 1 341 ? 0.939 -9.820 2.665 1.00 81.62 341 THR A O 1
ATOM 2504 N N . HIS A 1 342 ? 1.259 -7.717 3.363 1.00 82.19 342 HIS A N 1
ATOM 2505 C CA . HIS A 1 342 ? 0.897 -7.092 2.085 1.00 82.19 342 HIS A CA 1
ATOM 2506 C C . HIS A 1 342 ? 1.886 -7.484 0.975 1.00 82.19 342 HIS A C 1
ATOM 2508 O O . HIS A 1 342 ? 1.453 -7.937 -0.084 1.00 82.19 342 HIS A O 1
ATOM 2514 N N . LYS A 1 343 ? 3.197 -7.423 1.246 1.00 75.69 343 LYS A N 1
ATOM 2515 C CA . LYS A 1 343 ? 4.254 -7.910 0.340 1.00 75.69 343 LYS A CA 1
ATOM 2516 C C . LYS A 1 343 ? 4.084 -9.378 -0.025 1.00 75.69 343 LYS A C 1
ATOM 2518 O O . LYS A 1 343 ? 4.167 -9.733 -1.198 1.00 75.69 343 LYS A O 1
ATOM 2523 N N . ARG A 1 344 ? 3.788 -10.220 0.964 1.00 82.06 344 ARG A N 1
ATOM 2524 C CA . ARG A 1 344 ? 3.537 -11.647 0.762 1.00 82.06 344 ARG A CA 1
ATOM 2525 C C . ARG A 1 344 ? 2.324 -11.891 -0.131 1.00 82.06 344 ARG A C 1
ATOM 2527 O O . ARG A 1 344 ? 2.436 -12.661 -1.072 1.00 82.06 344 ARG A O 1
ATOM 2534 N N . ILE A 1 345 ? 1.198 -11.222 0.123 1.00 81.12 345 ILE A N 1
ATOM 2535 C CA . ILE A 1 345 ? -0.006 -11.352 -0.714 1.00 81.12 345 ILE A CA 1
ATOM 2536 C C . ILE A 1 345 ? 0.280 -10.886 -2.144 1.00 81.12 345 ILE A C 1
ATOM 2538 O O . ILE A 1 345 ? -0.133 -11.555 -3.083 1.00 81.12 345 ILE A O 1
ATOM 2542 N N . ALA A 1 346 ? 0.998 -9.771 -2.317 1.00 70.81 346 ALA A N 1
ATOM 2543 C CA . ALA A 1 346 ? 1.390 -9.262 -3.632 1.00 70.81 346 ALA A CA 1
ATOM 2544 C C . ALA A 1 346 ? 2.216 -10.296 -4.408 1.00 70.81 346 ALA A C 1
ATOM 2546 O O . ALA A 1 346 ? 1.861 -10.657 -5.527 1.00 70.81 346 ALA A O 1
ATOM 2547 N N . ARG A 1 347 ? 3.253 -10.844 -3.768 1.00 76.44 347 ARG A N 1
ATOM 2548 C CA . ARG A 1 347 ? 4.102 -11.892 -4.338 1.00 76.44 347 ARG A CA 1
ATOM 2549 C C . ARG A 1 347 ? 3.307 -13.152 -4.685 1.00 76.44 347 ARG A C 1
ATOM 2551 O O . ARG A 1 347 ? 3.436 -13.661 -5.790 1.00 76.44 347 ARG A O 1
ATOM 2558 N N . ASP A 1 348 ? 2.473 -13.637 -3.769 1.00 75.69 348 ASP A N 1
ATOM 2559 C CA . ASP A 1 348 ? 1.745 -14.900 -3.940 1.00 75.69 348 ASP A CA 1
ATOM 2560 C C . ASP A 1 348 ? 0.594 -14.770 -4.969 1.00 75.69 348 ASP A C 1
ATOM 2562 O O . ASP A 1 348 ? 0.247 -15.741 -5.639 1.00 75.69 348 ASP A O 1
ATOM 2566 N N . LEU A 1 349 ? 0.031 -13.568 -5.144 1.00 67.56 349 LEU A N 1
ATOM 2567 C CA . LEU A 1 349 ? -0.900 -13.234 -6.232 1.00 67.56 349 LEU A CA 1
ATOM 2568 C C . LEU A 1 349 ? -0.200 -12.889 -7.552 1.00 67.56 349 LEU A C 1
ATOM 2570 O O . LEU A 1 349 ? -0.885 -12.686 -8.555 1.00 67.56 349 LEU A O 1
ATOM 2574 N N . ASN A 1 350 ? 1.132 -12.807 -7.550 1.00 59.03 350 ASN A N 1
ATOM 2575 C CA . ASN A 1 350 ? 1.946 -12.352 -8.671 1.00 59.03 350 ASN A CA 1
ATOM 2576 C C . ASN A 1 350 ? 1.524 -10.956 -9.190 1.00 59.03 350 ASN A C 1
ATOM 2578 O O . ASN A 1 350 ? 1.330 -10.751 -10.387 1.00 59.03 350 ASN A O 1
ATOM 2582 N N . VAL A 1 351 ? 1.335 -9.998 -8.272 1.00 55.62 351 VAL A N 1
ATOM 2583 C CA . VAL A 1 351 ? 0.970 -8.593 -8.545 1.00 55.62 351 VAL A CA 1
ATOM 2584 C C . VAL A 1 351 ? 2.016 -7.664 -7.922 1.00 55.62 351 VAL A C 1
ATOM 2586 O O . VAL A 1 351 ? 2.501 -7.932 -6.825 1.00 55.62 351 VAL A O 1
ATOM 2589 N N . ASN A 1 352 ? 2.347 -6.541 -8.576 1.00 57.06 352 ASN A N 1
ATOM 2590 C CA . ASN A 1 352 ? 3.222 -5.529 -7.969 1.00 57.06 352 ASN A CA 1
ATOM 2591 C C . ASN A 1 352 ? 2.613 -5.018 -6.659 1.00 57.06 352 ASN A C 1
ATOM 2593 O O . ASN A 1 352 ? 1.422 -4.705 -6.610 1.00 57.06 352 ASN A O 1
ATOM 2597 N N . LEU A 1 353 ? 3.431 -4.837 -5.624 1.00 59.72 353 LEU A N 1
ATOM 2598 C CA . LEU A 1 353 ? 2.973 -4.269 -4.359 1.00 59.72 353 LEU A CA 1
ATOM 2599 C C . LEU A 1 353 ? 2.301 -2.898 -4.541 1.00 59.72 353 LEU A C 1
ATOM 2601 O O . LEU A 1 353 ? 1.290 -2.630 -3.893 1.00 59.72 353 LEU A O 1
ATOM 2605 N N . ALA A 1 354 ? 2.824 -2.064 -5.446 1.00 54.66 354 ALA A N 1
ATOM 2606 C CA . ALA A 1 354 ? 2.270 -0.746 -5.755 1.00 54.66 354 ALA A CA 1
ATOM 2607 C C . ALA A 1 354 ? 0.882 -0.813 -6.424 1.00 54.66 354 ALA A C 1
ATOM 2609 O O . ALA A 1 354 ? 0.078 0.104 -6.257 1.00 54.66 354 ALA A O 1
ATOM 2610 N N . ASN A 1 355 ? 0.576 -1.921 -7.108 1.00 61.19 355 ASN A N 1
ATOM 2611 C CA . ASN A 1 355 ? -0.668 -2.123 -7.862 1.00 61.19 355 ASN A CA 1
ATOM 2612 C C . ASN A 1 355 ? -1.689 -2.982 -7.090 1.00 61.19 355 ASN A C 1
ATOM 2614 O O . ASN A 1 355 ? -2.842 -3.115 -7.506 1.00 61.19 355 ASN A O 1
ATOM 2618 N N . LEU A 1 356 ? -1.300 -3.569 -5.953 1.00 78.06 356 LEU A N 1
ATOM 2619 C CA . LEU A 1 356 ? -2.195 -4.334 -5.089 1.00 78.06 356 LEU A CA 1
ATOM 2620 C C . LEU A 1 356 ? -2.856 -3.419 -4.050 1.00 78.06 356 LEU A C 1
ATOM 2622 O O . LEU A 1 356 ? -2.277 -3.079 -3.014 1.00 78.06 356 LEU A O 1
ATOM 2626 N N . GLN A 1 357 ? -4.127 -3.099 -4.279 1.00 83.50 357 GLN A N 1
ATOM 2627 C CA . GLN A 1 357 ? -4.957 -2.371 -3.328 1.00 83.50 357 GLN A CA 1
ATOM 2628 C C . GLN A 1 357 ? -5.707 -3.350 -2.424 1.00 83.50 357 GLN A C 1
ATOM 2630 O O . GLN A 1 357 ? -6.830 -3.762 -2.713 1.00 83.50 357 GLN A O 1
ATOM 2635 N N . LEU A 1 358 ? -5.100 -3.703 -1.290 1.00 85.19 358 LEU A N 1
ATOM 2636 C CA . LEU A 1 358 ? -5.816 -4.407 -0.227 1.00 85.19 358 LEU A CA 1
ATOM 2637 C C . LEU A 1 358 ? -6.677 -3.410 0.541 1.00 85.19 358 LEU A C 1
ATOM 2639 O O . LEU A 1 358 ? -6.177 -2.585 1.309 1.00 85.19 358 LEU A O 1
ATOM 2643 N N . ILE A 1 359 ? -7.979 -3.474 0.302 1.00 80.75 359 ILE A N 1
ATOM 2644 C CA . ILE A 1 359 ? -8.977 -2.654 0.968 1.00 80.75 359 ILE A CA 1
ATOM 2645 C C . ILE A 1 359 ? -9.325 -3.359 2.272 1.00 80.75 359 ILE A C 1
ATOM 2647 O O . ILE A 1 359 ? -9.966 -4.409 2.274 1.00 80.75 359 ILE A O 1
ATOM 2651 N N . LEU A 1 360 ? -8.880 -2.779 3.385 1.00 75.56 360 LEU A N 1
ATOM 2652 C CA . LEU A 1 360 ? -9.253 -3.236 4.714 1.00 75.56 360 LEU A CA 1
ATOM 2653 C C . LEU A 1 360 ? -10.767 -3.170 4.893 1.00 75.56 360 LEU A C 1
ATOM 2655 O O . LEU A 1 360 ? -11.439 -2.411 4.182 1.00 75.56 360 LEU A O 1
ATOM 2659 N N . PRO A 1 361 ? -11.319 -3.893 5.882 1.00 62.28 361 PRO A N 1
ATOM 2660 C CA . PRO A 1 361 ? -12.743 -3.849 6.127 1.00 62.28 361 PRO A CA 1
ATOM 2661 C C . PRO A 1 361 ? -13.237 -2.405 6.280 1.00 62.28 361 PRO A C 1
ATOM 2663 O O . PRO A 1 361 ? -14.254 -2.084 5.697 1.00 62.28 361 PRO A O 1
ATOM 2666 N N . ASP A 1 362 ? -12.496 -1.476 6.884 1.00 57.75 362 ASP A N 1
ATOM 2667 C CA . ASP A 1 362 ? -12.935 -0.075 7.015 1.00 57.75 362 ASP A CA 1
ATOM 2668 C C . ASP A 1 362 ? -12.833 0.793 5.759 1.00 57.75 362 ASP A C 1
ATOM 2670 O O . ASP A 1 362 ? -13.101 1.997 5.826 1.00 57.75 362 ASP A O 1
ATOM 2674 N N . GLY A 1 363 ? -12.490 0.213 4.613 1.00 59.81 363 GLY A N 1
ATOM 2675 C CA . GLY A 1 363 ? -12.337 0.908 3.341 1.00 59.81 363 GLY A CA 1
ATOM 2676 C C . GLY A 1 363 ? -11.025 1.682 3.212 1.0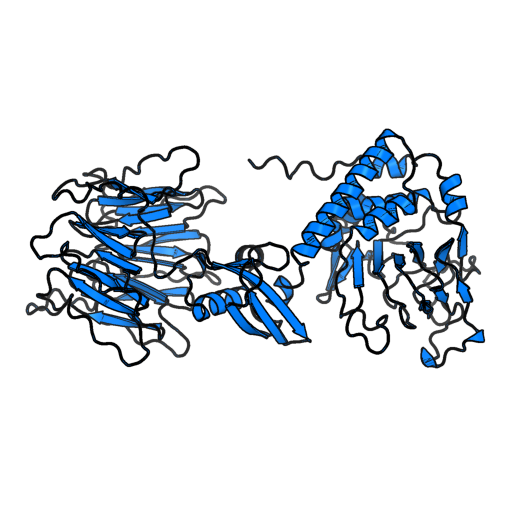0 59.81 363 GLY A C 1
ATOM 2677 O O . GLY A 1 363 ? -10.827 2.359 2.204 1.00 59.81 363 GLY A O 1
ATOM 2678 N N . GLN A 1 364 ? -10.134 1.636 4.209 1.00 69.06 364 GLN A N 1
ATOM 2679 C CA . GLN A 1 364 ? -8.774 2.140 4.042 1.00 69.06 364 GLN A CA 1
ATOM 2680 C C . GLN A 1 364 ? -7.940 1.159 3.221 1.00 69.06 364 GLN A C 1
ATOM 2682 O O . GLN A 1 364 ? -8.155 -0.049 3.243 1.00 69.06 364 GLN A O 1
ATOM 2687 N N . LEU A 1 365 ? -6.944 1.686 2.514 1.00 77.75 365 LEU A N 1
ATOM 2688 C CA . LEU A 1 365 ? -5.924 0.851 1.894 1.00 77.75 365 LEU A CA 1
ATOM 2689 C C . LEU A 1 365 ? -4.951 0.380 2.973 1.00 77.75 365 LEU A C 1
ATOM 2691 O O . LEU A 1 365 ? -4.417 1.213 3.710 1.00 77.75 365 LEU A O 1
ATOM 2695 N N . LEU A 1 366 ? -4.678 -0.925 3.030 1.00 79.06 366 LEU A N 1
ATOM 2696 C CA . LEU A 1 366 ? -3.704 -1.510 3.953 1.00 79.06 366 LEU A CA 1
ATOM 2697 C C . LEU A 1 366 ? -2.345 -0.816 3.835 1.00 79.06 366 LEU A C 1
ATOM 2699 O O . LEU A 1 366 ? -1.758 -0.454 4.853 1.00 79.06 366 LEU A O 1
ATOM 2703 N N . ALA A 1 367 ? -1.905 -0.520 2.607 1.00 72.69 367 ALA A N 1
ATOM 2704 C CA . ALA A 1 367 ? -0.702 0.267 2.363 1.00 72.69 367 ALA A CA 1
ATOM 2705 C C . ALA A 1 367 ? -0.730 1.607 3.105 1.00 72.69 367 ALA A C 1
ATOM 2707 O O . ALA A 1 367 ? 0.218 1.914 3.817 1.00 72.69 367 ALA A O 1
ATOM 2708 N N . LYS A 1 368 ? -1.813 2.391 3.018 1.00 67.00 368 LYS A N 1
ATOM 2709 C CA . LYS A 1 368 ? -1.901 3.690 3.714 1.00 67.00 368 LYS A CA 1
ATOM 2710 C C . LYS A 1 368 ? -1.811 3.543 5.233 1.00 67.00 368 LYS A C 1
ATOM 2712 O O . LYS A 1 368 ? -1.202 4.387 5.882 1.00 67.00 368 LYS A O 1
ATOM 2717 N N . VAL A 1 369 ? -2.387 2.479 5.794 1.00 63.91 369 VAL A N 1
ATOM 2718 C CA . VAL A 1 369 ? -2.282 2.182 7.232 1.00 63.91 369 VAL A CA 1
ATOM 2719 C C . VAL A 1 369 ? -0.845 1.838 7.617 1.00 63.91 369 VAL A C 1
ATOM 2721 O O . VAL A 1 369 ? -0.354 2.348 8.621 1.00 63.91 369 VAL A O 1
ATOM 2724 N N . CYS A 1 370 ? -0.158 1.037 6.800 1.00 68.19 370 CYS A N 1
ATOM 2725 C CA . CYS A 1 370 ? 1.241 0.669 7.019 1.00 68.19 370 CYS A CA 1
ATOM 2726 C C . CYS A 1 370 ? 2.189 1.870 6.884 1.00 68.19 370 CYS A C 1
ATOM 2728 O O . CYS A 1 370 ? 3.089 2.016 7.700 1.00 68.19 370 CYS A O 1
ATOM 2730 N N . HIS A 1 371 ? 1.958 2.765 5.918 1.00 66.31 371 HIS A N 1
ATOM 2731 C CA . HIS A 1 371 ? 2.753 3.989 5.760 1.00 66.31 371 HIS A CA 1
ATOM 2732 C C . HIS A 1 371 ? 2.551 4.957 6.934 1.00 66.31 371 HIS A C 1
ATOM 2734 O O . HIS A 1 371 ? 3.500 5.577 7.400 1.00 66.31 371 HIS A O 1
ATOM 2740 N N . ALA A 1 372 ? 1.320 5.083 7.441 1.00 52.53 372 ALA A N 1
ATOM 2741 C CA . ALA A 1 372 ? 1.023 5.951 8.581 1.00 52.53 372 ALA A CA 1
ATOM 2742 C C . ALA A 1 372 ? 1.494 5.375 9.931 1.00 52.53 372 ALA A C 1
ATOM 2744 O O . ALA A 1 372 ? 1.687 6.134 10.878 1.00 52.53 372 ALA A O 1
ATOM 2745 N N . ASN A 1 373 ? 1.642 4.051 10.036 1.00 55.91 373 ASN A N 1
ATOM 2746 C CA . ASN A 1 373 ? 2.182 3.352 11.203 1.00 55.91 373 ASN A CA 1
ATOM 2747 C C . ASN A 1 373 ? 3.109 2.206 10.761 1.00 55.91 373 ASN A C 1
ATOM 2749 O O . ASN A 1 373 ? 2.675 1.047 10.696 1.00 55.91 373 ASN A O 1
ATOM 2753 N N . PRO A 1 374 ? 4.388 2.514 10.491 1.00 59.06 374 PRO A N 1
ATOM 2754 C CA . PRO A 1 374 ? 5.390 1.501 10.191 1.00 59.06 374 PRO A CA 1
ATOM 2755 C C . PRO A 1 374 ? 5.477 0.480 11.337 1.00 59.06 374 PRO A C 1
ATOM 2757 O O . PRO A 1 374 ? 5.569 0.851 12.506 1.00 59.06 374 PRO A O 1
ATOM 2760 N N . GLY A 1 375 ? 5.386 -0.814 11.020 1.00 59.12 375 GLY A N 1
ATOM 2761 C CA . GLY A 1 375 ? 5.406 -1.897 12.016 1.00 59.12 375 GLY A CA 1
ATOM 2762 C C . GLY A 1 375 ? 4.052 -2.236 12.657 1.00 59.12 375 GLY A C 1
ATOM 2763 O O . GLY A 1 375 ? 4.000 -3.017 13.609 1.00 59.12 375 GLY A O 1
ATOM 2764 N N . VAL A 1 376 ? 2.938 -1.686 12.159 1.00 67.38 376 VAL A N 1
ATOM 2765 C CA . VAL A 1 376 ? 1.598 -2.126 12.578 1.00 67.38 376 VAL A CA 1
ATOM 2766 C C . VAL A 1 376 ? 1.410 -3.618 12.280 1.00 67.38 376 VAL A C 1
ATOM 2768 O O . VAL A 1 376 ? 1.689 -4.082 11.174 1.00 67.38 376 VAL A O 1
ATOM 2771 N N . SER A 1 377 ? 0.944 -4.387 13.268 1.00 76.06 377 SER A N 1
ATOM 2772 C CA . SER A 1 377 ? 0.679 -5.812 13.060 1.00 76.06 377 SER A CA 1
ATOM 2773 C C . SER A 1 377 ? -0.606 -6.033 12.260 1.00 76.06 377 SER A C 1
ATOM 2775 O O . SER A 1 377 ? -1.505 -5.187 12.286 1.00 76.06 377 SER A O 1
ATOM 2777 N N . VAL A 1 378 ? -0.737 -7.181 11.592 1.00 69.81 378 VAL A N 1
ATOM 2778 C CA . VAL A 1 378 ? -1.948 -7.580 10.856 1.00 69.81 378 VAL A CA 1
ATOM 2779 C C . VAL A 1 378 ? -3.171 -7.502 11.762 1.00 69.81 378 VAL A C 1
ATOM 2781 O O . VAL A 1 378 ? -4.193 -6.956 11.352 1.00 69.81 378 VAL A O 1
ATOM 2784 N N . ALA A 1 379 ? -3.056 -7.946 13.021 1.00 65.62 379 ALA A N 1
ATOM 2785 C CA . ALA A 1 379 ? -4.123 -7.774 13.999 1.00 65.62 379 ALA A CA 1
ATOM 2786 C C . ALA A 1 379 ? -4.453 -6.290 14.191 1.00 65.62 379 ALA A C 1
ATOM 2788 O O . ALA A 1 379 ? -5.596 -5.889 14.032 1.00 65.62 379 ALA A O 1
ATOM 2789 N N . LYS A 1 380 ? -3.467 -5.432 14.487 1.00 61.94 380 LYS A N 1
ATOM 2790 C CA . LYS A 1 380 ? -3.693 -3.988 14.696 1.00 61.94 380 LYS A CA 1
ATOM 2791 C C . LYS A 1 380 ? -4.297 -3.279 13.479 1.00 61.94 380 LYS A C 1
ATOM 2793 O O . LYS A 1 380 ? -5.127 -2.392 13.669 1.00 61.94 380 LYS A O 1
ATOM 2798 N N . ALA A 1 381 ? -3.940 -3.696 12.267 1.00 52.72 381 ALA A N 1
ATOM 2799 C CA . ALA A 1 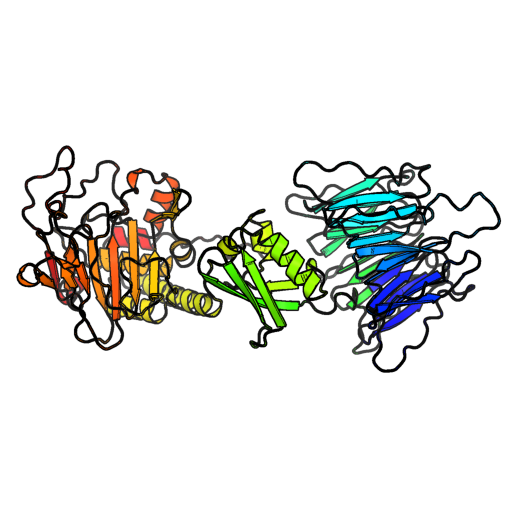381 ? -4.541 -3.214 11.027 1.00 52.72 381 ALA A CA 1
ATOM 2800 C C . ALA A 1 381 ? -5.985 -3.729 10.823 1.00 52.72 381 ALA A C 1
ATOM 2802 O O . ALA A 1 381 ? -6.790 -3.039 10.198 1.00 52.72 381 ALA A O 1
ATOM 2803 N N . SER A 1 382 ? -6.328 -4.900 11.383 1.00 51.97 382 SER A N 1
ATOM 2804 C CA . SER A 1 382 ? -7.616 -5.592 11.217 1.00 51.97 382 SER A CA 1
ATOM 2805 C C . SER A 1 382 ? -8.729 -5.170 12.177 1.00 51.97 382 SER A C 1
ATOM 2807 O O . SER A 1 382 ? -9.900 -5.394 11.874 1.00 51.97 382 SER A O 1
ATOM 2809 N N . TRP A 1 383 ? -8.419 -4.526 13.310 1.00 50.47 383 TRP A N 1
ATOM 2810 C CA . TRP A 1 383 ? -9.427 -4.130 14.317 1.00 50.47 383 TRP A CA 1
ATOM 2811 C C . TRP A 1 383 ? -10.366 -2.990 13.876 1.00 50.47 383 TRP A C 1
ATOM 2813 O O . TRP A 1 383 ? -11.024 -2.359 14.710 1.00 50.47 383 TRP A O 1
ATOM 2823 N N . ASN A 1 384 ? -10.458 -2.706 12.577 1.00 53.53 384 ASN A N 1
ATOM 2824 C CA . ASN A 1 384 ? -11.294 -1.650 12.042 1.00 53.53 384 ASN A CA 1
ATOM 2825 C C . ASN A 1 384 ? -12.509 -2.213 11.293 1.00 53.53 384 ASN A C 1
ATOM 2827 O O . ASN A 1 384 ? -12.388 -2.846 10.256 1.00 53.53 384 ASN A O 1
ATOM 2831 N N . GLU A 1 385 ? -13.677 -1.951 11.885 1.00 61.12 385 GLU A N 1
ATOM 2832 C CA . GLU A 1 385 ? -15.007 -1.789 11.282 1.00 61.12 385 GLU A CA 1
ATOM 2833 C C . GLU A 1 385 ? -15.141 -2.123 9.782 1.00 61.12 385 GLU A C 1
ATOM 2835 O O . GLU A 1 385 ? -14.595 -1.409 8.967 1.00 61.12 385 GLU A O 1
ATOM 2840 N N . THR A 1 386 ? -15.946 -3.116 9.393 1.00 60.09 386 THR A N 1
ATOM 2841 C CA . THR A 1 386 ? -16.221 -3.455 7.973 1.00 60.09 386 THR A CA 1
ATOM 2842 C C . THR A 1 386 ? -16.835 -2.306 7.157 1.00 60.09 386 THR A C 1
ATOM 2844 O O . THR A 1 386 ? -17.404 -1.373 7.715 1.00 60.09 386 THR A O 1
ATOM 2847 N N . MET A 1 387 ? -16.803 -2.390 5.820 1.00 52.84 387 MET A N 1
ATOM 2848 C CA . MET A 1 387 ? -17.199 -1.284 4.935 1.00 52.84 387 MET A CA 1
ATOM 2849 C C . MET A 1 387 ? -18.701 -1.059 5.058 1.00 52.84 387 MET A C 1
ATOM 2851 O O . MET A 1 387 ? -19.180 0.073 5.128 1.00 52.84 387 MET A O 1
ATOM 2855 N N . TRP A 1 388 ? -19.428 -2.168 5.192 1.00 61.53 388 TRP A N 1
ATOM 2856 C CA . TRP A 1 388 ? -20.830 -2.191 5.557 1.00 61.53 388 TRP A CA 1
ATOM 2857 C C . TRP A 1 388 ? -21.071 -1.525 6.919 1.00 61.53 388 TRP A C 1
ATOM 2859 O O . TRP A 1 388 ? -21.896 -0.614 7.011 1.00 61.53 388 TRP A O 1
ATOM 2869 N N . GLN A 1 389 ? -20.319 -1.901 7.964 1.00 67.06 389 GLN A N 1
ATOM 2870 C CA . GLN A 1 389 ? -20.451 -1.257 9.275 1.00 67.06 389 GLN A CA 1
ATOM 2871 C C . GLN A 1 389 ? -20.188 0.252 9.174 1.00 67.06 389 GLN A C 1
ATOM 2873 O O . GLN A 1 389 ? -21.019 1.035 9.629 1.00 67.06 389 GLN A O 1
ATOM 2878 N N . ARG A 1 390 ? -19.125 0.665 8.475 1.00 75.06 390 ARG A N 1
ATOM 2879 C CA . ARG A 1 390 ? -18.751 2.067 8.265 1.00 75.06 390 ARG A CA 1
ATOM 2880 C C . ARG A 1 390 ? -19.824 2.860 7.541 1.00 75.06 390 ARG A C 1
ATOM 2882 O O . ARG A 1 390 ? -20.158 3.960 7.977 1.00 75.06 390 ARG A O 1
ATOM 2889 N N . ALA A 1 391 ? -20.401 2.318 6.473 1.00 61.56 391 ALA A N 1
ATOM 2890 C CA . ALA A 1 391 ? -21.502 2.962 5.762 1.00 61.56 391 ALA A CA 1
ATOM 2891 C C . ALA A 1 391 ? -22.706 3.199 6.692 1.00 61.56 391 ALA A C 1
ATOM 2893 O O . ALA A 1 391 ? -23.239 4.310 6.762 1.00 61.56 391 ALA A O 1
ATOM 2894 N N . HIS A 1 392 ? -23.083 2.185 7.473 1.00 77.75 392 HIS A N 1
ATOM 2895 C CA . HIS A 1 392 ? -24.176 2.279 8.439 1.00 77.75 392 HIS A CA 1
ATOM 2896 C C . HIS A 1 392 ? -23.866 3.244 9.596 1.00 77.75 392 HIS A C 1
ATOM 2898 O O . HIS A 1 392 ? -24.718 4.054 9.966 1.00 77.75 392 HIS A O 1
ATOM 2904 N N . ARG A 1 393 ? -22.642 3.250 10.137 1.00 89.44 393 ARG A N 1
ATOM 2905 C CA . ARG A 1 393 ? -22.244 4.194 11.193 1.00 89.44 393 ARG A CA 1
ATOM 2906 C C . ARG A 1 393 ? -22.129 5.629 10.689 1.00 89.44 393 ARG A C 1
ATOM 2908 O O . ARG A 1 393 ? -22.525 6.542 11.410 1.00 89.44 393 ARG A O 1
ATOM 2915 N N . LEU A 1 394 ? -21.693 5.851 9.447 1.00 77.50 394 LEU A N 1
ATOM 2916 C CA . LEU A 1 394 ? -21.746 7.168 8.800 1.00 77.50 394 LEU A CA 1
ATOM 2917 C C . LEU A 1 394 ? -23.190 7.652 8.628 1.00 77.50 394 LEU A C 1
ATOM 2919 O O . LEU A 1 394 ? -23.476 8.820 8.896 1.00 77.50 394 LEU A O 1
ATOM 2923 N N . LEU A 1 395 ? -24.106 6.764 8.231 1.00 76.00 395 LEU A N 1
ATOM 2924 C CA . LEU A 1 395 ? -25.533 7.076 8.142 1.00 76.00 395 LEU A CA 1
ATOM 2925 C C . LEU A 1 395 ? -26.121 7.414 9.520 1.00 76.00 395 LEU A C 1
ATOM 2927 O O . LEU A 1 395 ? -26.781 8.441 9.673 1.00 76.00 395 LEU A O 1
ATOM 2931 N N . SER A 1 396 ? -25.832 6.596 10.535 1.00 90.62 396 SER A N 1
ATOM 2932 C CA . SER A 1 396 ? -26.218 6.844 11.929 1.00 90.62 396 SER A CA 1
ATOM 2933 C C . SER A 1 396 ? -25.684 8.192 12.429 1.00 90.62 396 SER A C 1
ATOM 2935 O O . SER A 1 396 ? -26.431 8.985 13.002 1.00 90.62 396 SER A O 1
ATOM 2937 N N . ASN A 1 397 ? -24.424 8.512 12.121 1.00 93.31 397 ASN A N 1
ATOM 2938 C CA . ASN A 1 397 ? -23.800 9.785 12.467 1.00 93.31 397 ASN A CA 1
ATOM 2939 C C . ASN A 1 397 ? -24.434 10.977 11.735 1.00 93.31 397 ASN A C 1
ATOM 2941 O O . ASN A 1 397 ? -24.587 12.039 12.332 1.00 93.31 397 ASN A O 1
ATOM 2945 N N . ARG A 1 398 ? -24.869 10.810 10.480 1.00 82.62 398 ARG A N 1
ATOM 2946 C CA . ARG A 1 398 ? -25.628 11.838 9.751 1.00 82.62 398 ARG A CA 1
ATOM 2947 C C . ARG A 1 398 ? -26.994 12.086 10.390 1.00 82.62 398 ARG A C 1
ATOM 2949 O O . ARG A 1 398 ? -27.329 13.237 10.651 1.00 82.62 398 ARG A O 1
ATOM 2956 N N . TYR A 1 399 ? -27.741 11.028 10.716 1.00 89.12 399 TYR A N 1
ATOM 2957 C CA . TYR A 1 399 ? -29.005 11.164 11.449 1.00 89.12 399 TYR A CA 1
ATOM 2958 C C . TYR A 1 399 ? -28.806 11.849 12.799 1.00 89.12 399 TYR A C 1
ATOM 2960 O O . TYR A 1 399 ? -29.602 12.707 13.174 1.00 89.12 399 TYR A O 1
ATOM 2968 N N . ALA A 1 400 ? -27.736 11.502 13.515 1.00 93.31 400 ALA A N 1
ATOM 2969 C CA . ALA A 1 400 ? -27.394 12.139 14.775 1.00 93.31 400 ALA A CA 1
ATOM 2970 C C . ALA A 1 400 ? -27.087 13.636 14.591 1.00 93.31 400 ALA A C 1
ATOM 2972 O O . ALA A 1 400 ? -27.589 14.455 15.357 1.00 93.31 400 ALA A O 1
ATOM 2973 N N . GLN A 1 401 ? -26.345 14.015 13.545 1.00 89.62 401 GLN A N 1
ATOM 2974 C CA . GLN A 1 401 ? -26.060 15.420 13.239 1.00 89.62 401 GLN A CA 1
ATOM 2975 C C . GLN A 1 401 ? -27.339 16.212 12.937 1.00 89.62 401 GLN A C 1
ATOM 2977 O O . GLN A 1 401 ? -27.552 17.279 13.509 1.00 89.62 401 GLN A O 1
ATOM 2982 N N . GLU A 1 402 ? -28.234 15.668 12.111 1.00 88.19 402 GLU A N 1
ATOM 2983 C CA . GLU A 1 402 ? -29.530 16.292 11.817 1.00 88.19 402 GLU A CA 1
ATOM 2984 C C . GLU A 1 402 ? -30.378 16.473 13.085 1.00 88.19 402 GLU A C 1
ATOM 2986 O O . GLU A 1 402 ? -31.018 17.512 13.267 1.00 88.19 402 GLU A O 1
ATOM 2991 N N . MET A 1 403 ? -30.366 15.490 13.993 1.00 91.31 403 MET A N 1
ATOM 2992 C CA . MET A 1 403 ? -31.053 15.586 15.284 1.00 91.31 403 MET A CA 1
ATOM 2993 C C . MET A 1 403 ? -30.467 16.687 16.167 1.00 91.31 403 MET A C 1
ATOM 2995 O O . MET A 1 403 ? -31.233 17.430 16.782 1.00 91.31 403 MET A O 1
ATOM 2999 N N . LEU A 1 404 ? -29.139 16.807 16.230 1.00 88.31 404 LEU A N 1
ATOM 3000 C CA . LEU A 1 404 ? -28.464 17.868 16.982 1.00 88.31 404 LEU A CA 1
ATOM 3001 C C . LEU A 1 404 ? -28.802 19.247 16.409 1.00 88.31 404 LEU A C 1
ATOM 3003 O O . LEU A 1 404 ? -29.139 20.159 17.165 1.00 88.31 404 LEU A O 1
ATOM 3007 N N . ASP A 1 405 ? -28.803 19.393 15.084 1.00 85.69 405 ASP A N 1
ATOM 3008 C CA . ASP A 1 405 ? -29.158 20.642 14.408 1.00 85.69 405 ASP A CA 1
ATOM 3009 C C . ASP A 1 405 ? -30.623 21.028 14.662 1.00 85.69 405 ASP A C 1
ATOM 3011 O O . ASP A 1 405 ? -30.929 22.191 14.945 1.00 85.69 405 ASP A O 1
ATOM 3015 N N . GLN A 1 406 ? -31.542 20.060 14.610 1.00 86.69 406 GLN A N 1
ATOM 3016 C CA . GLN A 1 406 ? -32.954 20.276 14.929 1.00 86.69 406 GLN A CA 1
ATOM 3017 C C . GLN A 1 406 ? -33.150 20.646 16.400 1.00 86.69 406 GLN A C 1
ATOM 3019 O O . GLN A 1 406 ? -33.824 21.636 16.686 1.00 86.69 406 GLN A O 1
ATOM 3024 N N . ALA A 1 407 ? -32.526 19.912 17.324 1.00 84.44 407 ALA A N 1
ATOM 3025 C CA . ALA A 1 407 ? -32.572 20.198 18.755 1.00 84.44 407 ALA A CA 1
ATOM 3026 C C . ALA A 1 407 ? -32.024 21.600 19.068 1.00 84.44 407 ALA A C 1
ATOM 3028 O O . ALA A 1 407 ? -32.613 22.342 19.857 1.00 84.44 407 ALA A O 1
ATOM 3029 N N . ASN A 1 408 ? -30.953 22.011 18.383 1.00 81.06 408 ASN A N 1
ATOM 3030 C CA . ASN A 1 408 ? -30.376 23.348 18.486 1.00 81.06 408 ASN A CA 1
ATOM 3031 C C . ASN A 1 408 ? -31.315 24.449 17.996 1.00 81.06 408 ASN A C 1
ATOM 3033 O O . ASN A 1 408 ? -31.411 25.496 18.650 1.00 81.06 408 ASN A O 1
ATOM 3037 N N . LYS A 1 409 ? -31.983 24.228 16.858 1.00 82.69 409 LYS A N 1
ATOM 3038 C CA . LYS A 1 409 ? -32.949 25.170 16.275 1.00 82.69 409 LYS A CA 1
ATOM 3039 C C . LYS A 1 409 ? -34.203 25.282 17.138 1.00 82.69 409 LYS A C 1
ATOM 3041 O O . LYS A 1 409 ? -34.631 26.387 17.447 1.00 82.69 409 LYS A O 1
ATOM 3046 N N . SER A 1 410 ? -34.765 24.155 17.570 1.00 83.44 410 SER A N 1
ATOM 3047 C CA . SER A 1 410 ? -36.021 24.120 18.326 1.00 83.44 410 SER A CA 1
ATOM 3048 C C . SER A 1 410 ? -35.847 24.287 19.837 1.00 83.44 410 SER A C 1
ATOM 3050 O O . SER A 1 410 ? -36.845 24.368 20.548 1.00 83.44 410 SER A O 1
ATOM 3052 N N . LYS A 1 411 ? -34.605 24.264 20.343 1.00 81.56 411 LYS A N 1
ATOM 3053 C CA . LYS A 1 411 ? -34.255 24.254 21.778 1.00 81.56 411 LYS A CA 1
ATOM 3054 C C . LYS A 1 411 ? -34.900 23.110 22.574 1.00 81.56 411 LYS A C 1
ATOM 3056 O O . LYS A 1 411 ? -35.052 23.217 23.792 1.00 81.56 411 LYS A O 1
ATOM 3061 N N . LYS A 1 412 ? -35.257 22.006 21.909 1.00 82.88 412 LYS A N 1
ATOM 3062 C CA . LYS A 1 412 ? -35.906 20.836 22.531 1.00 82.88 412 LYS A CA 1
ATOM 3063 C C . LYS A 1 412 ? -34.871 19.778 22.884 1.00 82.88 412 LYS A C 1
ATOM 3065 O O . LYS A 1 412 ? -33.952 19.553 22.103 1.00 82.88 412 LYS A O 1
ATOM 3070 N N . ALA A 1 413 ? -35.025 19.144 24.047 1.00 86.25 413 ALA A N 1
ATOM 3071 C CA . ALA A 1 413 ? -34.170 18.035 24.461 1.00 86.25 413 ALA A CA 1
ATOM 3072 C C . ALA A 1 413 ? -34.291 16.840 23.503 1.00 86.25 413 ALA A C 1
ATOM 3074 O O . ALA A 1 413 ? -35.335 16.629 22.883 1.00 86.25 413 ALA A O 1
ATOM 3075 N N . ILE A 1 414 ? -33.212 16.065 23.405 1.00 91.25 414 ILE A N 1
ATOM 3076 C CA . ILE A 1 414 ? -33.192 14.795 22.676 1.00 91.25 414 ILE A CA 1
ATOM 3077 C C . ILE A 1 414 ? -34.050 13.793 23.451 1.00 91.25 414 ILE A C 1
ATOM 3079 O O . ILE A 1 414 ? -33.956 13.728 24.673 1.00 91.25 414 ILE A O 1
ATOM 3083 N N . SER A 1 415 ? -34.875 13.025 22.746 1.00 92.50 415 SER A N 1
ATOM 3084 C CA . SER A 1 415 ? -35.724 11.968 23.312 1.00 92.50 415 SER A CA 1
ATOM 3085 C C . SER A 1 415 ? -35.114 10.575 23.140 1.00 92.50 415 SER A C 1
ATOM 3087 O O . SER A 1 415 ? -34.315 10.331 22.232 1.00 92.50 415 SER A O 1
ATOM 3089 N N . GLN A 1 416 ? -35.562 9.617 23.946 1.00 94.06 416 GLN A N 1
ATOM 3090 C CA . GLN A 1 416 ? -35.182 8.209 23.863 1.00 94.06 416 GLN A CA 1
ATOM 3091 C C . GLN A 1 416 ? -35.564 7.614 22.501 1.00 94.06 416 GLN A C 1
ATOM 3093 O O . GLN A 1 416 ? -34.837 6.781 21.968 1.00 94.06 416 GLN A O 1
ATOM 3098 N N . GLN A 1 417 ? -36.654 8.081 21.883 1.00 93.81 417 GLN A N 1
ATOM 3099 C CA . GLN A 1 417 ? -37.051 7.652 20.539 1.00 93.81 417 GLN A CA 1
ATOM 3100 C C . GLN A 1 417 ? -36.052 8.108 19.462 1.00 93.81 417 GLN A C 1
ATOM 3102 O O . GLN A 1 417 ? -35.777 7.371 18.513 1.00 93.81 417 GLN A O 1
ATOM 3107 N N . GLN A 1 418 ? -35.469 9.301 19.609 1.00 94.62 418 GLN A N 1
ATOM 3108 C CA . GLN A 1 418 ? -34.395 9.766 18.727 1.00 94.62 418 GLN A CA 1
ATOM 3109 C C . GLN A 1 418 ? -33.114 8.957 18.942 1.00 94.62 418 GLN A C 1
ATOM 3111 O O . GLN A 1 418 ? -32.497 8.532 17.966 1.00 94.62 418 GLN A O 1
ATOM 3116 N N . VAL A 1 419 ? -32.767 8.662 20.199 1.00 96.31 419 VAL A N 1
ATOM 3117 C CA . VAL A 1 419 ? -31.656 7.755 20.526 1.00 96.31 419 VAL A CA 1
ATOM 3118 C C . VAL A 1 419 ? -31.868 6.378 19.890 1.00 96.31 419 VAL A C 1
ATOM 3120 O O . VAL A 1 419 ? -30.961 5.867 19.239 1.00 96.31 419 VAL A O 1
ATOM 3123 N N . LEU A 1 420 ? -33.074 5.808 19.982 1.00 97.12 420 LEU A N 1
ATOM 3124 C CA . LEU A 1 420 ? -33.413 4.536 19.341 1.00 97.12 420 LEU A CA 1
ATOM 3125 C C . LEU A 1 420 ? -33.189 4.581 17.824 1.00 97.12 420 LEU A C 1
ATOM 3127 O O . LEU A 1 420 ? -32.624 3.644 17.269 1.00 97.12 420 LEU A O 1
ATOM 3131 N N . LYS A 1 421 ? -33.575 5.669 17.146 1.00 95.69 421 LYS A N 1
ATOM 3132 C CA . LYS A 1 421 ? -33.332 5.826 15.701 1.00 95.69 421 LYS A CA 1
ATOM 3133 C C . LYS A 1 421 ? -31.834 5.819 15.365 1.00 95.69 421 LYS A C 1
ATOM 3135 O O . LYS A 1 421 ? -31.448 5.211 14.369 1.00 95.69 421 LYS A O 1
ATOM 3140 N N . VAL A 1 422 ? -30.994 6.447 16.190 1.00 96.56 422 VAL A N 1
ATOM 3141 C CA . VAL A 1 422 ? -29.529 6.417 16.019 1.00 96.56 422 VAL A CA 1
ATOM 3142 C C . VAL A 1 422 ? -28.984 5.004 16.223 1.00 96.56 422 VAL A C 1
ATOM 3144 O O . VAL A 1 422 ? -28.211 4.528 15.391 1.00 96.56 422 VAL A O 1
ATOM 3147 N N . LEU A 1 423 ? -29.426 4.306 17.273 1.00 97.19 423 LEU A N 1
ATOM 3148 C CA . LEU A 1 423 ? -28.978 2.945 17.581 1.00 97.19 423 LEU A CA 1
ATOM 3149 C C . LEU A 1 423 ? -29.426 1.920 16.533 1.00 97.19 423 LEU A C 1
ATOM 3151 O O . LEU A 1 423 ? -28.641 1.051 16.181 1.00 97.19 423 LEU A O 1
ATOM 3155 N N . LYS A 1 424 ? -30.628 2.061 15.962 1.00 95.31 424 LYS A N 1
ATOM 3156 C CA . LYS A 1 424 ? -31.095 1.218 14.846 1.00 95.31 424 LYS A CA 1
ATOM 3157 C C . LYS A 1 424 ? -30.244 1.363 13.588 1.00 95.31 424 LYS A C 1
ATOM 3159 O O . LYS A 1 424 ? -30.059 0.399 12.855 1.00 95.31 424 LYS A O 1
ATOM 3164 N N . ALA A 1 425 ? -29.741 2.567 13.326 1.00 91.00 425 ALA A N 1
ATOM 3165 C CA . ALA A 1 425 ? -28.838 2.810 12.207 1.00 91.00 425 ALA A CA 1
ATOM 3166 C C . ALA A 1 425 ? -27.385 2.412 12.522 1.00 91.00 425 ALA A C 1
ATOM 3168 O O . ALA A 1 425 ? -26.582 2.264 11.605 1.00 91.00 425 ALA A O 1
ATOM 3169 N N . TRP A 1 426 ? -27.027 2.271 13.801 1.00 94.94 426 TRP A N 1
ATOM 3170 C CA . TRP A 1 426 ? -25.669 1.957 14.223 1.00 94.94 426 TRP A CA 1
ATOM 3171 C C . TRP A 1 426 ? -25.353 0.483 13.982 1.00 94.94 426 TRP A C 1
ATOM 3173 O O . TRP A 1 426 ? -25.936 -0.406 14.600 1.00 94.94 426 TRP A O 1
ATOM 3183 N N . ALA A 1 427 ? -24.382 0.213 13.114 1.00 89.12 427 ALA A N 1
ATOM 3184 C CA . ALA A 1 427 ? -23.883 -1.139 12.928 1.00 89.12 427 ALA A CA 1
ATOM 3185 C C . ALA A 1 427 ? -22.946 -1.523 14.084 1.00 89.12 427 ALA A C 1
ATOM 3187 O O . ALA A 1 427 ? -21.825 -1.023 14.195 1.00 89.12 427 ALA A O 1
ATOM 3188 N N . PHE A 1 428 ? -23.414 -2.403 14.967 1.00 91.62 428 PHE A N 1
ATOM 3189 C CA . PHE A 1 428 ? -22.654 -2.849 16.135 1.00 91.62 428 PHE A CA 1
ATOM 3190 C C . PHE A 1 428 ? -21.444 -3.706 15.738 1.00 91.62 428 PHE A C 1
ATOM 3192 O O . PHE A 1 428 ? -21.484 -4.440 14.750 1.00 91.62 428 PHE A O 1
ATOM 3199 N N . GLY A 1 429 ? -20.361 -3.618 16.513 1.00 81.81 429 GLY A N 1
ATOM 3200 C CA . GLY A 1 429 ? -19.193 -4.494 16.377 1.00 81.81 429 GLY A CA 1
ATOM 3201 C C . GLY A 1 429 ? -19.429 -5.885 16.976 1.00 81.81 429 GLY A C 1
ATOM 3202 O O . GLY A 1 429 ? -20.081 -6.005 18.017 1.00 81.81 429 GLY A O 1
ATOM 3203 N N . ARG A 1 430 ? -18.885 -6.943 16.351 1.00 83.25 430 ARG A N 1
ATOM 3204 C CA . ARG A 1 430 ? -18.760 -8.256 17.007 1.00 83.25 430 ARG A CA 1
ATOM 3205 C C . ARG A 1 430 ? -17.658 -8.159 18.054 1.00 83.25 430 ARG A C 1
ATOM 3207 O O . ARG A 1 430 ? -16.522 -7.831 17.725 1.00 83.25 430 ARG A O 1
ATOM 3214 N N . ASN A 1 431 ? -17.994 -8.425 19.308 1.00 79.25 431 ASN A N 1
ATOM 3215 C CA . ASN A 1 431 ? -17.067 -8.317 20.421 1.00 79.25 431 ASN A CA 1
ATOM 3216 C C . ASN A 1 431 ? -16.800 -9.692 21.042 1.00 79.25 431 ASN A C 1
ATOM 3218 O O . ASN A 1 431 ? -17.648 -10.240 21.749 1.00 79.25 431 ASN A O 1
ATOM 3222 N N . PHE A 1 432 ? -15.603 -10.209 20.778 1.00 80.06 432 PHE A N 1
ATOM 3223 C CA . PHE A 1 432 ? -15.099 -11.493 21.275 1.00 80.06 432 PHE A CA 1
ATOM 3224 C C . PHE A 1 432 ? -14.469 -11.361 22.673 1.00 80.06 432 PHE A C 1
ATOM 3226 O O . PHE A 1 432 ? -14.555 -12.257 23.503 1.00 80.06 432 PHE A O 1
ATOM 3233 N N . GLY A 1 433 ? -13.887 -10.198 22.990 1.00 78.94 433 GLY A N 1
ATOM 3234 C CA . GLY A 1 433 ? -13.163 -9.970 24.248 1.00 78.94 433 GLY A CA 1
ATOM 3235 C C . GLY A 1 433 ? -14.058 -9.787 25.477 1.00 78.94 433 GLY A C 1
ATOM 3236 O O . GLY A 1 433 ? -13.575 -9.778 26.609 1.00 78.94 433 GLY A O 1
ATOM 3237 N N . ARG A 1 434 ? -15.372 -9.648 25.286 1.00 84.19 434 ARG A N 1
ATOM 3238 C CA . ARG A 1 434 ? -16.360 -9.451 26.356 1.00 84.19 434 ARG A CA 1
ATOM 3239 C C . ARG A 1 434 ? -16.818 -10.767 26.995 1.00 84.19 434 ARG A C 1
ATOM 3241 O O . ARG A 1 434 ? -18.001 -10.980 27.256 1.00 84.19 434 ARG A O 1
ATOM 3248 N N . LEU A 1 435 ? -15.847 -11.624 27.310 1.00 87.56 435 LEU A N 1
ATOM 3249 C CA . LEU A 1 435 ? -16.039 -12.968 27.868 1.00 87.56 435 LEU A CA 1
ATOM 3250 C C . LEU A 1 435 ? -16.837 -12.970 29.178 1.00 87.56 435 LEU A C 1
ATOM 3252 O O . LEU A 1 435 ? -17.583 -13.909 29.454 1.00 87.56 435 LEU A O 1
ATOM 3256 N N . ASN A 1 436 ? -16.712 -11.915 29.988 1.00 88.75 436 ASN A N 1
ATOM 3257 C CA . ASN A 1 436 ? -17.411 -11.792 31.266 1.00 88.75 436 ASN A CA 1
ATOM 3258 C C . ASN A 1 436 ? -18.930 -11.635 31.106 1.00 88.75 436 ASN A C 1
ATOM 3260 O O . ASN A 1 436 ? -19.663 -12.081 31.978 1.00 88.75 436 ASN A O 1
ATOM 3264 N N . VAL A 1 437 ? -19.406 -11.059 29.999 1.00 93.19 437 VAL A N 1
ATOM 3265 C CA . VAL A 1 437 ? -20.842 -10.838 29.738 1.00 93.19 437 VAL A CA 1
ATOM 3266 C C . VAL A 1 437 ? -21.425 -11.786 28.697 1.00 93.19 437 VAL A C 1
ATOM 3268 O O . VAL A 1 437 ? -22.639 -11.805 28.507 1.00 93.19 437 VAL A O 1
ATOM 3271 N N . MET A 1 438 ? -20.576 -12.553 28.020 1.00 93.81 438 MET A N 1
ATOM 3272 C CA . MET A 1 438 ? -20.955 -13.444 26.932 1.00 93.81 438 MET A CA 1
ATOM 3273 C C . MET A 1 438 ? -21.911 -14.547 27.416 1.00 93.81 438 MET A C 1
ATOM 3275 O O . MET A 1 438 ? -21.544 -15.257 28.358 1.00 93.81 438 MET A O 1
ATOM 3279 N N . PRO A 1 439 ? -23.116 -14.683 26.822 1.00 93.31 439 PRO A N 1
ATOM 3280 C CA . PRO A 1 439 ? -24.034 -15.777 27.131 1.00 93.31 439 PRO A CA 1
ATOM 3281 C C . PRO A 1 439 ? -23.418 -17.145 26.827 1.00 93.31 439 PRO A C 1
ATOM 3283 O O . PRO A 1 439 ? -22.544 -17.254 25.968 1.00 93.31 439 PRO A O 1
ATOM 3286 N N . ASP A 1 440 ? -23.914 -18.189 27.485 1.00 89.44 440 ASP A N 1
ATOM 3287 C CA . ASP A 1 440 ? -23.450 -19.556 27.243 1.00 89.44 440 ASP A CA 1
ATOM 3288 C C . ASP A 1 440 ? -23.719 -19.981 25.787 1.00 89.44 440 ASP A C 1
ATOM 3290 O O . ASP A 1 440 ? -24.782 -19.701 25.225 1.00 89.44 440 ASP A O 1
ATOM 3294 N N . GLY A 1 441 ? -22.736 -20.641 25.165 1.00 87.38 441 GLY A N 1
ATOM 3295 C CA . GLY A 1 441 ? -22.817 -21.097 23.772 1.00 87.38 441 GLY A CA 1
ATOM 3296 C C . GLY A 1 441 ? -22.750 -19.982 22.720 1.00 87.38 441 GLY A C 1
ATOM 3297 O O . GLY A 1 441 ? -23.222 -20.171 21.599 1.00 87.38 441 GLY A O 1
ATOM 3298 N N . LYS A 1 442 ? -22.227 -18.801 23.073 1.00 83.00 442 LYS A N 1
ATOM 3299 C CA . LYS A 1 442 ? -21.916 -17.717 22.132 1.00 83.00 442 LYS A CA 1
ATOM 3300 C C . LYS A 1 442 ? -20.417 -17.452 22.124 1.00 83.00 442 LYS A C 1
ATOM 3302 O O . LYS A 1 442 ? -19.820 -17.414 23.192 1.00 83.00 442 LYS A O 1
ATOM 3307 N N . ASP A 1 443 ? -19.875 -17.167 20.943 1.00 81.31 443 ASP A N 1
ATOM 3308 C CA . ASP A 1 443 ? -18.448 -16.847 20.757 1.00 81.31 443 ASP A CA 1
ATOM 3309 C C . ASP A 1 443 ? -18.189 -15.330 20.714 1.00 81.31 443 ASP A C 1
ATOM 3311 O O . ASP A 1 443 ? -17.062 -14.853 20.826 1.00 81.31 443 ASP A O 1
ATOM 3315 N N . TRP A 1 444 ? -19.251 -14.536 20.550 1.00 86.00 444 TRP A N 1
ATOM 3316 C CA . TRP A 1 444 ? -19.189 -13.079 20.498 1.00 86.00 444 TRP A CA 1
ATOM 3317 C C . TRP A 1 444 ? -20.535 -12.443 20.866 1.00 86.00 444 TRP A C 1
ATOM 3319 O O . TRP A 1 444 ? -21.589 -13.085 20.856 1.00 86.00 444 TRP A O 1
ATOM 3329 N N . VAL A 1 445 ? -20.508 -11.145 21.176 1.00 88.06 445 VAL A N 1
ATOM 3330 C CA . VAL A 1 445 ? -21.707 -10.322 21.413 1.00 88.06 445 VAL A CA 1
ATOM 3331 C C . VAL A 1 445 ? -21.673 -9.033 20.593 1.00 88.06 445 VAL A C 1
ATOM 3333 O O . VAL A 1 445 ? -20.599 -8.499 20.331 1.00 88.06 445 VAL A O 1
ATOM 3336 N N . TRP A 1 446 ? -22.833 -8.498 20.200 1.00 93.50 446 TRP A N 1
ATOM 3337 C CA . TRP A 1 446 ? -22.904 -7.197 19.523 1.00 93.50 446 TRP A CA 1
ATOM 3338 C C . TRP A 1 446 ? -22.746 -6.056 20.535 1.00 93.50 446 TRP A C 1
ATOM 3340 O O . TRP A 1 446 ? -23.655 -5.792 21.330 1.00 93.50 446 TRP A O 1
ATOM 3350 N N . SER A 1 447 ? -21.594 -5.381 20.533 1.00 94.19 447 SER A N 1
ATOM 3351 C CA . SER A 1 447 ? -21.308 -4.311 21.492 1.00 94.19 447 SER A CA 1
ATOM 3352 C C . SER A 1 447 ? -20.208 -3.357 21.027 1.00 94.19 447 SER A C 1
ATOM 3354 O O . SER A 1 447 ? -19.232 -3.784 20.418 1.00 94.19 447 SER A O 1
ATOM 3356 N N . ASP A 1 448 ? -20.336 -2.082 21.401 1.00 94.00 448 ASP A N 1
ATOM 3357 C CA . ASP A 1 448 ? -19.313 -1.052 21.215 1.00 94.00 448 ASP A CA 1
ATOM 3358 C C . ASP A 1 448 ? -19.124 -0.225 22.492 1.00 94.00 448 ASP A C 1
ATOM 3360 O O . ASP A 1 448 ? -20.088 0.098 23.192 1.00 94.00 448 ASP A O 1
ATOM 3364 N N . THR A 1 449 ? -17.881 0.170 22.762 1.00 94.06 449 THR A N 1
ATOM 3365 C CA . THR A 1 449 ? -17.540 1.146 23.804 1.00 94.06 449 THR A CA 1
ATOM 3366 C C . THR A 1 449 ? -17.213 2.482 23.144 1.00 94.06 449 THR A C 1
ATOM 3368 O O . THR A 1 449 ? -16.370 2.544 22.251 1.00 94.06 449 THR A O 1
ATOM 3371 N N . LEU A 1 450 ? -17.868 3.554 23.591 1.00 96.88 450 LEU A N 1
ATOM 3372 C CA . LEU A 1 450 ? -17.651 4.925 23.134 1.00 96.88 450 LEU A CA 1
ATOM 3373 C C . LEU A 1 450 ? -17.147 5.782 24.297 1.00 96.88 450 LEU A C 1
ATOM 3375 O O . LEU A 1 450 ? -17.828 5.897 25.311 1.00 96.88 450 LEU A O 1
ATOM 3379 N N . GLY A 1 451 ? -15.990 6.423 24.156 1.00 96.75 451 GLY A N 1
ATOM 3380 C CA . GLY A 1 451 ? -15.436 7.325 25.172 1.00 96.75 451 GLY A CA 1
ATOM 3381 C C . GLY A 1 451 ? -14.030 6.916 25.580 1.00 96.75 451 GLY A C 1
ATOM 3382 O O . GLY A 1 451 ? -13.218 6.611 24.717 1.00 96.75 451 GLY A O 1
ATOM 3383 N N . LEU A 1 452 ? -13.716 6.951 26.870 1.00 96.06 452 LEU A N 1
ATOM 3384 C CA . LEU A 1 452 ? -12.386 6.633 27.381 1.00 96.06 452 LEU A CA 1
ATOM 3385 C C . LEU A 1 452 ? -12.152 5.119 27.428 1.00 96.06 452 LEU A C 1
ATOM 3387 O O . LEU A 1 452 ? -12.959 4.375 27.971 1.00 96.06 452 LEU A O 1
ATOM 3391 N N . LEU A 1 453 ? -11.002 4.664 26.952 1.00 90.69 453 LEU A N 1
ATOM 3392 C CA . LEU A 1 453 ? -10.572 3.278 27.075 1.00 90.69 453 LEU A CA 1
ATOM 3393 C C . LEU A 1 453 ? -9.130 3.238 27.573 1.00 90.69 453 LEU A C 1
ATOM 3395 O O . LEU A 1 453 ? -8.340 4.131 27.273 1.00 90.69 453 LEU A O 1
ATOM 3399 N N . ARG A 1 454 ? -8.807 2.194 28.339 1.00 87.69 454 ARG A N 1
ATOM 3400 C CA . ARG A 1 454 ? -7.428 1.754 28.528 1.00 87.69 454 ARG A CA 1
ATOM 3401 C C . ARG A 1 454 ? -7.229 0.484 27.719 1.00 87.69 454 ARG A C 1
ATOM 3403 O O . ARG A 1 454 ? -7.930 -0.494 27.980 1.00 87.69 454 ARG A O 1
ATOM 3410 N N . ASP A 1 455 ? -6.341 0.517 26.737 1.00 78.44 455 ASP A N 1
ATOM 3411 C CA . ASP A 1 455 ? -6.088 -0.652 25.899 1.00 78.44 455 ASP A CA 1
ATOM 3412 C C . ASP A 1 455 ? -5.168 -1.682 26.577 1.00 78.44 455 ASP A C 1
ATOM 3414 O O . ASP A 1 455 ? -4.769 -1.535 27.737 1.00 78.44 455 ASP A O 1
ATOM 3418 N N . ARG A 1 456 ? -4.866 -2.766 25.851 1.00 72.44 456 ARG A N 1
ATOM 3419 C CA . ARG A 1 456 ? -4.049 -3.883 26.348 1.00 72.44 456 ARG A CA 1
ATOM 3420 C C . ARG A 1 456 ? -2.573 -3.520 26.541 1.00 72.44 456 ARG A C 1
ATOM 3422 O O . ARG A 1 456 ? -1.916 -4.169 27.346 1.00 72.44 456 ARG A O 1
ATOM 3429 N N . VAL A 1 457 ? -2.069 -2.507 25.834 1.00 70.69 457 VAL A N 1
ATOM 3430 C CA . VAL A 1 457 ? -0.684 -2.019 25.970 1.00 70.69 457 VAL A CA 1
ATOM 3431 C C . VAL A 1 457 ? -0.582 -1.010 27.123 1.00 70.69 457 VAL A C 1
ATOM 3433 O O . VAL A 1 457 ? 0.489 -0.770 27.668 1.00 70.69 457 VAL A O 1
ATOM 3436 N N . GLY A 1 458 ? -1.728 -0.512 27.589 1.00 76.50 458 GLY A N 1
ATOM 3437 C CA . GLY A 1 458 ? -1.861 0.315 28.777 1.00 76.50 458 GLY A CA 1
ATOM 3438 C C . GLY A 1 458 ? -2.193 1.770 28.473 1.00 76.50 458 GLY A C 1
ATOM 3439 O O . GLY A 1 458 ? -2.387 2.518 29.439 1.00 76.50 458 GLY A O 1
ATOM 3440 N N . ASP A 1 459 ? -2.324 2.136 27.196 1.00 85.31 459 ASP A N 1
ATOM 3441 C CA . ASP A 1 459 ? -2.591 3.497 26.744 1.00 85.31 459 ASP A CA 1
ATOM 3442 C C . ASP A 1 459 ? -4.018 3.913 27.075 1.00 85.31 459 ASP A C 1
ATOM 3444 O O . ASP A 1 459 ? -4.975 3.157 26.893 1.00 85.31 459 ASP A O 1
ATOM 3448 N N . ILE A 1 460 ? -4.164 5.148 27.557 1.00 91.38 460 ILE A N 1
ATOM 3449 C CA . ILE A 1 460 ? -5.446 5.733 27.948 1.00 91.38 460 ILE A CA 1
ATOM 3450 C C . ILE A 1 460 ? -5.851 6.769 26.904 1.00 91.38 460 ILE A C 1
ATOM 3452 O O . ILE A 1 460 ? -5.278 7.855 26.843 1.00 91.38 460 ILE A O 1
ATOM 3456 N N . HIS A 1 461 ? -6.865 6.457 26.105 1.00 92.94 461 HIS A N 1
ATOM 3457 C CA . HIS A 1 461 ? -7.256 7.277 24.961 1.00 92.94 461 HIS A CA 1
ATOM 3458 C C . HIS A 1 461 ? -8.769 7.249 24.711 1.00 92.94 461 HIS A C 1
ATOM 3460 O O . HIS A 1 461 ? -9.495 6.413 25.249 1.00 92.94 461 HIS A O 1
ATOM 3466 N N . VAL A 1 462 ? -9.265 8.174 23.883 1.00 92.75 462 VAL A N 1
ATOM 3467 C CA . VAL A 1 462 ? -10.654 8.129 23.402 1.00 92.75 462 VAL A CA 1
ATOM 3468 C C . VAL A 1 462 ? -10.782 7.082 22.292 1.00 92.75 462 VAL A C 1
ATOM 3470 O O . VAL A 1 462 ? -10.003 7.084 21.343 1.00 92.75 462 VAL A O 1
ATOM 3473 N N . THR A 1 463 ? -11.761 6.188 22.391 1.00 91.19 463 THR A N 1
ATOM 3474 C CA . THR A 1 463 ? -12.004 5.094 21.439 1.00 91.19 463 THR A CA 1
ATOM 3475 C C . THR A 1 463 ? -12.160 5.601 20.004 1.00 91.19 463 THR A C 1
ATOM 3477 O O . THR A 1 463 ? -12.852 6.597 19.775 1.00 91.19 463 THR A O 1
ATOM 3480 N N . GLY A 1 464 ? -11.614 4.868 19.029 1.00 86.38 464 GLY A N 1
ATOM 3481 C CA . GLY A 1 464 ? -11.702 5.203 17.602 1.00 86.38 464 GLY A CA 1
ATOM 3482 C C . GLY A 1 464 ? -13.123 5.512 17.101 1.00 86.38 464 GLY A C 1
ATOM 3483 O O . GLY A 1 464 ? -13.316 6.563 16.488 1.00 86.38 464 GLY A O 1
ATOM 3484 N N . PRO A 1 465 ? -14.147 4.680 17.390 1.00 89.31 465 PRO A N 1
ATOM 3485 C CA . PRO A 1 465 ? -15.529 4.976 17.004 1.00 89.31 465 PRO A CA 1
ATOM 3486 C C . PRO A 1 465 ? -16.066 6.295 17.577 1.00 89.31 465 PRO A C 1
ATOM 3488 O O . PRO A 1 465 ? -16.743 7.030 16.864 1.00 89.31 465 PRO A O 1
ATOM 3491 N N . ALA A 1 466 ? -15.720 6.650 18.819 1.00 91.69 466 ALA A N 1
ATOM 3492 C CA . ALA A 1 466 ? -16.152 7.919 19.408 1.00 91.69 466 ALA A CA 1
ATOM 3493 C C . ALA A 1 466 ? -15.530 9.140 18.708 1.00 91.69 466 ALA A C 1
ATOM 3495 O O . ALA A 1 466 ? -16.194 10.164 18.567 1.00 91.69 466 ALA A O 1
ATOM 3496 N N . LYS A 1 467 ? -14.284 9.018 18.225 1.00 88.19 467 LYS A N 1
ATOM 3497 C CA . LYS A 1 467 ? -13.616 10.063 17.432 1.00 88.19 467 LYS A CA 1
ATOM 3498 C C . LYS A 1 467 ? -14.185 10.174 16.017 1.00 88.19 467 LYS A C 1
ATOM 3500 O O . LYS A 1 467 ? -14.372 11.278 15.515 1.00 88.19 467 LYS A O 1
ATOM 3505 N N . ARG A 1 468 ? -14.445 9.031 15.368 1.00 87.88 468 ARG A N 1
ATOM 3506 C CA . ARG A 1 468 ? -14.932 8.957 13.978 1.00 87.88 468 ARG A CA 1
ATOM 3507 C C . ARG A 1 468 ? -16.393 9.386 13.833 1.00 87.88 468 ARG A C 1
ATOM 3509 O O . ARG A 1 468 ? -16.739 9.996 12.825 1.00 87.88 468 ARG A O 1
ATOM 3516 N N . TYR A 1 469 ? -17.230 9.100 14.831 1.00 93.00 469 TYR A N 1
ATOM 3517 C CA . TYR A 1 469 ? -18.675 9.357 14.797 1.00 93.00 469 TYR A CA 1
ATOM 3518 C C . TYR A 1 469 ? -19.122 10.246 15.970 1.00 93.00 469 TYR A C 1
ATOM 3520 O O . TYR A 1 469 ? -19.913 9.822 16.821 1.00 93.00 469 TYR A O 1
ATOM 3528 N N . PRO A 1 470 ? -18.613 11.489 16.052 1.00 93.62 470 PRO A N 1
ATOM 3529 C CA . PRO A 1 470 ? -18.807 12.343 17.219 1.00 93.62 470 PRO A CA 1
ATOM 3530 C C . PRO A 1 470 ? -20.274 12.728 17.444 1.00 93.62 470 PRO A C 1
ATOM 3532 O O . PRO A 1 470 ? -20.690 12.864 18.594 1.00 93.62 470 PRO A O 1
ATOM 3535 N N . ALA A 1 471 ? -21.086 12.848 16.387 1.00 94.44 471 ALA A N 1
ATOM 3536 C CA . ALA A 1 471 ? -22.486 13.245 16.521 1.00 94.44 471 ALA A CA 1
ATOM 3537 C C . ALA A 1 471 ? -23.312 12.168 17.243 1.00 94.44 471 ALA A C 1
ATOM 3539 O O . ALA A 1 471 ? -24.161 12.499 18.068 1.00 94.44 471 ALA A O 1
ATOM 3540 N N . VAL A 1 472 ? -23.026 10.879 17.008 1.00 97.50 472 VAL A N 1
ATOM 3541 C CA . VAL A 1 472 ? -23.665 9.770 17.745 1.00 97.50 472 VAL A CA 1
ATOM 3542 C C . VAL A 1 472 ? -23.383 9.888 19.242 1.00 97.50 472 VAL A C 1
ATOM 3544 O O . VAL A 1 472 ? -24.302 9.830 20.060 1.00 97.50 472 VAL A O 1
ATOM 3547 N N . VAL A 1 473 ? -22.117 10.114 19.604 1.00 97.62 473 VAL A N 1
ATOM 3548 C CA . VAL A 1 473 ? -21.691 10.276 21.001 1.00 97.62 473 VAL A CA 1
ATOM 3549 C C . VAL A 1 473 ? -22.371 11.487 21.643 1.00 97.62 473 VAL A C 1
ATOM 3551 O O . VAL A 1 473 ? -22.891 11.394 22.756 1.00 97.62 473 VAL A O 1
ATOM 3554 N N . GLN A 1 474 ? -22.431 12.607 20.925 1.00 96.00 474 GLN A N 1
ATOM 3555 C CA . GLN A 1 474 ? -23.072 13.837 21.386 1.00 96.00 474 GLN A CA 1
ATOM 3556 C C . GLN A 1 474 ? -24.589 13.687 21.552 1.00 96.00 474 GLN A C 1
ATOM 3558 O O . GLN A 1 474 ? -25.140 14.246 22.498 1.00 96.00 474 GLN A O 1
ATOM 3563 N N . VAL A 1 475 ? -25.270 12.909 20.703 1.00 96.50 475 VAL A N 1
ATOM 3564 C CA . VAL A 1 475 ? -26.697 12.592 20.877 1.00 96.50 475 VAL A CA 1
ATOM 3565 C C . VAL A 1 475 ? -26.930 11.779 22.148 1.00 96.50 475 VAL A C 1
ATOM 3567 O O . VAL A 1 475 ? -27.816 12.117 22.933 1.00 96.50 475 VAL A O 1
ATOM 3570 N N . LEU A 1 476 ? -26.117 10.745 22.389 1.00 97.88 476 LEU A N 1
ATOM 3571 C CA . LEU A 1 476 ? -26.226 9.906 23.588 1.00 97.88 476 LEU A CA 1
ATOM 3572 C C . LEU A 1 476 ? -25.966 10.711 24.868 1.00 97.88 476 LEU A C 1
ATOM 3574 O O . LEU A 1 476 ? -26.750 10.645 25.816 1.00 97.88 476 LEU A O 1
ATOM 3578 N N . ASN A 1 477 ? -24.900 11.514 24.875 1.00 96.94 477 ASN A N 1
ATOM 3579 C CA . ASN A 1 477 ? -24.577 12.401 25.990 1.00 96.94 477 ASN A CA 1
ATOM 3580 C C . ASN A 1 477 ? -25.648 13.484 26.178 1.00 96.94 477 ASN A C 1
ATOM 3582 O O . ASN A 1 477 ? -26.065 13.749 27.303 1.00 96.94 477 ASN A O 1
ATOM 3586 N N . GLY A 1 478 ? -26.125 14.093 25.091 1.00 93.12 478 GLY A N 1
ATOM 3587 C CA . GLY A 1 478 ? -27.159 15.126 25.111 1.00 93.12 478 GLY A CA 1
ATOM 3588 C C . GLY A 1 478 ? -28.495 14.620 25.656 1.00 93.12 478 GLY A C 1
ATOM 3589 O O . GLY A 1 478 ? -29.139 15.330 26.430 1.00 93.12 478 GLY A O 1
ATOM 3590 N N . TRP A 1 479 ? -28.880 13.385 25.317 1.00 95.44 479 TRP A N 1
ATOM 3591 C CA . TRP A 1 479 ? -30.043 12.723 25.906 1.00 95.44 479 TRP A CA 1
ATOM 3592 C C . TRP A 1 479 ? -29.878 12.555 27.416 1.00 95.44 479 TRP A C 1
ATOM 3594 O O . TRP A 1 479 ? -30.725 13.042 28.165 1.00 95.44 479 TRP A O 1
ATOM 3604 N N . LEU A 1 480 ? -28.763 11.968 27.875 1.00 96.06 480 LEU A N 1
ATOM 3605 C CA . LEU A 1 480 ? -28.525 11.779 29.307 1.00 96.06 480 LEU A CA 1
ATOM 3606 C C . LEU A 1 480 ? -28.530 13.114 30.065 1.00 96.06 480 LEU A C 1
ATOM 3608 O O . LEU A 1 480 ? -29.256 13.249 31.047 1.00 96.06 480 LEU A O 1
ATOM 3612 N N . HIS A 1 481 ? -27.795 14.124 29.586 1.00 92.62 481 HIS A N 1
ATOM 3613 C CA . HIS A 1 481 ? -27.799 15.473 30.174 1.00 92.62 481 HIS A CA 1
ATOM 3614 C C . HIS A 1 481 ? -29.207 16.064 30.288 1.00 92.62 481 HIS A C 1
ATOM 3616 O O . HIS A 1 481 ? -29.493 16.784 31.246 1.00 92.62 481 HIS A O 1
ATOM 3622 N N . GLY A 1 482 ? -30.076 15.783 29.315 1.00 90.44 482 GLY A N 1
ATOM 3623 C CA . GLY A 1 482 ? -31.462 16.239 29.307 1.00 90.44 482 GLY A CA 1
ATOM 3624 C C . GLY A 1 482 ? -32.325 15.571 30.375 1.00 90.44 482 GLY A C 1
ATOM 3625 O O . GLY A 1 482 ? -33.179 16.236 30.960 1.00 90.44 482 GLY A O 1
ATOM 3626 N N . ILE A 1 483 ? -32.093 14.286 30.654 1.00 92.81 483 ILE A N 1
ATOM 3627 C CA . ILE A 1 483 ? -32.943 13.492 31.551 1.00 92.81 483 ILE A CA 1
ATOM 3628 C C . ILE A 1 483 ? -32.358 13.275 32.952 1.00 92.81 483 ILE A C 1
ATOM 3630 O O . ILE A 1 483 ? -33.042 12.696 33.792 1.00 92.81 483 ILE A O 1
ATOM 3634 N N . LEU A 1 484 ? -31.132 13.730 33.244 1.00 94.00 484 LEU A N 1
ATOM 3635 C CA . LEU A 1 484 ? -30.528 13.566 34.571 1.00 94.00 484 LEU A CA 1
ATOM 3636 C C . LEU A 1 484 ? -31.399 14.206 35.677 1.00 94.00 484 LEU A C 1
ATOM 3638 O O . LEU A 1 484 ? -31.650 15.418 35.650 1.00 94.00 484 LEU A O 1
ATOM 3642 N N . PRO A 1 485 ? -31.831 13.429 36.690 1.00 92.38 485 PRO A N 1
ATOM 3643 C CA . PRO A 1 485 ? -32.537 13.961 37.850 1.00 92.38 485 PRO A CA 1
ATOM 3644 C C . PRO A 1 485 ? -31.695 14.992 38.609 1.00 92.38 485 PRO A C 1
ATOM 3646 O O . PRO A 1 485 ? -30.474 14.877 38.686 1.00 92.38 485 PRO A O 1
ATOM 3649 N N . ALA A 1 486 ? -32.351 15.966 39.247 1.00 89.56 486 ALA A N 1
ATOM 3650 C CA . ALA A 1 486 ? -31.670 17.041 39.975 1.00 89.56 486 ALA A CA 1
ATOM 3651 C C . ALA A 1 486 ? -30.676 16.531 41.040 1.00 89.56 486 ALA A C 1
ATOM 3653 O O . ALA A 1 486 ? -29.609 17.112 41.202 1.00 89.56 486 ALA A O 1
ATOM 3654 N N . GLU A 1 487 ? -31.005 15.424 41.711 1.00 90.25 487 GLU A N 1
ATOM 3655 C CA . GLU A 1 487 ? -30.188 14.793 42.760 1.00 90.25 487 GLU A CA 1
ATOM 3656 C C . GLU A 1 487 ? -28.902 14.113 42.264 1.00 90.25 487 GLU A C 1
ATOM 3658 O O . GLU A 1 487 ? -28.049 13.770 43.077 1.00 90.25 487 GLU A O 1
ATOM 3663 N N . VAL A 1 488 ? -28.769 13.893 40.954 1.00 92.62 488 VAL A N 1
ATOM 3664 C CA . VAL A 1 488 ? -27.590 13.268 40.326 1.00 92.62 488 VAL A CA 1
ATOM 3665 C C . VAL A 1 488 ? -27.128 14.051 39.091 1.00 92.62 488 VAL A C 1
ATOM 3667 O O . VAL A 1 488 ? -26.490 13.508 38.194 1.00 92.62 488 VAL A O 1
ATOM 3670 N N . LYS A 1 489 ? -27.465 15.343 39.011 1.00 90.25 489 LYS A N 1
ATOM 3671 C CA . LYS A 1 489 ? -27.199 16.195 37.838 1.00 90.25 489 LYS A CA 1
ATOM 3672 C C . LYS A 1 489 ? -25.704 16.370 37.544 1.00 90.25 489 LYS A C 1
ATOM 3674 O O . LYS A 1 489 ? -25.306 16.650 36.415 1.00 90.25 489 LYS A O 1
ATOM 3679 N N . ASP A 1 490 ? -24.878 16.214 38.565 1.00 90.06 490 ASP A N 1
ATOM 3680 C CA . ASP A 1 490 ? -23.423 16.267 38.516 1.00 90.06 490 ASP A CA 1
ATOM 3681 C C . ASP A 1 490 ? -22.770 14.874 38.405 1.00 90.06 490 ASP A C 1
ATOM 3683 O O . ASP A 1 490 ? -21.558 14.759 38.574 1.00 90.06 490 ASP A O 1
ATOM 3687 N N . PHE A 1 491 ? -23.540 13.823 38.087 1.00 94.19 491 PHE A N 1
ATOM 3688 C CA . PHE A 1 491 ? -23.010 12.482 37.823 1.00 94.19 491 PHE A CA 1
ATOM 3689 C C . PHE A 1 491 ? -21.918 12.530 36.743 1.00 94.19 491 PHE A C 1
ATOM 3691 O O . PHE A 1 491 ? -22.181 13.066 35.665 1.00 94.19 491 PHE A O 1
ATOM 3698 N N . PRO A 1 492 ? -20.702 12.020 36.999 1.00 94.75 492 PRO A N 1
ATOM 3699 C CA . PRO A 1 492 ? -19.642 12.017 36.008 1.00 94.75 492 PRO A CA 1
ATOM 3700 C C . PRO A 1 492 ? -19.556 10.674 35.274 1.00 94.75 492 PRO A C 1
ATOM 3702 O O . PRO A 1 492 ? -19.737 9.602 35.856 1.00 94.75 492 PRO A O 1
ATOM 3705 N N . TRP A 1 493 ? -19.236 10.727 33.985 1.00 96.94 493 TRP A N 1
ATOM 3706 C CA . TRP A 1 493 ? -18.986 9.544 33.163 1.00 96.94 493 TRP A CA 1
ATOM 3707 C C . TRP A 1 493 ? -17.938 9.849 32.102 1.00 96.94 493 TRP A C 1
ATOM 3709 O O . TRP A 1 493 ? -17.833 10.971 31.603 1.00 96.94 493 TRP A O 1
ATOM 3719 N N . THR A 1 494 ? -17.152 8.835 31.752 1.00 97.44 494 THR A N 1
ATOM 3720 C CA . THR A 1 494 ? -16.116 8.936 30.715 1.00 97.44 494 THR A CA 1
ATOM 3721 C C . THR A 1 494 ? -16.391 8.035 29.527 1.00 97.44 494 THR A C 1
ATOM 3723 O O . THR A 1 494 ? -15.714 8.167 28.513 1.00 97.44 494 THR A O 1
ATOM 3726 N N . SER A 1 495 ? -17.329 7.092 29.656 1.00 97.81 495 SER A N 1
ATOM 3727 C CA . SER A 1 495 ? -17.571 6.048 28.662 1.00 97.81 495 SER A CA 1
ATOM 3728 C C . SER A 1 495 ? -19.040 5.653 28.591 1.00 97.81 495 SER A C 1
ATOM 3730 O O . SER A 1 495 ? -19.779 5.760 29.572 1.00 97.81 495 SER A O 1
ATOM 3732 N N . ILE A 1 496 ? -19.437 5.170 27.418 1.00 98.38 496 ILE A N 1
ATOM 3733 C CA . ILE A 1 496 ? -20.748 4.615 27.105 1.00 98.38 496 ILE A CA 1
ATOM 3734 C C . ILE A 1 496 ? -20.526 3.218 26.532 1.00 98.38 496 ILE A C 1
ATOM 3736 O O . ILE A 1 496 ? -19.853 3.073 25.516 1.00 98.38 496 ILE A O 1
ATOM 3740 N N . ASN A 1 497 ? -21.096 2.192 27.154 1.00 96.69 497 ASN A N 1
ATOM 3741 C CA . ASN A 1 497 ? -21.191 0.866 26.554 1.00 96.69 497 ASN A CA 1
ATOM 3742 C C . ASN A 1 497 ? -22.555 0.713 25.891 1.00 96.69 497 ASN A C 1
ATOM 3744 O O . ASN A 1 497 ? -23.591 0.855 26.543 1.00 96.69 497 ASN A O 1
ATOM 3748 N N . LEU A 1 498 ? -22.536 0.399 24.600 1.00 98.00 498 LEU A N 1
ATOM 3749 C CA . LEU A 1 498 ? -23.709 0.052 23.816 1.00 98.00 498 LEU A CA 1
ATOM 3750 C C . LEU A 1 498 ? -23.732 -1.463 23.615 1.00 98.00 498 LEU A C 1
ATOM 3752 O O . LEU A 1 498 ? -22.729 -2.059 23.221 1.00 98.00 498 LEU A O 1
ATOM 3756 N N . ASN A 1 499 ? -24.879 -2.086 23.871 1.00 97.62 499 ASN A N 1
ATOM 3757 C CA . ASN A 1 499 ? -25.083 -3.524 23.689 1.00 97.62 499 ASN A CA 1
ATOM 3758 C C . ASN A 1 499 ? -26.340 -3.756 22.855 1.00 97.62 499 ASN A C 1
ATOM 3760 O O . ASN A 1 499 ? -27.346 -3.085 23.092 1.00 97.62 499 ASN A O 1
ATOM 3764 N N . CYS A 1 500 ? -26.302 -4.725 21.944 1.00 97.31 500 CYS A N 1
ATOM 3765 C CA . CYS A 1 500 ? -27.412 -5.055 21.056 1.00 97.31 500 CYS A CA 1
ATOM 3766 C C . CYS A 1 500 ? -27.762 -6.548 21.152 1.00 97.31 500 CYS A C 1
ATOM 3768 O O . CYS A 1 500 ? -26.903 -7.409 20.981 1.00 97.31 500 CYS A O 1
ATOM 3770 N N . ASN A 1 501 ? -29.031 -6.858 21.419 1.00 96.50 501 ASN A N 1
ATOM 3771 C CA . ASN A 1 501 ? -29.623 -8.188 21.242 1.00 96.50 501 ASN A CA 1
ATOM 3772 C C . ASN A 1 501 ? -28.920 -9.363 21.957 1.00 96.50 501 ASN A C 1
ATOM 3774 O O . ASN A 1 501 ? -28.939 -10.489 21.465 1.00 96.50 501 ASN A O 1
ATOM 3778 N N . TYR A 1 502 ? -28.360 -9.140 23.151 1.00 96.62 502 TYR A N 1
ATOM 3779 C CA . TYR A 1 502 ? -27.942 -10.232 24.035 1.00 96.62 502 TYR A CA 1
ATOM 3780 C C . TYR A 1 502 ? -28.264 -9.962 25.510 1.00 96.62 502 TYR A C 1
ATOM 3782 O O . TYR A 1 502 ? -28.296 -8.816 25.972 1.00 96.62 502 TYR A O 1
ATOM 3790 N N . ALA A 1 503 ? -28.516 -11.042 26.251 1.00 96.75 503 ALA A N 1
ATOM 3791 C CA . ALA A 1 503 ? -28.725 -11.028 27.693 1.00 96.75 503 ALA A CA 1
ATOM 3792 C C . ALA A 1 503 ? -27.389 -11.318 28.387 1.00 96.75 503 ALA A C 1
ATOM 3794 O O . ALA A 1 503 ? -26.931 -12.455 28.406 1.00 96.75 503 ALA A O 1
ATOM 3795 N N . ALA A 1 504 ? -26.729 -10.273 28.890 1.00 96.44 504 ALA A N 1
ATOM 3796 C CA . ALA A 1 504 ? -25.444 -10.401 29.567 1.00 96.44 504 ALA A CA 1
ATOM 3797 C C . ALA A 1 504 ? -25.523 -11.389 30.741 1.00 96.44 504 ALA A C 1
ATOM 3799 O O . ALA A 1 504 ? -26.367 -11.218 31.626 1.00 96.44 504 ALA A O 1
ATOM 3800 N N . LYS A 1 505 ? -24.615 -12.373 30.780 1.00 96.00 505 LYS A N 1
ATOM 3801 C CA . LYS A 1 505 ? -24.505 -13.279 31.932 1.00 96.00 505 LYS A CA 1
ATOM 3802 C C . LYS A 1 505 ? -24.073 -12.528 33.192 1.00 96.00 505 LYS A C 1
ATOM 3804 O O . LYS A 1 505 ? -23.611 -11.385 33.135 1.00 96.00 505 LYS A O 1
ATOM 3809 N N . ARG A 1 506 ? -24.194 -13.189 34.342 1.00 96.62 506 ARG A N 1
ATOM 3810 C CA . ARG A 1 506 ? -23.806 -12.620 35.634 1.00 96.62 506 ARG A CA 1
ATOM 3811 C C . ARG A 1 506 ? -22.325 -12.271 35.682 1.00 96.62 506 ARG A C 1
ATOM 3813 O O . ARG A 1 506 ? -21.483 -13.136 35.463 1.00 96.62 506 ARG A O 1
ATOM 3820 N N . HIS A 1 507 ? -22.012 -11.023 36.022 1.00 95.19 507 HIS A N 1
ATOM 3821 C CA . HIS A 1 507 ? -20.639 -10.520 36.082 1.00 95.19 507 HIS A CA 1
ATOM 3822 C C . HIS A 1 507 ? -20.476 -9.350 37.061 1.00 95.19 507 HIS A C 1
ATOM 3824 O O . HIS A 1 507 ? -21.450 -8.855 37.623 1.00 95.19 507 HIS A O 1
ATOM 3830 N N . ARG A 1 508 ? -19.218 -8.938 37.273 1.00 93.38 508 ARG A N 1
ATOM 3831 C CA . ARG A 1 508 ? -18.790 -7.757 38.044 1.00 93.38 508 ARG A CA 1
ATOM 3832 C C . ARG A 1 508 ? -17.803 -6.950 37.195 1.00 93.38 508 ARG A C 1
ATOM 3834 O O . ARG A 1 508 ? -16.845 -7.527 36.675 1.00 93.38 508 ARG A O 1
ATOM 3841 N N . ASP A 1 509 ? -17.973 -5.637 37.113 1.00 89.88 509 ASP A N 1
ATOM 3842 C CA . ASP A 1 509 ? -17.112 -4.752 36.320 1.00 89.88 509 ASP A CA 1
ATOM 3843 C C . ASP A 1 509 ? -15.951 -4.198 37.148 1.00 89.88 509 ASP A C 1
ATOM 3845 O O . ASP A 1 509 ? -15.995 -3.073 37.637 1.00 89.88 509 ASP A O 1
ATOM 3849 N N . GLN A 1 510 ? -14.880 -4.980 37.291 1.00 79.44 510 GLN A N 1
ATOM 3850 C CA . GLN A 1 510 ? -13.750 -4.652 38.178 1.00 79.44 510 GLN A CA 1
ATOM 3851 C C . GLN A 1 510 ? -13.054 -3.312 37.871 1.00 79.44 510 GLN A C 1
ATOM 3853 O O . GLN A 1 510 ? -12.451 -2.720 38.762 1.00 79.44 510 GLN A O 1
ATOM 3858 N N . ASN A 1 511 ? -13.142 -2.833 36.627 1.00 81.38 511 ASN A N 1
ATOM 3859 C CA . ASN A 1 511 ? -12.525 -1.583 36.178 1.00 81.38 511 ASN A CA 1
ATOM 3860 C C . ASN A 1 511 ? -13.466 -0.372 36.261 1.00 81.38 511 ASN A C 1
ATOM 3862 O O . ASN A 1 511 ? -13.126 0.697 35.752 1.00 81.38 511 ASN A O 1
ATOM 3866 N N . ASN A 1 512 ? -14.646 -0.515 36.862 1.00 87.38 512 ASN A N 1
ATOM 3867 C CA . ASN A 1 512 ? -15.600 0.574 37.010 1.00 87.38 512 ASN A CA 1
ATOM 3868 C C . ASN A 1 512 ? -15.260 1.424 38.240 1.00 87.38 512 ASN A C 1
ATOM 3870 O O . ASN A 1 512 ? -15.095 0.898 39.342 1.00 87.38 512 ASN A O 1
ATOM 3874 N N . PHE A 1 513 ? -15.155 2.740 38.060 1.00 89.62 513 PHE A N 1
ATOM 3875 C CA . PHE A 1 513 ? -14.788 3.649 39.142 1.00 89.62 513 PHE A CA 1
ATOM 3876 C C . PHE A 1 513 ? -15.855 3.690 40.240 1.00 89.62 513 PHE A C 1
ATOM 3878 O O . PHE A 1 513 ? -15.502 3.722 41.410 1.00 89.62 513 PHE A O 1
ATOM 3885 N N . GLY A 1 514 ? -17.144 3.642 39.895 1.00 87.75 514 GLY A N 1
ATOM 3886 C CA . GLY A 1 514 ? -18.226 3.787 40.867 1.00 87.75 514 GLY A CA 1
ATOM 3887 C C . GLY A 1 514 ? -19.600 3.479 40.281 1.00 87.75 514 GLY A C 1
ATOM 3888 O O . GLY A 1 514 ? -19.767 2.518 39.530 1.00 87.75 514 GLY A O 1
ATOM 3889 N N . ALA A 1 515 ? -20.598 4.288 40.644 1.00 92.69 515 ALA A N 1
ATOM 3890 C CA . ALA A 1 515 ? -21.955 4.153 40.120 1.00 92.69 515 ALA A CA 1
ATOM 3891 C C . ALA A 1 515 ? -22.000 4.257 38.581 1.00 92.69 515 ALA A C 1
ATOM 3893 O O . ALA A 1 515 ? -21.211 4.961 37.953 1.00 92.69 515 ALA A O 1
ATOM 3894 N N . SER A 1 516 ? -22.951 3.558 37.971 1.00 96.31 516 SER A N 1
ATOM 3895 C CA . SER A 1 516 ? -23.236 3.580 36.537 1.00 96.31 516 SER A CA 1
ATOM 3896 C C . SER A 1 516 ? -24.718 3.798 36.300 1.00 96.31 516 SER A C 1
ATOM 3898 O O . SER A 1 516 ? -25.547 3.387 37.114 1.00 96.31 516 SER A O 1
ATOM 3900 N N . LEU A 1 517 ? -25.040 4.442 35.182 1.00 98.12 517 LEU A N 1
ATOM 3901 C CA . LEU A 1 517 ? -26.410 4.642 34.725 1.00 98.12 517 LEU A CA 1
ATOM 3902 C C . LEU A 1 517 ? -26.695 3.725 33.544 1.00 98.12 517 LEU A C 1
ATOM 3904 O O . LEU A 1 517 ? -25.886 3.635 32.627 1.00 98.12 517 LEU A O 1
ATOM 3908 N N . ILE A 1 518 ? -27.845 3.065 33.553 1.00 98.25 518 ILE A N 1
ATOM 3909 C CA . ILE A 1 518 ? -28.273 2.165 32.486 1.00 98.25 518 ILE A CA 1
ATOM 3910 C C . ILE A 1 518 ? -29.735 2.398 32.129 1.00 98.25 518 ILE A C 1
ATOM 3912 O O . ILE A 1 518 ? -30.580 2.625 32.994 1.00 98.25 518 ILE A O 1
ATOM 3916 N N . ALA A 1 519 ? -30.014 2.318 30.835 1.00 98.19 519 ALA A N 1
ATOM 3917 C CA . ALA A 1 519 ? -31.353 2.256 30.274 1.00 98.19 519 ALA A CA 1
ATOM 3918 C C . ALA A 1 519 ? -31.349 1.331 29.051 1.00 98.19 519 ALA A C 1
ATOM 3920 O O . ALA A 1 519 ? -30.301 1.086 28.442 1.00 98.19 519 ALA A O 1
ATOM 3921 N N . ALA A 1 520 ? -32.520 0.833 28.679 1.00 97.88 520 ALA A N 1
ATOM 3922 C CA . ALA A 1 520 ? -32.746 0.034 27.489 1.00 97.88 520 ALA A CA 1
ATOM 3923 C C . ALA A 1 520 ? -33.839 0.651 26.610 1.00 97.88 520 ALA A C 1
ATOM 3925 O O . ALA A 1 520 ? -34.724 1.358 27.081 1.00 97.88 520 ALA A O 1
ATOM 3926 N N . THR A 1 521 ? -33.755 0.404 25.308 1.00 97.38 521 THR A N 1
ATOM 3927 C CA . THR A 1 521 ? -34.728 0.860 24.313 1.00 97.38 521 THR A CA 1
ATOM 3928 C C . THR A 1 521 ? -34.840 -0.161 23.180 1.00 97.38 521 THR A C 1
ATOM 3930 O O . THR A 1 521 ? -33.984 -1.038 23.052 1.00 97.38 521 THR A O 1
ATOM 3933 N N . GLY A 1 522 ? -35.895 -0.063 22.376 1.00 96.31 522 GLY A N 1
ATOM 3934 C CA . GLY A 1 522 ? -36.242 -1.031 21.337 1.00 96.31 522 GLY A CA 1
ATOM 3935 C C . GLY A 1 522 ? -37.599 -1.682 21.585 1.00 96.31 522 GLY A C 1
ATOM 3936 O O . GLY A 1 522 ? -38.307 -1.325 22.529 1.00 96.31 522 GLY A O 1
ATOM 3937 N N . ASP A 1 523 ? -37.956 -2.610 20.706 1.00 96.25 523 ASP A N 1
ATOM 3938 C CA . ASP A 1 523 ? -39.201 -3.369 20.775 1.00 96.25 523 ASP A CA 1
ATOM 3939 C C . ASP A 1 523 ? -38.913 -4.755 21.356 1.00 96.25 523 ASP A C 1
ATOM 3941 O O . ASP A 1 523 ? -38.527 -5.682 20.640 1.00 96.25 523 ASP A O 1
ATOM 3945 N N . PHE A 1 524 ? -39.003 -4.865 22.682 1.00 96.81 524 PHE A N 1
ATOM 3946 C CA . PHE A 1 524 ? -38.713 -6.098 23.403 1.00 96.81 524 PHE A CA 1
ATOM 3947 C C . PHE A 1 524 ? -39.606 -6.284 24.632 1.00 96.81 524 PHE A C 1
ATOM 3949 O O . PHE A 1 524 ? -40.137 -5.327 25.193 1.00 96.81 524 PHE A O 1
ATOM 3956 N N . THR A 1 525 ? -39.718 -7.541 25.067 1.00 96.69 525 THR A N 1
ATOM 3957 C CA . THR A 1 525 ? -40.384 -7.960 26.311 1.00 96.69 525 THR A CA 1
ATOM 3958 C C . THR A 1 525 ? -39.424 -8.764 27.187 1.00 96.69 525 THR A C 1
ATOM 3960 O O . THR A 1 525 ? -38.703 -9.625 26.670 1.00 96.69 525 THR A O 1
ATOM 3963 N N . GLY A 1 526 ? -39.450 -8.544 28.504 1.00 96.12 526 GLY A N 1
ATOM 3964 C CA . GLY A 1 526 ? -38.501 -9.138 29.457 1.00 96.12 526 GLY A CA 1
ATOM 3965 C C . GLY A 1 526 ? -37.212 -8.317 29.566 1.00 96.12 526 GLY A C 1
ATOM 3966 O O . GLY A 1 526 ? -37.223 -7.111 29.345 1.00 96.12 526 GLY A O 1
ATOM 3967 N N . GLY A 1 527 ? -36.077 -8.947 29.883 1.00 95.12 527 GLY A N 1
ATOM 3968 C CA . GLY A 1 527 ? -34.773 -8.268 29.769 1.00 95.12 527 GLY A CA 1
ATOM 3969 C C . GLY A 1 527 ? -34.432 -7.276 30.876 1.00 95.12 527 GLY A C 1
ATOM 3970 O O . GLY A 1 527 ? -33.589 -6.394 30.657 1.00 95.12 527 GLY A O 1
ATOM 3971 N N . GLY A 1 528 ? -35.075 -7.416 32.039 1.00 96.25 528 GLY A N 1
ATOM 3972 C CA . GLY A 1 528 ? -34.764 -6.653 33.243 1.00 96.25 528 GLY A CA 1
ATOM 3973 C C . GLY A 1 528 ? -33.307 -6.824 33.679 1.00 96.25 528 GLY A C 1
ATOM 3974 O O . GLY A 1 528 ? -32.643 -7.814 33.354 1.00 96.25 528 GLY A O 1
ATOM 3975 N N . LEU A 1 529 ? -32.799 -5.835 34.409 1.00 97.75 529 LEU A N 1
ATOM 3976 C CA . LEU A 1 529 ? -31.480 -5.892 35.031 1.00 97.75 529 LEU A CA 1
ATOM 3977 C C . LEU A 1 529 ? -31.620 -6.501 36.426 1.00 97.75 529 LEU A C 1
ATOM 3979 O O . LEU A 1 529 ? -32.221 -5.881 37.300 1.00 97.75 529 LEU A O 1
ATOM 3983 N N . ALA A 1 530 ? -31.045 -7.677 36.655 1.00 97.69 530 ALA A N 1
ATOM 3984 C CA . ALA A 1 530 ? -30.936 -8.245 37.993 1.00 97.69 530 ALA A CA 1
ATOM 3985 C C . ALA A 1 530 ? -29.595 -7.849 38.614 1.00 97.69 530 ALA A C 1
ATOM 3987 O O . ALA A 1 530 ? -28.539 -8.102 38.037 1.00 97.69 530 ALA A O 1
ATOM 3988 N N . VAL A 1 531 ? -29.637 -7.225 39.790 1.00 96.19 531 VAL A N 1
ATOM 3989 C CA . VAL A 1 531 ? -28.458 -6.768 40.544 1.00 96.19 531 VAL A CA 1
ATOM 3990 C C . VAL A 1 531 ? -28.459 -7.421 41.920 1.00 96.19 531 VAL A C 1
ATOM 3992 O O . VAL A 1 531 ? -29.515 -7.540 42.529 1.00 96.19 531 VAL A O 1
ATOM 3995 N N . TRP A 1 532 ? -27.293 -7.792 42.447 1.00 94.81 532 TRP A N 1
ATOM 3996 C CA . TRP A 1 532 ? -27.103 -8.216 43.839 1.00 94.81 532 TRP A CA 1
ATOM 3997 C C . TRP A 1 532 ? -26.488 -7.061 44.637 1.00 94.81 532 TRP A C 1
ATOM 3999 O O . TRP A 1 532 ? -25.264 -6.943 44.701 1.00 94.81 532 TRP A O 1
ATOM 4009 N N . PRO A 1 533 ? -27.290 -6.180 45.261 1.00 90.25 533 PRO A N 1
ATOM 4010 C CA . PRO A 1 533 ? -26.778 -4.919 45.803 1.00 90.25 533 PRO A CA 1
ATOM 4011 C C . PRO A 1 533 ? -25.946 -5.111 47.081 1.00 90.25 533 PRO A C 1
ATOM 4013 O O . PRO A 1 533 ? -25.170 -4.237 47.466 1.00 90.25 533 PRO A O 1
ATOM 4016 N N . GLU A 1 534 ? -26.108 -6.270 47.723 1.00 87.94 534 GLU A N 1
ATOM 4017 C CA . GLU A 1 534 ? -25.362 -6.712 48.905 1.00 87.94 534 GLU A CA 1
ATOM 4018 C C . GLU A 1 534 ? -24.202 -7.658 48.549 1.00 87.94 534 GLU A C 1
ATOM 4020 O O . GLU A 1 534 ? -23.614 -8.266 49.441 1.00 87.94 534 GLU A O 1
ATOM 4025 N N . ASP A 1 535 ? -23.880 -7.826 47.259 1.00 88.81 535 ASP A N 1
ATOM 4026 C CA . ASP A 1 535 ? -22.734 -8.631 46.838 1.00 88.81 535 ASP A CA 1
ATOM 4027 C C . ASP A 1 535 ? -21.442 -8.071 47.440 1.00 88.81 535 ASP A C 1
ATOM 4029 O O . ASP A 1 535 ? -21.026 -6.951 47.133 1.00 88.81 535 ASP A O 1
ATOM 4033 N N . ASN A 1 536 ? -20.826 -8.875 48.306 1.00 85.19 536 ASN A N 1
ATOM 4034 C CA . ASN A 1 536 ? -19.623 -8.532 49.048 1.00 85.19 536 ASN A CA 1
ATOM 4035 C C . ASN A 1 536 ? -18.339 -9.130 48.449 1.00 85.19 536 ASN A C 1
ATOM 4037 O O . ASN A 1 536 ? -17.282 -9.070 49.077 1.00 85.19 536 ASN A O 1
ATOM 4041 N N . LYS A 1 537 ? -18.446 -9.779 47.281 1.00 86.00 537 LYS A N 1
ATOM 4042 C CA . LYS A 1 537 ? -17.379 -10.534 46.609 1.00 86.00 537 LYS A CA 1
ATOM 4043 C C . LYS A 1 537 ? -16.820 -11.752 47.352 1.00 86.00 537 LYS A C 1
ATOM 4045 O O . LYS A 1 537 ? -15.912 -12.380 46.812 1.00 86.00 537 LYS A O 1
ATOM 4050 N N . SER A 1 538 ? -17.353 -12.136 48.516 1.00 85.44 538 SER A N 1
ATOM 4051 C CA . SER A 1 538 ? -16.858 -13.319 49.239 1.00 85.44 538 SER A CA 1
ATOM 4052 C C . SER A 1 538 ? -17.216 -14.628 48.536 1.00 85.44 538 SER A C 1
ATOM 4054 O O . SER A 1 538 ? -16.492 -15.608 48.664 1.00 85.44 538 SER A O 1
ATOM 4056 N N . ASN A 1 539 ? -18.315 -14.638 47.778 1.00 84.19 539 ASN A N 1
ATOM 4057 C CA . ASN A 1 539 ? -18.806 -15.815 47.066 1.00 84.19 539 ASN A CA 1
ATOM 4058 C C . ASN A 1 539 ? -18.529 -15.718 45.558 1.00 84.19 539 ASN A C 1
ATOM 4060 O O . ASN A 1 539 ? -18.517 -14.624 44.967 1.00 84.19 539 ASN A O 1
ATOM 4064 N N . GLY A 1 540 ? -18.377 -16.883 44.922 1.00 88.69 540 GLY A N 1
ATOM 4065 C CA . GLY A 1 540 ? -18.362 -17.000 43.464 1.00 88.69 540 GLY A CA 1
ATOM 4066 C C . GLY A 1 540 ? -19.702 -16.575 42.850 1.00 88.69 540 GLY A C 1
ATOM 4067 O O . GLY A 1 540 ? -20.746 -16.651 43.497 1.00 88.69 540 GLY A O 1
ATOM 4068 N N . LEU A 1 541 ? -19.698 -16.135 41.587 1.00 91.94 541 LEU A N 1
ATOM 4069 C CA . LEU A 1 541 ? -20.897 -15.595 40.920 1.00 91.94 541 LEU A CA 1
ATOM 4070 C C . LEU A 1 541 ? -22.072 -16.590 40.893 1.00 91.94 541 LEU A C 1
ATOM 4072 O O . LEU A 1 541 ? -23.221 -16.187 41.077 1.00 91.94 541 LEU A O 1
ATOM 4076 N N . THR A 1 542 ? -21.788 -17.882 40.718 1.00 88.94 542 THR A N 1
ATOM 4077 C CA . THR A 1 542 ? -22.780 -18.973 40.695 1.00 88.94 542 THR A CA 1
ATOM 4078 C C . THR A 1 542 ? -23.359 -19.300 42.072 1.00 88.94 542 THR A C 1
ATOM 4080 O O . THR A 1 542 ? -24.436 -19.876 42.160 1.00 88.94 542 THR A O 1
ATOM 4083 N N . GLN A 1 543 ? -22.681 -18.897 43.149 1.00 91.56 543 GLN A N 1
ATOM 4084 C CA . GLN A 1 543 ? -23.073 -19.165 44.536 1.00 91.56 543 GLN A CA 1
ATOM 4085 C C . GLN A 1 543 ? -23.932 -18.041 45.137 1.00 91.56 543 GLN A C 1
ATOM 4087 O O . GLN A 1 543 ? -24.350 -18.123 46.293 1.00 91.56 543 GLN A O 1
ATOM 4092 N N . LEU A 1 544 ? -24.182 -16.961 44.388 1.00 91.25 544 LEU A N 1
ATOM 4093 C CA . LEU A 1 544 ? -25.001 -15.848 44.862 1.00 91.25 544 LEU A CA 1
ATOM 4094 C C . LEU A 1 544 ? -26.484 -16.260 44.933 1.00 91.25 544 LEU A C 1
ATOM 4096 O O . LEU A 1 544 ? -27.042 -16.667 43.909 1.00 91.25 544 LEU A O 1
ATOM 4100 N N . PRO A 1 545 ? -27.150 -16.123 46.100 1.00 90.00 545 PRO A N 1
ATOM 4101 C CA . PRO A 1 545 ? -28.541 -16.535 46.254 1.00 90.00 545 PRO A CA 1
ATOM 4102 C C . PRO A 1 545 ? -29.477 -15.700 45.378 1.00 90.00 545 PRO A C 1
ATOM 4104 O O . PRO A 1 545 ? -29.489 -14.471 45.475 1.00 90.00 545 PRO A O 1
ATOM 4107 N N . SER A 1 546 ? -30.331 -16.349 44.586 1.00 88.06 546 SER A N 1
ATOM 4108 C CA . SER A 1 546 ? -31.320 -15.661 43.740 1.00 88.06 546 SER A CA 1
ATOM 4109 C C . SER A 1 546 ? -32.284 -14.782 44.546 1.00 88.06 546 SER A C 1
ATOM 4111 O O . SER A 1 546 ? -32.680 -13.726 44.074 1.00 88.06 546 SER A O 1
ATOM 4113 N N . ALA A 1 547 ? -32.596 -15.146 45.796 1.00 90.69 547 ALA A N 1
ATOM 4114 C CA . ALA A 1 547 ? -33.449 -14.351 46.689 1.00 90.69 547 ALA A CA 1
ATOM 4115 C C . ALA A 1 547 ? -32.839 -12.995 47.106 1.00 90.69 547 ALA A C 1
ATOM 4117 O O . ALA A 1 547 ? -33.528 -12.160 47.686 1.00 90.69 547 ALA A O 1
ATOM 4118 N N . LYS A 1 548 ? -31.540 -12.781 46.860 1.00 90.94 548 LYS A N 1
ATOM 4119 C CA . LYS A 1 548 ? -30.831 -11.525 47.154 1.00 90.94 548 LYS A CA 1
ATOM 4120 C C . LYS A 1 548 ? -30.703 -10.611 45.931 1.00 90.94 548 LYS A C 1
ATOM 4122 O O . LYS A 1 548 ? -30.126 -9.532 46.056 1.00 90.94 548 LYS A O 1
ATOM 4127 N N . GLN A 1 549 ? -31.211 -11.035 44.774 1.00 93.88 549 GLN A N 1
ATOM 4128 C CA . GLN A 1 549 ? -31.241 -10.203 43.578 1.00 93.88 549 GLN A CA 1
ATOM 4129 C C . GLN A 1 549 ? -32.392 -9.191 43.662 1.00 93.88 549 GLN A C 1
ATOM 4131 O O . GLN A 1 549 ? -33.458 -9.483 44.203 1.00 93.88 549 GLN A O 1
ATOM 4136 N N . VAL A 1 550 ? -32.189 -8.018 43.079 1.00 95.62 550 VAL A N 1
ATOM 4137 C CA . VAL A 1 550 ? -33.222 -7.019 42.812 1.00 95.62 550 VAL A CA 1
ATOM 4138 C C . VAL A 1 550 ? -33.318 -6.879 41.303 1.00 95.62 550 VAL A C 1
ATOM 4140 O O . VAL A 1 550 ? -32.330 -6.536 40.654 1.00 95.62 550 VAL A O 1
ATOM 4143 N N . GLU A 1 551 ? -34.490 -7.172 40.749 1.00 96.25 551 GLU A N 1
ATOM 4144 C CA . GLU A 1 551 ? -34.762 -7.008 39.323 1.00 96.25 551 GLU A CA 1
ATOM 4145 C C . GLU A 1 551 ? -35.325 -5.612 39.048 1.00 96.25 551 GLU A C 1
ATOM 4147 O O . GLU A 1 551 ? -36.209 -5.128 39.756 1.00 96.25 551 GLU A O 1
ATOM 4152 N N . LEU A 1 552 ? -34.773 -4.950 38.036 1.00 97.06 552 LEU A N 1
ATOM 4153 C CA . LEU A 1 552 ? -35.053 -3.563 37.701 1.00 97.06 552 LEU A CA 1
ATOM 4154 C C . LEU A 1 552 ? -35.500 -3.467 36.243 1.00 97.06 552 LEU A C 1
ATOM 4156 O O . LEU A 1 552 ? -34.813 -3.941 35.333 1.00 97.06 552 LEU A O 1
ATOM 4160 N N . ASP A 1 553 ? -36.633 -2.805 36.026 1.00 96.44 553 ASP A N 1
ATOM 4161 C CA . ASP A 1 553 ? -37.110 -2.455 34.692 1.00 96.44 553 ASP A CA 1
ATOM 4162 C C . ASP A 1 553 ? -36.301 -1.277 34.143 1.00 96.44 553 ASP A C 1
ATOM 4164 O O . ASP A 1 553 ? -36.459 -0.134 34.575 1.00 96.44 553 ASP A O 1
ATOM 4168 N N . ILE A 1 554 ? -35.441 -1.580 33.176 1.00 96.31 554 ILE A N 1
ATOM 4169 C CA . ILE A 1 554 ? -34.578 -0.616 32.490 1.00 96.31 554 ILE A CA 1
ATOM 4170 C C . ILE A 1 554 ? -35.164 -0.130 31.160 1.00 96.31 554 ILE A C 1
ATOM 4172 O O . ILE A 1 554 ? -34.544 0.710 30.515 1.00 96.31 554 ILE A O 1
ATOM 4176 N N . GLN A 1 555 ? -36.326 -0.634 30.729 1.00 95.31 555 GLN A N 1
ATOM 4177 C CA . GLN A 1 555 ? -37.007 -0.161 29.519 1.00 95.31 555 GLN A CA 1
ATOM 4178 C C . GLN A 1 555 ? -37.733 1.159 29.796 1.00 95.31 555 GLN A C 1
ATOM 4180 O O . GLN A 1 555 ? -37.588 2.122 29.043 1.00 95.31 555 GLN A O 1
ATOM 4185 N N . GLU A 1 556 ? -38.463 1.229 30.913 1.00 95.69 556 GLU A N 1
ATOM 4186 C CA . GLU A 1 556 ? -39.218 2.427 31.307 1.00 95.69 556 GLU A CA 1
ATOM 4187 C C . GLU A 1 556 ? -38.449 3.345 32.269 1.00 95.69 556 GLU A C 1
ATOM 4189 O O . GLU A 1 556 ? -38.855 4.494 32.482 1.00 95.69 556 GLU A O 1
ATOM 4194 N N . ASN A 1 557 ? -37.342 2.873 32.857 1.00 97.81 557 ASN A N 1
ATOM 4195 C CA . ASN A 1 557 ? -36.596 3.624 33.864 1.00 97.81 557 ASN A CA 1
ATOM 4196 C C . ASN A 1 557 ? -35.105 3.765 33.543 1.00 97.81 557 ASN A C 1
ATOM 4198 O O . ASN A 1 557 ? -34.444 2.835 33.089 1.00 97.81 557 ASN A O 1
ATOM 4202 N N . LEU A 1 558 ? -34.566 4.940 33.868 1.00 98.06 558 LEU A N 1
ATOM 4203 C CA . LEU A 1 558 ? -33.137 5.173 33.996 1.00 98.06 558 LEU A CA 1
ATOM 4204 C C . LEU A 1 558 ? -32.718 4.642 35.368 1.00 98.06 558 LEU A C 1
ATOM 4206 O O . LEU A 1 558 ? -33.223 5.103 36.392 1.00 98.06 558 LEU A O 1
ATOM 4210 N N . VAL A 1 559 ? -31.808 3.676 35.395 1.00 98.00 559 VAL A N 1
ATOM 4211 C CA . VAL A 1 559 ? -31.390 2.991 36.621 1.00 98.00 559 VAL A CA 1
ATOM 4212 C C . VAL A 1 559 ? -29.956 3.352 36.958 1.00 98.00 559 VAL A C 1
ATOM 4214 O O . VAL A 1 559 ? -29.078 3.278 36.104 1.00 98.00 559 VAL A O 1
ATOM 4217 N N . MET A 1 560 ? -29.708 3.702 38.219 1.00 97.44 560 MET A N 1
ATOM 4218 C CA . MET A 1 560 ? -28.367 3.828 38.775 1.00 97.44 560 MET A CA 1
ATOM 4219 C C . MET A 1 560 ? -28.055 2.622 39.653 1.00 97.44 560 MET A C 1
ATOM 4221 O O . MET A 1 560 ? -28.784 2.335 40.607 1.00 97.44 560 MET A O 1
ATOM 4225 N N . PHE A 1 561 ? -26.943 1.959 39.366 1.00 94.94 561 PHE A N 1
ATOM 4226 C CA . PHE A 1 561 ? -26.448 0.813 40.124 1.00 94.94 561 PHE A CA 1
ATOM 4227 C C . PHE A 1 561 ? -24.923 0.859 40.224 1.00 94.94 561 PHE A C 1
ATOM 4229 O O . PHE A 1 561 ? -24.271 1.668 39.564 1.00 94.94 561 PHE A O 1
ATOM 4236 N N . ASN A 1 562 ? -24.337 0.012 41.066 1.00 91.31 562 ASN A N 1
ATOM 4237 C CA . ASN A 1 562 ? -22.888 -0.116 41.148 1.00 91.31 562 ASN A CA 1
ATOM 4238 C C . ASN A 1 562 ? -22.427 -1.314 40.307 1.00 91.31 562 ASN A C 1
ATOM 4240 O O . ASN A 1 562 ? -22.684 -2.454 40.685 1.00 91.31 562 ASN A O 1
ATOM 4244 N N . GLY A 1 563 ? -21.742 -1.072 39.183 1.00 89.94 563 GLY A N 1
ATOM 4245 C CA . GLY A 1 563 ? -21.302 -2.147 38.275 1.00 89.94 563 GLY A CA 1
ATOM 4246 C C . GLY A 1 563 ? -20.275 -3.102 38.890 1.00 89.94 563 GLY A C 1
ATOM 4247 O O . GLY A 1 563 ? -20.063 -4.207 38.400 1.00 89.94 563 GLY A O 1
ATOM 4248 N N . ASN A 1 564 ? -19.665 -2.710 40.009 1.00 89.94 564 ASN A N 1
ATOM 4249 C CA . ASN A 1 564 ? -18.783 -3.566 40.793 1.00 89.94 564 ASN A CA 1
ATOM 4250 C C . ASN A 1 564 ? -19.522 -4.672 41.576 1.00 89.94 564 ASN A C 1
ATOM 4252 O O . ASN A 1 564 ? -18.889 -5.653 41.978 1.00 89.94 564 ASN A O 1
ATOM 4256 N N . SER A 1 565 ? -20.832 -4.525 41.798 1.00 91.25 565 SER A N 1
ATOM 4257 C CA . SER A 1 565 ? -21.701 -5.577 42.336 1.00 91.25 565 SER A CA 1
ATOM 4258 C C . SER A 1 565 ? -22.108 -6.548 41.229 1.00 91.25 565 SER A C 1
ATOM 4260 O O . SER A 1 565 ? -22.237 -6.152 40.069 1.00 91.25 565 SER A O 1
ATOM 4262 N N . ALA A 1 566 ? -22.340 -7.817 41.573 1.00 94.94 566 ALA A N 1
ATOM 4263 C CA . ALA A 1 566 ? -22.818 -8.796 40.608 1.00 94.94 566 ALA A CA 1
ATOM 4264 C C . ALA A 1 566 ? -24.136 -8.351 39.967 1.00 94.94 566 ALA A C 1
ATOM 4266 O O . ALA A 1 566 ? -25.062 -7.916 40.659 1.00 94.94 566 ALA A O 1
ATOM 4267 N N . HIS A 1 567 ? -24.217 -8.477 38.648 1.00 96.06 567 HIS A N 1
ATOM 4268 C CA . HIS A 1 567 ? -25.413 -8.152 37.887 1.00 96.06 567 HIS A CA 1
ATOM 4269 C C . HIS A 1 567 ? -25.494 -8.950 36.579 1.00 96.06 567 HIS A C 1
ATOM 4271 O O . HIS A 1 567 ? -24.479 -9.399 36.048 1.00 96.06 567 HIS A O 1
ATOM 4277 N N . GLU A 1 568 ? -26.712 -9.153 36.081 1.00 97.31 568 GLU A N 1
ATOM 4278 C CA . GLU A 1 568 ? -27.030 -9.877 34.844 1.00 97.31 568 GLU A CA 1
ATOM 4279 C C . GLU A 1 568 ? -28.241 -9.245 34.143 1.00 97.31 568 GLU A C 1
ATOM 4281 O O . GLU A 1 568 ? -29.026 -8.515 34.752 1.00 97.31 568 GLU A O 1
ATOM 4286 N N . VAL A 1 569 ? -28.416 -9.547 32.859 1.00 97.31 569 VAL A N 1
ATOM 4287 C CA . VAL A 1 569 ? -29.639 -9.217 32.119 1.00 97.31 569 VAL A CA 1
ATOM 4288 C C . VAL A 1 569 ? -30.470 -10.486 31.992 1.00 97.31 569 VAL A C 1
ATOM 4290 O O . VAL A 1 569 ? -29.966 -11.515 31.545 1.00 97.31 569 VAL A O 1
ATOM 4293 N N . LYS A 1 570 ? -31.747 -10.422 32.375 1.00 96.69 570 LYS A N 1
ATOM 4294 C CA . LYS A 1 570 ? -32.672 -11.554 32.225 1.00 96.69 570 LYS A CA 1
ATOM 4295 C C . LYS A 1 570 ? -32.961 -11.826 30.749 1.00 96.69 570 LYS A C 1
ATOM 4297 O O . LYS A 1 570 ? -32.768 -10.969 29.888 1.00 96.69 570 LYS A O 1
ATOM 4302 N N . SER A 1 571 ? -33.448 -13.021 30.439 1.00 95.69 571 SER A N 1
ATOM 4303 C CA . SER A 1 571 ? -33.857 -13.359 29.076 1.00 95.69 571 SER A CA 1
ATOM 4304 C C . SER A 1 571 ? -34.939 -12.401 28.563 1.00 95.69 571 SER A C 1
ATOM 4306 O O . SER A 1 571 ? -35.787 -11.924 29.322 1.00 95.69 571 SER A O 1
ATOM 4308 N N . PHE A 1 572 ? -34.915 -12.127 27.262 1.00 97.19 572 PHE A N 1
ATOM 4309 C CA . PHE A 1 572 ? -35.899 -11.292 26.578 1.00 97.19 572 PHE A CA 1
ATOM 4310 C C . PHE A 1 572 ? -36.166 -11.809 25.168 1.00 97.19 572 PHE A C 1
ATOM 4312 O O . PHE A 1 572 ? -35.424 -12.640 24.643 1.00 97.19 572 PHE A O 1
ATOM 4319 N N . LYS A 1 573 ? -37.232 -11.288 24.561 1.00 96.94 573 LYS A N 1
ATOM 4320 C CA . LYS A 1 573 ? -37.565 -11.466 23.144 1.00 96.94 573 LYS A CA 1
ATOM 4321 C C . LYS A 1 573 ? -37.710 -10.100 22.492 1.00 96.94 573 LYS A C 1
ATOM 4323 O O . LYS A 1 573 ? -38.217 -9.189 23.140 1.00 96.94 573 LYS A O 1
ATOM 4328 N N . GLY A 1 574 ? -37.307 -9.993 21.230 1.00 96.12 574 GLY A N 1
ATOM 4329 C CA . GLY A 1 574 ? -37.381 -8.761 20.446 1.00 96.12 574 GLY A CA 1
ATOM 4330 C C . GLY A 1 574 ? -36.037 -8.048 20.294 1.00 96.12 574 GLY A C 1
ATOM 4331 O O . GLY A 1 574 ? -34.981 -8.593 20.620 1.00 96.12 574 GLY A O 1
ATOM 4332 N N . GLU A 1 575 ? -36.095 -6.832 19.763 1.00 96.62 575 GLU A N 1
ATOM 4333 C CA . GLU A 1 575 ? -34.946 -5.979 19.476 1.00 96.62 575 GLU A CA 1
ATOM 4334 C C . GLU A 1 575 ? -34.659 -5.077 20.679 1.00 96.62 575 GLU A C 1
ATOM 4336 O O . GLU A 1 575 ? -35.465 -4.219 21.039 1.00 96.62 575 GLU A O 1
ATOM 4341 N N . ARG A 1 576 ? -33.496 -5.257 21.304 1.00 96.50 576 ARG A N 1
ATOM 4342 C CA . ARG A 1 576 ? -33.108 -4.565 22.532 1.00 96.50 576 ARG A CA 1
ATOM 4343 C C . ARG A 1 576 ? -31.726 -3.953 22.406 1.00 96.50 576 ARG A C 1
ATOM 4345 O O . ARG A 1 576 ? -30.732 -4.656 22.215 1.00 96.50 576 ARG A O 1
ATOM 4352 N N . PHE A 1 577 ? -31.659 -2.659 22.682 1.00 98.31 577 PHE A N 1
ATOM 4353 C CA . PHE A 1 577 ? -30.421 -1.921 22.876 1.00 98.31 577 PHE A CA 1
ATOM 4354 C C . PHE A 1 577 ? -30.304 -1.507 24.339 1.00 98.31 577 PHE A C 1
ATOM 4356 O O . PHE A 1 577 ? -31.265 -0.987 24.900 1.00 98.31 577 PHE A O 1
ATOM 4363 N N . SER A 1 578 ? -29.142 -1.697 24.964 1.00 97.88 578 SER A N 1
ATOM 4364 C CA . SER A 1 578 ? -28.863 -1.122 26.287 1.00 97.88 578 SER A CA 1
ATOM 4365 C C . SER A 1 578 ? -27.716 -0.130 26.215 1.00 97.88 578 SER A C 1
ATOM 4367 O O . SER A 1 578 ? -26.705 -0.409 25.569 1.00 97.88 578 SER A O 1
ATOM 4369 N N . ILE A 1 579 ? -27.867 0.981 26.927 1.00 98.44 579 ILE A N 1
ATOM 4370 C CA . ILE A 1 579 ? -26.919 2.090 26.985 1.00 98.44 579 ILE A CA 1
ATOM 4371 C C . ILE A 1 579 ? -26.445 2.196 28.431 1.00 98.44 579 ILE A C 1
ATOM 4373 O O . ILE A 1 579 ? -27.263 2.416 29.324 1.00 98.44 579 ILE A O 1
ATOM 4377 N N . VAL A 1 580 ? -25.145 2.024 28.664 1.00 98.06 580 VAL A N 1
ATOM 4378 C CA . VAL A 1 580 ? -24.542 2.067 30.003 1.00 98.06 580 VAL A CA 1
ATOM 4379 C C . VAL A 1 580 ? -23.532 3.201 30.071 1.00 98.06 580 VAL A C 1
ATOM 4381 O O . VAL A 1 580 ? -22.518 3.152 29.384 1.00 98.06 580 VAL A O 1
ATOM 4384 N N . PHE A 1 581 ? -23.772 4.193 30.918 1.00 98.25 581 PHE A N 1
ATOM 4385 C CA . PHE A 1 581 ? -22.864 5.308 31.172 1.00 98.25 581 PHE A CA 1
ATOM 4386 C C . PHE A 1 581 ? -22.062 5.042 32.441 1.00 98.25 581 PHE A C 1
ATOM 4388 O O . PHE A 1 581 ? -22.636 4.817 33.511 1.00 98.25 581 PHE A O 1
ATOM 4395 N N . PHE A 1 582 ? -20.736 5.072 32.328 1.00 96.62 582 PHE A N 1
ATOM 4396 C CA . PHE A 1 582 ? -19.838 4.735 33.428 1.00 96.62 582 PHE A CA 1
ATOM 4397 C C . PHE A 1 582 ? -18.523 5.518 33.363 1.00 96.62 582 PHE A C 1
ATOM 4399 O O . PHE A 1 582 ? -18.181 6.149 32.357 1.00 96.62 582 PHE A O 1
ATOM 4406 N N . THR A 1 583 ? -17.773 5.475 34.462 1.00 95.75 583 THR A N 1
ATOM 4407 C CA . THR A 1 583 ? -16.431 6.058 34.557 1.00 95.75 583 THR A CA 1
ATOM 4408 C C . THR A 1 583 ? -15.404 4.940 34.656 1.00 95.75 583 THR A C 1
ATOM 4410 O O . THR A 1 583 ? -15.490 4.079 35.530 1.00 95.75 583 THR A O 1
ATOM 4413 N N . VAL A 1 584 ? -14.398 4.967 33.784 1.00 92.00 584 VAL A N 1
ATOM 4414 C CA . VAL A 1 584 ? -13.285 4.008 33.833 1.00 92.00 584 VAL A CA 1
ATOM 4415 C C . VAL A 1 584 ? -12.418 4.286 35.065 1.00 92.00 584 VAL A C 1
ATOM 4417 O O . VAL A 1 584 ? -12.067 5.432 35.351 1.00 92.00 584 VAL A O 1
ATOM 4420 N N . GLY A 1 585 ? -12.015 3.241 35.786 1.00 90.06 585 GLY A N 1
ATOM 4421 C CA . GLY A 1 585 ? -11.236 3.342 37.025 1.00 90.06 585 GLY A CA 1
ATOM 4422 C C . GLY A 1 585 ? -9.916 4.107 36.879 1.00 90.06 585 GLY A C 1
ATOM 4423 O O . GLY A 1 585 ? -9.485 4.773 37.814 1.00 90.06 585 GLY A O 1
ATOM 4424 N N . CYS A 1 586 ? -9.298 4.093 35.694 1.00 89.94 586 CYS A N 1
ATOM 4425 C CA . CYS A 1 586 ? -8.058 4.820 35.413 1.00 89.94 586 CYS A CA 1
ATOM 4426 C C . CYS A 1 586 ? -8.254 6.253 34.884 1.00 89.94 586 CYS A C 1
ATOM 4428 O O . CYS A 1 586 ? -7.273 6.868 34.474 1.00 89.94 586 CYS A O 1
ATOM 4430 N N . HIS A 1 587 ? -9.473 6.807 34.891 1.00 92.00 587 HIS A N 1
ATOM 4431 C CA . HIS A 1 587 ? -9.763 8.135 34.327 1.00 92.00 587 HIS A CA 1
ATOM 4432 C C . HIS A 1 587 ? -8.853 9.256 34.858 1.00 92.00 587 HIS A C 1
ATOM 4434 O O . HIS A 1 587 ? -8.488 10.161 34.108 1.00 92.00 587 HIS A O 1
ATOM 4440 N N . ALA A 1 588 ? -8.450 9.193 36.132 1.00 91.12 588 ALA A N 1
ATOM 4441 C CA . ALA A 1 588 ? -7.582 10.195 36.742 1.00 91.12 588 ALA A CA 1
ATOM 4442 C C . ALA A 1 588 ? -6.231 10.313 36.014 1.00 91.12 588 ALA A C 1
ATOM 4444 O O . ALA A 1 588 ? -5.715 11.424 35.876 1.00 91.12 588 ALA A O 1
ATOM 4445 N N . LYS A 1 589 ? -5.725 9.190 35.481 1.00 92.19 589 LYS A N 1
ATOM 4446 C CA . LYS A 1 589 ? -4.459 9.082 34.743 1.00 92.19 589 LYS A CA 1
ATOM 4447 C C . LYS A 1 589 ? -4.541 9.587 33.298 1.00 92.19 589 LYS A C 1
ATOM 4449 O O . LYS A 1 589 ? -3.505 9.718 32.664 1.00 92.19 589 LYS A O 1
ATOM 4454 N N . ALA A 1 590 ? -5.737 9.857 32.769 1.00 92.31 590 ALA A N 1
ATOM 4455 C CA . ALA A 1 590 ? -5.875 10.389 31.416 1.00 92.31 590 ALA A CA 1
ATOM 4456 C C . ALA A 1 590 ? -5.250 11.791 31.315 1.00 92.31 590 ALA A C 1
ATOM 4458 O O . ALA A 1 590 ? -5.476 12.647 32.182 1.00 92.31 590 ALA A O 1
ATOM 4459 N N . GLU A 1 591 ? -4.504 12.033 30.241 1.00 93.81 591 GLU A N 1
ATOM 4460 C CA . GLU A 1 591 ? -3.894 13.331 29.959 1.00 93.81 591 GLU A CA 1
ATOM 4461 C C . GLU A 1 591 ? -4.941 14.435 29.764 1.00 93.81 591 GLU A C 1
ATOM 4463 O O . GLU A 1 591 ? -6.087 14.189 29.374 1.00 93.81 591 GLU A O 1
ATOM 4468 N N . SER A 1 592 ? -4.533 15.689 29.971 1.00 93.06 592 SER A N 1
ATOM 4469 C CA . SER A 1 592 ? -5.401 16.859 29.796 1.00 93.06 592 SER A CA 1
ATOM 4470 C C . SER A 1 592 ? -6.008 16.941 28.391 1.00 93.06 592 SER A C 1
ATOM 4472 O O . SER A 1 592 ? -7.176 17.300 28.256 1.00 93.06 592 SER A O 1
ATOM 4474 N N . LYS A 1 593 ? -5.259 16.548 27.349 1.00 93.69 593 LYS A N 1
ATOM 4475 C CA . LYS A 1 593 ? -5.744 16.520 25.959 1.00 93.69 593 LYS A CA 1
ATOM 4476 C C . LYS A 1 593 ? -6.878 15.509 25.768 1.00 93.69 593 LYS A C 1
ATOM 4478 O O . LYS A 1 593 ? -7.898 15.842 25.175 1.00 93.69 593 LYS A O 1
ATOM 4483 N N . VAL A 1 594 ? -6.736 14.310 26.332 1.00 94.12 594 VAL A N 1
ATOM 4484 C CA . VAL A 1 594 ? -7.764 13.255 26.289 1.00 94.12 594 VAL A CA 1
ATOM 4485 C C . VAL A 1 594 ? -9.017 13.693 27.055 1.00 94.12 594 VAL A C 1
ATOM 4487 O O . VAL A 1 594 ? -10.137 13.525 26.578 1.00 94.12 594 VAL A O 1
ATOM 4490 N N . LYS A 1 595 ? -8.848 14.324 28.225 1.00 94.44 595 LYS A N 1
ATOM 4491 C CA . LYS A 1 595 ? -9.962 14.885 29.012 1.00 94.44 595 LYS A CA 1
ATOM 4492 C C . LYS A 1 595 ? -10.696 16.009 28.267 1.00 94.44 595 LYS A C 1
ATOM 4494 O O . LYS A 1 595 ? -11.926 16.081 28.331 1.00 94.44 595 LYS A O 1
ATOM 4499 N N . ALA A 1 596 ? -9.969 16.863 27.546 1.00 92.81 596 ALA A N 1
ATOM 4500 C CA . ALA A 1 596 ? -10.558 17.899 26.699 1.00 92.81 596 ALA A CA 1
ATOM 4501 C C . ALA A 1 596 ? -11.366 17.291 25.541 1.00 92.81 596 ALA A C 1
ATOM 4503 O O . ALA A 1 596 ? -12.504 17.693 25.323 1.00 92.81 596 ALA A O 1
ATOM 4504 N N . GLU A 1 597 ? -10.831 16.263 24.876 1.00 94.50 597 GLU A N 1
ATOM 4505 C CA . GLU A 1 597 ? -11.518 15.545 23.795 1.00 94.50 597 GLU A CA 1
ATOM 4506 C C . GLU A 1 597 ? -12.835 14.901 24.266 1.00 94.50 597 GLU A C 1
ATOM 4508 O O . GLU A 1 597 ? -13.873 15.055 23.625 1.00 94.50 597 GLU A O 1
ATOM 4513 N N . LEU A 1 598 ? -12.841 14.255 25.438 1.00 96.25 598 LEU A N 1
ATOM 4514 C CA . LEU A 1 598 ? -14.074 13.747 26.053 1.00 96.25 598 LEU A CA 1
ATOM 4515 C C . LEU A 1 598 ? -15.079 14.873 26.340 1.00 96.25 598 LEU A C 1
ATOM 4517 O O . LEU A 1 598 ? -16.275 14.731 26.086 1.00 96.25 598 LEU A O 1
ATOM 4521 N N . THR A 1 599 ? -14.602 16.004 26.858 1.00 94.50 599 THR A N 1
ATOM 4522 C CA . THR A 1 599 ? -15.465 17.158 27.147 1.00 94.50 599 THR A CA 1
ATOM 4523 C C . THR A 1 599 ? -16.113 17.698 25.868 1.00 94.50 599 THR A C 1
ATOM 4525 O O . THR A 1 599 ? -17.302 18.019 25.876 1.00 94.50 599 THR A O 1
ATOM 4528 N N . ASP A 1 600 ? -15.374 17.731 24.756 1.00 90.00 600 ASP A N 1
ATOM 4529 C CA . ASP A 1 600 ? -15.870 18.152 23.439 1.00 90.00 600 ASP A CA 1
ATOM 4530 C C . ASP A 1 600 ? -16.909 17.179 22.850 1.00 90.00 600 ASP A C 1
ATOM 4532 O O . ASP A 1 600 ? -17.837 17.594 22.152 1.00 90.00 600 ASP A O 1
ATOM 4536 N N . LEU A 1 601 ? -16.819 15.893 23.197 1.00 94.25 601 LEU A N 1
ATOM 4537 C CA . LEU A 1 601 ? -17.825 14.876 22.871 1.00 94.25 601 LEU A CA 1
ATOM 4538 C C . LEU A 1 601 ? -19.054 14.902 23.805 1.00 94.25 601 LEU A C 1
ATOM 4540 O O . LEU A 1 601 ? -19.998 14.133 23.609 1.00 94.25 601 LEU A O 1
ATOM 4544 N N . GLY A 1 602 ? -19.074 15.780 24.812 1.00 92.94 602 GLY A N 1
ATOM 4545 C CA . GLY A 1 602 ? -20.206 15.970 25.723 1.00 92.94 602 GLY A CA 1
ATOM 4546 C C . GLY A 1 602 ? -20.166 15.123 26.998 1.00 92.94 602 GLY A C 1
ATOM 4547 O O . GLY A 1 602 ? -21.151 15.098 27.739 1.00 92.94 602 GLY A O 1
ATOM 4548 N N . PHE A 1 603 ? -19.052 14.449 27.289 1.00 96.50 603 PHE A N 1
ATOM 4549 C CA . PHE A 1 603 ? -18.885 13.720 28.546 1.00 96.50 603 PHE A CA 1
ATOM 4550 C C . PHE A 1 603 ? -18.760 14.678 29.736 1.00 96.50 603 PHE A C 1
ATOM 4552 O O . PHE A 1 603 ? -18.107 15.722 29.656 1.00 96.50 603 PHE A O 1
ATOM 4559 N N . GLN A 1 604 ? -19.343 14.300 30.876 1.00 94.25 604 GLN A N 1
ATOM 4560 C CA . GLN A 1 604 ? -19.113 14.983 32.148 1.00 94.25 604 GLN A CA 1
ATOM 4561 C C . GLN A 1 604 ? -17.908 14.348 32.853 1.00 94.25 604 GLN A C 1
ATOM 4563 O O . GLN A 1 604 ? -18.058 13.471 33.699 1.00 94.25 604 GLN A O 1
ATOM 4568 N N . VAL A 1 605 ? -16.704 14.765 32.452 1.00 92.94 605 VAL A N 1
ATOM 4569 C CA . VAL A 1 605 ? -15.443 14.178 32.932 1.00 92.94 605 VAL A CA 1
ATOM 4570 C C . VAL A 1 605 ? -15.258 14.433 34.442 1.00 92.94 605 VAL A C 1
ATOM 4572 O O . VAL A 1 605 ? -15.403 15.581 34.872 1.00 92.94 605 VAL A O 1
ATOM 4575 N N . PRO A 1 606 ? -14.922 13.405 35.250 1.00 90.81 606 PRO A N 1
ATOM 4576 C CA . PRO A 1 606 ? -14.676 13.564 36.683 1.00 90.81 606 PRO A CA 1
ATOM 4577 C C . PRO A 1 606 ? -13.508 14.510 36.992 1.00 90.81 606 PRO A C 1
ATOM 4579 O O . PRO A 1 606 ? -12.503 14.536 36.274 1.00 90.81 606 PRO A O 1
ATOM 4582 N N . VAL A 1 607 ? -13.601 15.229 38.113 1.00 84.88 607 VAL A N 1
ATOM 4583 C CA . VAL A 1 607 ? -12.459 15.961 38.684 1.00 84.88 607 VAL A CA 1
ATOM 4584 C C . VAL A 1 607 ? -11.482 14.995 39.365 1.00 84.88 607 VAL A C 1
ATOM 4586 O O . VAL A 1 607 ? -11.841 13.880 39.731 1.00 84.88 607 VAL A O 1
ATOM 4589 N N . SER A 1 608 ? -10.231 15.415 39.568 1.00 74.62 608 SER A N 1
ATOM 4590 C CA . SER A 1 608 ? -9.156 14.559 40.107 1.00 74.62 608 SER A CA 1
ATOM 4591 C C . SER A 1 608 ? -9.429 13.955 41.493 1.00 74.62 608 SER A C 1
ATOM 4593 O O . SER A 1 608 ? -8.819 12.952 41.846 1.00 74.62 608 SER A O 1
ATOM 4595 N N . HIS A 1 609 ? -10.331 14.556 42.268 1.00 77.69 609 HIS A N 1
ATOM 4596 C CA . HIS A 1 609 ? -10.723 14.138 43.617 1.00 77.69 609 HIS A CA 1
ATOM 4597 C C . HIS A 1 609 ? -12.186 13.662 43.682 1.00 77.69 609 HIS A C 1
ATOM 4599 O O . HIS A 1 609 ? -12.798 13.694 44.752 1.00 77.69 609 HIS A O 1
ATOM 4605 N N . GLU A 1 610 ? -12.765 13.254 42.546 1.00 85.56 610 GLU A N 1
ATOM 4606 C CA . GLU A 1 610 ? -14.110 12.677 42.511 1.00 85.56 610 GLU A CA 1
ATOM 4607 C C . GLU A 1 610 ? -14.186 11.450 43.429 1.00 85.56 610 GLU A C 1
ATOM 4609 O O . GLU A 1 610 ? -13.244 10.659 43.513 1.00 85.56 610 GLU A O 1
ATOM 4614 N N . LYS A 1 611 ? -15.315 11.281 44.123 1.00 84.19 611 LYS A N 1
ATOM 4615 C CA . LYS A 1 611 ? -15.528 10.145 45.022 1.00 84.19 611 LYS A CA 1
ATOM 4616 C C . LYS A 1 611 ? -16.399 9.080 44.351 1.00 84.19 611 LYS A C 1
ATOM 4618 O O . LYS A 1 611 ? -17.500 9.403 43.903 1.00 84.19 611 LYS A O 1
ATOM 4623 N N . PRO A 1 612 ? -15.966 7.809 44.318 1.00 83.31 612 PRO A N 1
ATOM 4624 C CA . PRO A 1 612 ? -16.704 6.741 43.641 1.00 83.31 612 PRO A CA 1
ATOM 4625 C C . PRO A 1 612 ? -18.042 6.388 44.317 1.00 83.31 612 PRO A C 1
ATOM 4627 O O . PRO A 1 612 ? -18.939 5.841 43.676 1.00 83.31 612 PRO A O 1
ATOM 4630 N N . ASP A 1 613 ? -18.183 6.721 45.601 1.00 83.50 613 ASP A N 1
ATOM 4631 C CA . ASP A 1 613 ? -19.308 6.417 46.489 1.00 83.50 613 ASP A CA 1
ATOM 4632 C C . ASP A 1 613 ? -20.288 7.594 46.691 1.00 83.50 613 ASP A C 1
ATOM 4634 O O . ASP A 1 613 ? -21.209 7.522 47.503 1.00 83.50 613 ASP A O 1
ATOM 4638 N N . LYS A 1 614 ? -20.125 8.680 45.924 1.00 86.75 614 LYS A N 1
ATOM 4639 C CA . LYS A 1 614 ? -20.922 9.913 46.052 1.00 86.75 614 LYS A CA 1
ATOM 4640 C C . LYS A 1 614 ? -22.433 9.696 45.906 1.00 86.75 614 LYS A C 1
ATOM 4642 O O . LYS A 1 614 ? -23.223 10.278 46.644 1.00 86.75 614 LYS A O 1
ATOM 4647 N N . PHE A 1 615 ? -22.857 8.872 44.947 1.00 88.31 615 PHE A N 1
ATOM 4648 C CA . PHE A 1 615 ? -24.285 8.692 44.635 1.00 88.31 615 PHE A CA 1
ATOM 4649 C C . PHE A 1 615 ? -24.885 7.408 45.208 1.00 88.31 615 PHE A C 1
ATOM 4651 O O . PHE A 1 615 ? -26.062 7.385 45.595 1.00 88.31 615 PHE A O 1
ATOM 4658 N N . LEU A 1 616 ? -24.065 6.361 45.284 1.00 89.31 616 LEU A N 1
ATOM 4659 C CA . LEU A 1 616 ? -24.376 5.042 45.822 1.00 89.31 616 LEU A CA 1
ATOM 4660 C C . LEU A 1 616 ? -23.228 4.619 46.727 1.00 89.31 616 LEU A C 1
ATOM 4662 O O . LEU A 1 616 ? -22.074 4.863 46.385 1.00 89.31 616 LEU A O 1
ATOM 4666 N N . ARG A 1 617 ? -23.526 3.930 47.830 1.00 85.12 617 ARG A N 1
ATOM 4667 C CA . ARG A 1 617 ? -22.464 3.372 48.674 1.00 85.12 617 ARG A CA 1
ATOM 4668 C C . ARG A 1 617 ? -21.575 2.403 47.884 1.00 85.12 617 ARG A C 1
ATOM 4670 O O . ARG A 1 617 ? -22.028 1.757 46.932 1.00 85.12 617 ARG A O 1
ATOM 4677 N N . ALA A 1 618 ? -20.325 2.262 48.318 1.00 79.62 618 ALA A N 1
ATOM 4678 C CA . ALA A 1 618 ? -19.438 1.222 47.804 1.00 79.62 618 ALA A CA 1
ATOM 4679 C C . ALA A 1 618 ? -20.049 -0.180 48.033 1.00 79.62 618 ALA A C 1
ATOM 4681 O O . ALA A 1 618 ? -20.739 -0.378 49.043 1.00 79.62 618 ALA A O 1
ATOM 4682 N N . PRO A 1 619 ? -19.818 -1.159 47.135 1.00 79.50 619 PRO A N 1
ATOM 4683 C CA . PRO A 1 619 ? -20.263 -2.527 47.363 1.00 79.50 619 PRO A CA 1
ATOM 4684 C C . PRO A 1 619 ? -19.603 -3.086 48.622 1.00 79.50 619 PRO A C 1
ATOM 4686 O O . PRO A 1 619 ? -18.483 -2.700 48.975 1.00 79.50 619 PRO A O 1
ATOM 4689 N N . ALA A 1 620 ? -20.285 -4.012 49.293 1.00 71.06 620 ALA A N 1
ATOM 4690 C CA . ALA A 1 620 ? -19.703 -4.693 50.439 1.00 71.06 620 ALA A CA 1
ATOM 4691 C C . ALA A 1 620 ? -18.371 -5.371 50.030 1.00 71.06 620 ALA A C 1
ATOM 4693 O O . ALA A 1 620 ? -18.170 -5.742 48.875 1.00 71.06 620 ALA A O 1
ATOM 4694 N N . GLY A 1 621 ? -17.405 -5.464 50.944 1.00 70.62 621 GLY A N 1
ATOM 4695 C CA . GLY A 1 621 ? -16.103 -6.089 50.661 1.00 70.62 621 GLY A CA 1
ATOM 4696 C C . GLY A 1 621 ? -15.106 -5.262 49.831 1.00 70.62 621 GLY A C 1
ATOM 4697 O O . GLY A 1 621 ? -13.969 -5.697 49.667 1.00 70.62 621 GLY A O 1
ATOM 4698 N N . TYR A 1 622 ? -15.463 -4.065 49.353 1.00 70.06 622 TYR A N 1
ATOM 4699 C CA . TYR A 1 622 ? -14.475 -3.117 48.827 1.00 70.06 622 TYR A CA 1
ATOM 4700 C C . TYR A 1 622 ? -13.837 -2.311 49.968 1.00 70.06 622 TYR A C 1
ATOM 4702 O O . TYR A 1 622 ? -14.551 -1.886 50.882 1.00 70.06 622 TYR A O 1
ATOM 4710 N N . PRO A 1 623 ? -12.512 -2.058 49.934 1.00 62.62 623 PRO A N 1
ATOM 4711 C CA . PRO A 1 623 ? -11.885 -1.174 50.905 1.00 62.62 623 PRO A CA 1
ATOM 4712 C C . PRO A 1 623 ? -12.536 0.208 50.822 1.00 62.62 623 PRO A C 1
ATOM 4714 O O . PRO A 1 623 ? -12.714 0.756 49.732 1.00 62.62 623 PRO A O 1
ATOM 4717 N N . ALA A 1 624 ? -12.910 0.759 51.979 1.00 59.28 624 ALA A N 1
ATOM 4718 C CA . ALA A 1 624 ? -13.503 2.086 52.043 1.00 59.28 624 ALA A CA 1
ATOM 4719 C C . ALA A 1 624 ? -12.529 3.099 51.409 1.00 59.28 624 ALA A C 1
ATOM 4721 O O . ALA A 1 624 ? -11.365 3.151 51.825 1.00 59.28 624 ALA A O 1
ATOM 4722 N N . PRO A 1 625 ? -12.965 3.904 50.422 1.00 59.78 625 PRO A N 1
ATOM 4723 C CA . PRO A 1 625 ? -12.133 4.973 49.888 1.00 59.78 625 PRO A CA 1
ATOM 4724 C C . PRO A 1 625 ? -11.637 5.876 51.027 1.00 59.78 625 PRO A C 1
ATOM 4726 O O . PRO A 1 625 ? -12.371 6.141 51.985 1.00 59.78 625 PRO A O 1
ATOM 4729 N N . LYS A 1 626 ? -10.400 6.385 50.943 1.00 54.34 626 LYS A N 1
ATOM 4730 C CA . LYS A 1 626 ? -9.929 7.403 51.898 1.00 54.34 626 LYS A CA 1
ATOM 4731 C C . LYS A 1 626 ? -10.878 8.609 51.832 1.00 54.34 626 LYS A C 1
ATOM 4733 O O . LYS A 1 626 ? -10.976 9.258 50.797 1.00 54.34 626 LYS A O 1
ATOM 4738 N N . GLY A 1 627 ? -11.584 8.890 52.931 1.00 54.72 627 GLY A N 1
ATOM 4739 C CA . GLY A 1 627 ? -12.585 9.962 52.999 1.00 54.72 627 GLY A CA 1
ATOM 4740 C C . GLY A 1 627 ? -13.975 9.601 52.456 1.00 54.72 627 GLY A C 1
ATOM 4741 O O . GLY A 1 627 ? -14.702 10.518 52.067 1.00 54.72 627 GLY A O 1
ATOM 4742 N N . ALA A 1 628 ? -14.327 8.307 52.416 1.00 54.41 628 ALA A N 1
ATOM 4743 C CA . ALA A 1 628 ? -15.644 7.800 52.021 1.00 54.41 628 ALA A CA 1
ATOM 4744 C C . ALA A 1 628 ? -16.790 8.599 52.654 1.00 54.41 628 ALA A C 1
ATOM 4746 O O . ALA A 1 628 ? -16.794 8.862 53.864 1.00 54.41 628 ALA A O 1
ATOM 4747 N N . ASP A 1 629 ? -17.761 8.980 51.832 1.00 54.69 629 ASP A N 1
ATOM 4748 C CA . ASP A 1 629 ? -18.949 9.667 52.312 1.00 54.69 629 ASP A CA 1
ATOM 4749 C C . ASP A 1 629 ? -19.922 8.630 52.885 1.00 54.69 629 ASP A C 1
ATOM 4751 O O . ASP A 1 629 ? -20.662 7.953 52.171 1.00 54.69 629 ASP A O 1
ATOM 4755 N N . LYS A 1 630 ? -19.920 8.494 54.215 1.00 53.66 630 LYS A N 1
ATOM 4756 C CA . LYS A 1 630 ? -20.794 7.556 54.940 1.00 53.66 630 LYS A CA 1
ATOM 4757 C C . LYS A 1 630 ? -22.285 7.944 54.890 1.00 53.66 630 LYS A C 1
ATOM 4759 O O . LYS A 1 630 ? -23.097 7.248 55.500 1.00 53.66 630 LYS A O 1
ATOM 4764 N N . SER A 1 631 ? -22.663 9.041 54.223 1.00 50.03 631 SER A N 1
ATOM 4765 C CA . SER A 1 631 ? -24.041 9.552 54.213 1.00 50.03 631 SER A CA 1
ATOM 4766 C C . SER A 1 631 ? -24.988 8.792 53.274 1.00 50.03 631 SER A C 1
ATOM 4768 O O . SER A 1 631 ? -26.171 8.636 53.595 1.00 50.03 631 SER A O 1
ATOM 4770 N N . SER A 1 632 ? -24.507 8.263 52.142 1.00 58.88 632 SER A N 1
ATOM 4771 C CA . SER A 1 632 ? -25.373 7.564 51.185 1.00 58.88 632 SER A CA 1
ATOM 4772 C C . SER A 1 632 ? -25.613 6.115 51.615 1.00 58.88 632 SER A C 1
ATOM 4774 O O . SER A 1 632 ? -24.741 5.263 51.505 1.00 58.88 632 SER A O 1
ATOM 4776 N N . LYS A 1 633 ? -26.827 5.799 52.085 1.00 69.25 633 LYS A N 1
ATOM 4777 C CA . LYS A 1 633 ? -27.246 4.415 52.401 1.00 69.25 633 LYS A CA 1
ATOM 4778 C C . LYS A 1 633 ? -27.793 3.646 51.191 1.00 69.25 633 LYS A C 1
ATOM 4780 O O . LYS A 1 633 ? -28.111 2.466 51.318 1.00 69.25 633 LYS A O 1
ATOM 4785 N N . LYS A 1 634 ? -27.953 4.301 50.036 1.00 83.50 634 LYS A N 1
ATOM 4786 C CA . LYS A 1 634 ? -28.621 3.710 48.868 1.00 83.50 634 LYS A CA 1
ATOM 4787 C C . LYS A 1 634 ? -27.660 2.837 48.063 1.00 83.50 634 LYS A C 1
ATOM 4789 O O . LYS A 1 634 ? -26.524 3.228 47.804 1.00 83.50 634 LYS A O 1
ATOM 4794 N N . THR A 1 635 ? -28.153 1.682 47.631 1.00 85.69 635 THR A N 1
ATOM 4795 C CA . THR A 1 635 ? -27.450 0.735 46.751 1.00 85.69 635 THR A CA 1
ATOM 4796 C C . THR A 1 635 ? -27.924 0.796 45.303 1.00 85.69 635 THR A C 1
ATOM 4798 O O . THR A 1 635 ? -27.183 0.414 44.403 1.00 85.69 635 THR A O 1
ATOM 4801 N N . LEU A 1 636 ? -29.140 1.300 45.077 1.00 93.00 636 LEU A N 1
ATOM 4802 C CA . LEU A 1 636 ? -29.786 1.432 43.775 1.00 93.00 636 LEU A CA 1
ATOM 4803 C C . LEU A 1 636 ? -30.636 2.709 43.736 1.00 93.00 636 LEU A C 1
ATOM 4805 O O . LEU A 1 636 ? -31.137 3.167 44.770 1.00 93.00 636 LEU A O 1
ATOM 4809 N N . ARG A 1 637 ? -30.831 3.269 42.539 1.00 95.31 637 ARG A N 1
ATOM 4810 C CA . ARG A 1 637 ? -31.837 4.308 42.255 1.00 95.31 637 ARG A CA 1
ATOM 4811 C C . ARG A 1 637 ? -32.487 4.040 40.899 1.00 95.31 637 ARG A C 1
ATOM 4813 O O . ARG A 1 637 ? -31.864 3.440 40.029 1.00 95.31 637 ARG A O 1
ATOM 4820 N N . SER A 1 638 ? -33.726 4.483 40.724 1.00 96.00 638 SER A N 1
ATOM 4821 C CA . SER A 1 638 ? -34.481 4.316 39.481 1.00 96.00 638 SER A CA 1
ATOM 4822 C C . SER A 1 638 ? -35.419 5.503 39.275 1.00 96.00 638 SER A C 1
ATOM 4824 O O . SER A 1 638 ? -36.021 5.984 40.240 1.00 96.00 638 SER A O 1
ATOM 4826 N N . TRP A 1 639 ? -35.532 5.980 38.036 1.00 97.31 639 TRP A N 1
ATOM 4827 C CA . TRP A 1 639 ? -36.403 7.095 37.664 1.00 97.31 639 TRP A CA 1
ATOM 4828 C C . TRP A 1 639 ? -37.092 6.827 36.326 1.00 97.31 639 TRP A C 1
ATOM 4830 O O . TRP A 1 639 ? -36.433 6.482 35.348 1.00 97.31 639 TRP A O 1
ATOM 4840 N N . ASN A 1 640 ? -38.403 7.059 36.255 1.00 97.06 640 ASN A N 1
ATOM 4841 C CA . ASN A 1 640 ? -39.175 6.860 35.028 1.00 97.06 640 ASN A CA 1
ATOM 4842 C C . ASN A 1 640 ? -38.749 7.837 33.912 1.00 97.06 640 ASN A C 1
ATOM 4844 O O . ASN A 1 640 ? -38.839 9.057 34.082 1.00 97.06 640 ASN A O 1
ATOM 4848 N N . ILE A 1 641 ? -38.338 7.302 32.757 1.00 95.62 641 ILE A N 1
ATOM 4849 C CA . ILE A 1 641 ? -37.773 8.068 31.631 1.00 95.62 641 ILE A CA 1
ATOM 4850 C C . ILE A 1 641 ? -38.812 9.018 31.036 1.00 95.62 641 ILE A C 1
ATOM 4852 O O . ILE A 1 641 ? -38.538 10.208 30.894 1.00 95.62 641 ILE A O 1
ATOM 4856 N N . LYS A 1 642 ? -40.038 8.543 30.775 1.00 92.69 642 LYS A N 1
ATOM 4857 C CA . LYS A 1 642 ? -41.125 9.380 30.226 1.00 92.69 642 LYS A CA 1
ATOM 4858 C C . LYS A 1 642 ? -41.415 10.589 31.122 1.00 92.69 642 LYS A C 1
ATOM 4860 O O . LYS A 1 642 ? -41.671 11.691 30.632 1.00 92.69 642 LYS A O 1
ATOM 4865 N N . GLY A 1 643 ? -41.369 10.401 32.441 1.00 92.62 643 GLY A N 1
ATOM 4866 C CA . GLY A 1 643 ? -41.513 11.474 33.423 1.00 92.62 643 GLY A CA 1
ATOM 4867 C C . GLY A 1 643 ? -40.362 12.485 33.389 1.00 92.62 643 GLY A C 1
ATOM 4868 O O . GLY A 1 643 ? -40.608 13.688 33.504 1.00 92.62 643 GLY A O 1
ATOM 4869 N N . LEU A 1 644 ? -39.124 12.017 33.211 1.00 92.31 644 LEU A N 1
ATOM 4870 C CA . LEU A 1 644 ? -37.938 12.870 33.083 1.00 92.31 644 LEU A CA 1
ATOM 4871 C C . LEU A 1 644 ? -37.959 13.676 31.777 1.00 92.31 644 LEU A C 1
ATOM 4873 O O . LEU A 1 644 ? -37.791 14.893 31.812 1.00 92.31 644 LEU A O 1
ATOM 4877 N N . GLU A 1 645 ? -38.280 13.046 30.647 1.00 90.31 645 GLU A N 1
ATOM 4878 C CA . GLU A 1 645 ? -38.374 13.716 29.343 1.00 90.31 645 GLU A CA 1
ATOM 4879 C C . GLU A 1 645 ? -39.464 14.792 29.313 1.00 90.31 645 GLU A C 1
ATOM 4881 O O . GLU A 1 645 ? -39.247 15.889 28.797 1.00 90.31 645 GLU A O 1
ATOM 4886 N N . LYS A 1 646 ? -40.616 14.543 29.955 1.00 86.75 646 LYS A N 1
ATOM 4887 C CA . LYS A 1 646 ? -41.672 15.559 30.117 1.00 86.75 646 LYS A CA 1
ATOM 4888 C C . LYS A 1 646 ? -41.213 16.783 30.913 1.00 86.75 646 LYS A C 1
ATOM 4890 O O . LYS A 1 646 ? -41.769 17.865 30.714 1.00 86.75 646 LYS A O 1
ATOM 4895 N N . LYS A 1 647 ? -40.252 16.625 31.829 1.00 83.31 647 LYS A N 1
ATOM 4896 C CA . LYS A 1 647 ? -39.669 17.722 32.621 1.00 83.31 647 LYS A CA 1
ATOM 4897 C C . LYS A 1 647 ? -38.532 18.427 31.878 1.00 83.31 647 LYS A C 1
ATOM 4899 O O . LYS A 1 647 ? -38.347 19.624 32.074 1.00 83.31 647 LYS A O 1
ATOM 4904 N N . ALA A 1 648 ? -37.838 17.735 30.978 1.00 76.69 648 ALA A N 1
ATOM 4905 C CA . ALA A 1 648 ? -36.694 18.221 30.204 1.00 76.69 648 ALA A CA 1
ATOM 4906 C C . ALA A 1 648 ? -37.044 19.222 29.072 1.00 76.69 648 ALA A C 1
ATOM 4908 O O . ALA A 1 648 ? -36.306 19.329 28.096 1.00 76.69 648 ALA A O 1
ATOM 4909 N N . LYS A 1 649 ? -38.162 19.967 29.176 1.00 58.72 649 LYS A N 1
ATOM 4910 C CA . LYS A 1 649 ? -38.831 20.709 28.076 1.00 58.72 649 LYS A CA 1
ATOM 4911 C C . LYS A 1 649 ? -37.950 21.685 27.275 1.00 58.72 649 LYS A C 1
ATOM 4913 O O . LYS A 1 649 ? -38.336 22.051 26.168 1.00 58.72 649 LYS A O 1
ATOM 4918 N N . THR A 1 650 ? -36.791 22.084 27.791 1.00 59.75 650 THR A N 1
ATOM 4919 C CA . THR A 1 650 ? -35.838 22.985 27.129 1.00 59.75 650 THR A CA 1
ATOM 4920 C C . THR A 1 650 ? -34.398 22.570 27.403 1.00 59.75 650 THR A C 1
ATOM 4922 O O . THR A 1 650 ? -34.052 22.208 28.528 1.00 59.75 650 THR A O 1
ATOM 4925 N N . PHE A 1 651 ? -33.549 22.677 26.379 1.00 52.72 651 PHE A N 1
ATOM 4926 C CA . PHE A 1 651 ? -32.107 22.448 26.481 1.00 52.72 651 PHE A CA 1
ATOM 4927 C C . PHE A 1 651 ? -31.481 23.293 27.606 1.00 52.72 651 PHE A C 1
ATOM 4929 O O . PHE A 1 651 ? -31.634 24.514 27.641 1.00 52.72 651 PHE A O 1
ATOM 4936 N N . SER A 1 652 ? -30.726 22.658 28.504 1.00 52.09 652 SER A N 1
ATOM 4937 C CA . SER A 1 652 ? -29.872 23.362 29.470 1.00 52.09 652 SER A CA 1
ATOM 4938 C C . SER A 1 652 ? -28.831 24.217 28.733 1.00 52.09 652 SER A C 1
ATOM 4940 O O . SER A 1 652 ? -28.251 23.765 27.747 1.00 52.09 652 SER A O 1
ATOM 4942 N N . SER A 1 653 ? -28.522 25.422 29.226 1.00 48.47 653 SER A N 1
ATOM 4943 C CA . SER A 1 653 ? -27.480 26.300 28.658 1.00 48.47 653 SER A CA 1
ATOM 4944 C C . SER A 1 653 ? -26.099 25.626 28.562 1.00 48.47 653 SER A C 1
ATOM 4946 O O . SER A 1 653 ? -25.324 25.931 27.655 1.00 48.47 653 SER A O 1
ATOM 4948 N N . LYS A 1 654 ? -25.809 24.662 29.451 1.00 51.28 654 LYS A N 1
ATOM 4949 C CA . LYS A 1 654 ? -24.594 23.826 29.426 1.00 51.28 654 LYS A CA 1
ATOM 4950 C C . LYS A 1 654 ? -24.607 22.842 28.250 1.00 51.28 654 LYS A C 1
ATOM 4952 O O . LYS A 1 654 ? -23.614 22.743 27.537 1.00 51.28 654 LYS A O 1
ATOM 4957 N N . ALA A 1 655 ? -25.747 22.196 28.003 1.00 49.88 655 ALA A N 1
ATOM 4958 C CA . ALA A 1 655 ? -25.946 21.332 26.841 1.00 49.88 655 ALA A CA 1
ATOM 4959 C C . ALA A 1 655 ? -25.914 22.153 25.538 1.00 49.88 655 ALA A C 1
ATOM 4961 O O . ALA A 1 655 ? -25.327 21.719 24.557 1.00 49.88 655 ALA A O 1
ATOM 4962 N N . LEU A 1 656 ? -26.430 23.389 25.548 1.00 49.34 656 LEU A N 1
ATOM 4963 C CA . LEU A 1 656 ? -26.378 24.297 24.399 1.00 49.34 656 LEU A CA 1
ATOM 4964 C C . LEU A 1 656 ? -24.933 24.656 24.011 1.00 49.34 656 LEU A C 1
ATOM 4966 O O . LEU A 1 656 ? -24.574 24.570 22.844 1.00 49.34 656 LEU A O 1
ATOM 4970 N N . LYS A 1 657 ? -24.077 24.997 24.987 1.00 52.94 657 LYS A N 1
ATOM 4971 C CA . LYS A 1 657 ? -22.646 25.269 24.742 1.00 52.94 657 LYS A CA 1
ATOM 4972 C C . LYS A 1 657 ? -21.889 24.049 24.202 1.00 52.94 657 LYS A C 1
ATOM 4974 O O . LYS A 1 657 ? -20.939 24.229 23.448 1.00 52.94 657 LYS A O 1
ATOM 4979 N N . MET A 1 658 ? -22.310 22.836 24.568 1.00 52.16 658 MET A N 1
ATOM 4980 C CA . MET A 1 658 ? -21.704 21.580 24.108 1.00 52.16 658 MET A CA 1
ATOM 4981 C C . MET A 1 658 ? -22.059 21.249 22.652 1.00 52.16 658 MET A C 1
ATOM 4983 O O . MET A 1 658 ? -21.184 20.816 21.914 1.00 52.16 658 MET A O 1
ATOM 4987 N N . VAL A 1 659 ? -23.291 21.524 22.203 1.00 45.47 659 VAL A N 1
ATOM 4988 C CA . VAL A 1 659 ? -23.690 21.331 20.791 1.00 45.47 659 VAL A CA 1
ATOM 4989 C C . VAL A 1 659 ? -23.255 22.511 19.893 1.00 45.47 659 VAL A C 1
ATOM 4991 O O . VAL A 1 659 ? -23.234 22.396 18.673 1.00 45.47 659 VAL A O 1
ATOM 4994 N N . MET A 1 660 ? -22.878 23.662 20.469 1.00 43.34 660 MET A N 1
ATOM 4995 C CA . MET A 1 660 ? -22.425 24.852 19.724 1.00 43.34 660 MET A CA 1
ATOM 4996 C C . MET A 1 660 ? -20.952 24.825 19.290 1.00 43.34 660 MET A C 1
ATOM 4998 O O . MET A 1 660 ? -20.544 25.712 18.537 1.00 43.34 660 MET A O 1
ATOM 5002 N N . LYS A 1 661 ? -20.138 23.853 19.727 1.00 47.16 661 LYS A N 1
ATOM 5003 C CA . LYS A 1 661 ? -18.792 23.684 19.164 1.00 47.16 661 LYS A CA 1
ATOM 5004 C C . LYS A 1 661 ? -18.929 23.016 17.792 1.00 47.16 661 LYS A C 1
ATOM 5006 O O . LYS A 1 661 ? -19.409 21.886 17.736 1.00 47.16 661 LYS A O 1
ATOM 5011 N N . PRO A 1 662 ? -18.535 23.679 16.689 1.00 38.53 662 PRO A N 1
ATOM 5012 C CA . PRO A 1 662 ? -18.589 23.061 15.375 1.00 38.53 662 PRO A CA 1
ATOM 5013 C C . PRO A 1 662 ? -17.771 21.771 15.406 1.00 38.53 662 PRO A C 1
ATOM 5015 O O . PRO A 1 662 ? -16.595 21.807 15.781 1.00 38.53 662 PRO A O 1
ATOM 5018 N N . ALA A 1 663 ? -18.366 20.654 14.981 1.00 41.91 663 ALA A N 1
ATOM 5019 C CA . ALA A 1 663 ? -17.584 19.527 14.496 1.00 41.91 663 ALA A CA 1
ATOM 5020 C C . ALA A 1 663 ? -16.580 20.090 13.476 1.00 41.91 663 ALA A C 1
ATOM 5022 O O . ALA A 1 663 ? -16.961 20.852 12.585 1.00 41.91 663 ALA A O 1
ATOM 5023 N N . LEU A 1 664 ? -15.293 19.833 13.714 1.00 35.59 664 LEU A N 1
ATOM 5024 C CA . LEU A 1 664 ? -14.144 20.467 13.073 1.00 35.59 664 LEU A CA 1
ATOM 5025 C C . LEU A 1 664 ? -14.403 20.965 11.637 1.00 35.59 664 LEU A C 1
ATOM 5027 O O . LEU A 1 664 ? -14.560 20.184 10.703 1.00 35.59 664 LEU A O 1
ATOM 5031 N N . LYS A 1 665 ? -14.256 22.279 11.437 1.00 29.59 665 LYS A N 1
ATOM 5032 C CA . LYS A 1 665 ? -14.109 22.960 10.133 1.00 29.59 665 LYS A CA 1
ATOM 5033 C C . LYS A 1 665 ? -12.860 22.525 9.322 1.00 29.59 665 LYS A C 1
ATOM 5035 O O . LYS A 1 665 ? -12.438 23.257 8.434 1.00 29.59 665 LYS A O 1
ATOM 5040 N N . LYS A 1 666 ? -12.244 21.369 9.606 1.00 31.48 666 LYS A N 1
ATOM 5041 C CA . LYS A 1 666 ? -10.985 20.918 8.980 1.00 31.48 666 LYS A CA 1
ATOM 5042 C C . LYS A 1 666 ? -11.134 19.909 7.832 1.00 31.48 666 LYS A C 1
ATOM 5044 O O . LYS A 1 666 ? -10.128 19.605 7.215 1.00 31.48 666 LYS A O 1
ATOM 5049 N N . VAL A 1 667 ? -12.338 19.437 7.492 1.00 31.83 667 VAL A N 1
ATOM 5050 C CA . VAL A 1 667 ? -12.512 18.375 6.465 1.00 31.83 667 VAL A CA 1
ATOM 5051 C C . VAL A 1 667 ? -13.041 18.888 5.108 1.00 31.83 667 VAL A C 1
ATOM 5053 O O . VAL A 1 667 ? -13.197 18.119 4.174 1.00 31.83 667 VAL A O 1
ATOM 5056 N N . LEU A 1 668 ? -13.261 20.198 4.935 1.00 26.30 668 LEU A N 1
ATOM 5057 C CA . LEU A 1 668 ? -13.707 20.788 3.650 1.00 26.30 668 LEU A CA 1
ATOM 5058 C C . LEU A 1 668 ? -12.786 21.905 3.120 1.00 26.30 668 LEU A C 1
ATOM 5060 O O . LEU A 1 668 ? -13.190 22.723 2.298 1.00 26.30 668 LEU A O 1
ATOM 5064 N N . LYS A 1 669 ? -11.533 21.947 3.584 1.00 25.14 669 LYS A N 1
ATOM 5065 C CA . LYS A 1 669 ? -10.472 22.804 3.028 1.00 25.14 669 LYS A CA 1
ATOM 5066 C C . LYS A 1 669 ? -9.186 22.008 2.811 1.00 25.14 669 LYS A C 1
ATOM 5068 O O . LYS A 1 669 ? -8.141 22.371 3.328 1.00 25.14 669 LYS A O 1
ATOM 5073 N N . GLN A 1 670 ? -9.285 20.922 2.065 1.00 27.42 670 GLN A N 1
ATOM 5074 C CA . GLN A 1 670 ? -8.198 20.433 1.222 1.00 27.42 670 GLN A CA 1
ATOM 5075 C C . GLN A 1 670 ? -8.886 20.100 -0.100 1.00 27.42 670 GLN A C 1
ATOM 5077 O O . GLN A 1 670 ? -9.615 19.115 -0.194 1.00 27.42 670 GLN A O 1
ATOM 5082 N N . LYS A 1 671 ? -8.833 21.089 -0.998 1.00 31.50 671 LYS A N 1
ATOM 5083 C CA . LYS A 1 671 ? -9.081 20.904 -2.424 1.00 31.50 671 LYS A CA 1
ATOM 5084 C C . LYS A 1 671 ? -7.902 20.145 -3.002 1.00 31.50 671 LYS A C 1
ATOM 5086 O O . LYS A 1 671 ? -6.789 20.412 -2.493 1.00 31.50 671 LYS A O 1
#

Organism: NCBI:txid2562237

Foldseek 3Di:
DWEAEAFKIKFFKPVQAIAMFGDCPQPQRVGDDDDPPKHWFDWYYYHFKIKTAMPVQDIAMGGDCPQPQRVGDDDDPPKHWLDWYYYHFKIKTAILVQDIAMGGPNDPDPPQQQVQGVGDDDDPPKGWDDWYYYHFKIKTAIPVQDIAMGGDCPQPQGVDDDDDPPKGWDDWEYEHFKIKTAMPVQDIAIGGDCPFPQRVDDDDDPPKHWDDWEYEHFKIKTAIPVQAIAMGGDQPFPQRVGDDDDPPKHFPDWYYYHFKIKTAIPVQAIAMGGDCHSNNRVGDADDPPMGGDPGCLQPALQEWEWDWDDDAQKIKIFTAHPVGHTDDIDIDTQQAFLVVVLVVVCSVSSHDSVSHFHQAQCRDGSVVVCVVPPRQGPNNSNPDHGVVQNVLLVVLLVLLLVQLVVCLVVLAFQAVVSLVVSVVSHQFDWAQPVVQFDDPPDRTFGKDKAFWDQDPVGDIATDPSCLVRLSNLLSVLRNCCLQPDPLCNLPFFGMKMKGKDDKTDKHADPQFLAKKKKAKEFDKDAFWKWFQLQAQVPDDRVPDDPVSIDTHHRHFKTKIATSRTIMITDDMDGIMMMMMTTHGNCLLVDDPVRVVSSVLSNGSRDDNPDHRPSAHHDHHNDDAPDVHDPPHPHRMDIDGRVVSSVVSGGRDPSSSVSSPPDPDPPPPPDD

Radius of gyration: 33.45 Å; chains: 1; bounding box: 81×53×94 Å

InterPro domains:
  IPR000408 Regulator of chromosome condensation, RCC1 [PR00633] (2-18)
  IPR000408 Regulator of chromosome condensation, RCC1 [PR00633] (134-152)
  IPR000408 Regulator of chromosome condensation, RCC1 [PS00626] (2-12)
  IPR000408 Regulator of chromosome condensation, RCC1 [PS00626] (43-53)
  IPR000408 Regulator of chromosome condensation, RCC1 [PS00626] (131-141)
  IPR000408 Regulator of chromosome condensation, RCC1 [PS00626] (254-264)
  IPR005123 Oxoglutarate/iron-dependent dioxygenase domain [PS51471] (459-585)
  IPR009091 Regulator of chromosome condensation 1/beta-lactamase-inhibitor protein II [G3DSA:2.130.10.30] (1-119)
  IPR009091 Regulator of chromosome condensation 1/beta-lactamase-inhibitor protein II [G3DSA:2.130.10.30] (120-294)
  IPR009091 Regulator of chromosome condensation 1/beta-lactamase-inhibitor protein II [SSF50985] (1-240)
  IPR051709 Ubiquitin ligases and GTPase regulators [PTHR45622] (129-330)

pLDDT: mean 85.59, std 14.59, range [25.14, 98.81]